Protein AF-A0A350INS8-F1 (afdb_monomer_lite)

Foldseek 3Di:
DVVVVVVVVVVVVVVVVVVVVCVVPVPCPPQFDQADAQKKFKWWDPPPLDVPDDPCRDIDIDIWHFHDWDADPQRKTKTDTPLLVVQVPPPCNVQCVVPDPDPQPDDDLPPDNFQIWMDDPQKTKGKDWDWDWDWDDDPNDIDTDTDTDIDIDIDRSPDDAADKDWDDDPPDPDPVCVLFAIKMKGFHDWDWDDALNHDTFTWTWIFIDGNNHGLFIWIGGRNNHTAKDFSPVLSPVPDDDRSTITGTQWMADPNDIGGDDDPLDAPCNWPPFDQQKKFKKWWDLPDLDFPTKIKIWGFHDWDDDPFKIKTKTWMFIAGPVDLLDTPDTDIDMAIGTNVVVCQQSVLAPCPDRDDDDDDDDDDDDDDDDPHWYWDWPCSPDDRDDLKPPAPTFTFTDDQDWDFDCPDPPHGDRDRDPVVPPPHTRDDPDKDWDDDVPRTIMIGQWMQGPNDIMGDRPVSVVVSPPPPVDPVPFPDAQDAFKTFDQVQQQWKKFKAAPVRDGPDIDGRPDRIDTPNPPDFHKIWMWTDDPPDIDIDIGGYD

Radius of gyration: 33.15 Å; chains: 1; bounding box: 90×85×90 Å

Sequence (540 aa):
MFYLNVGIAIMKKFIILIFGFAILYPSFAQNWNPFPFEQETFFKTKIPISDMFTHDAPDGIMSFKFDSVNYKPDGTAIYYDQRVRQLNNIECHDSLFKETKLMLLEKPIFALKNDSFALRNDTLIYDHYIRSIKSSKVGNVWISTEVYTPYWFYIPLNSKVGNSWDIINPKGVDTTLEKYQKISFKCTSLGVDTILSTIQDSVKIIEISINNQVKGRFVLSKNYGLITFPPFNNLFQTENNNLGELNITGLDNKGTKMGYVPKKYTFNDFFQLKVGDIKYWVNSTYSLTPGDYVRSDSIINVERTDEYIRYDYYCVKYDYDDVSYPIKRYYDSDTILYSDFEQIIENNFNTIFIVKSLFSPVDYVPFIFGGNILLPSTTIHLGKPLIEGIDYSYWIHNNGEQIYYSDDSICQIGMITDHNMWRSYYPIIGNDYISLELNSTLVVGFKMDGKIYGNIPKEFTSGVRDYESSAYIFPNPARDFINTAAYFGWQYQIYDLLGSCVQKGLIDSENINVASLPTGFYTIRFFKEGKQVIEKMMKE

pLDDT: mean 70.53, std 21.78, range [25.12, 98.5]

Structure (mmCIF, N/CA/C/O backbone):
data_AF-A0A350INS8-F1
#
_entry.id   AF-A0A350INS8-F1
#
loop_
_atom_site.group_PDB
_atom_site.id
_atom_site.type_symbol
_atom_site.label_atom_id
_atom_site.label_alt_id
_atom_site.label_comp_id
_atom_site.label_asym_id
_atom_site.label_entity_id
_atom_site.label_seq_id
_atom_site.pdbx_PDB_ins_code
_atom_site.Cartn_x
_atom_site.Cartn_y
_atom_site.Cartn_z
_atom_site.occupancy
_atom_site.B_iso_or_equiv
_atom_site.auth_seq_id
_atom_site.auth_comp_id
_atom_site.auth_asym_id
_atom_site.auth_atom_id
_atom_site.pdbx_PDB_model_num
ATOM 1 N N . MET A 1 1 ? -52.003 -47.617 39.630 1.00 58.28 1 MET A N 1
ATOM 2 C CA . MET A 1 1 ? -50.768 -47.955 38.881 1.00 58.28 1 MET A CA 1
ATOM 3 C C . MET A 1 1 ? -50.710 -47.271 37.506 1.00 58.28 1 MET A C 1
ATOM 5 O O . MET A 1 1 ? -49.686 -46.685 37.191 1.00 58.28 1 MET A O 1
ATOM 9 N N . PHE A 1 2 ? -51.804 -47.231 36.730 1.00 61.69 2 PHE A N 1
ATOM 10 C CA . PHE A 1 2 ? -51.844 -46.578 35.405 1.00 61.69 2 PHE A CA 1
ATOM 11 C C . PHE A 1 2 ? -51.553 -45.059 35.428 1.00 61.69 2 PHE A C 1
ATOM 13 O O . PHE A 1 2 ? -50.733 -44.574 34.655 1.00 61.69 2 PHE A O 1
ATOM 20 N N . TYR A 1 3 ? -52.128 -44.317 36.383 1.00 64.12 3 TYR A N 1
ATOM 21 C CA . TYR A 1 3 ? -51.892 -42.870 36.533 1.00 64.12 3 TYR A CA 1
ATOM 22 C C . TYR A 1 3 ? -50.447 -42.502 36.905 1.00 64.12 3 TYR A C 1
ATOM 24 O O . TYR A 1 3 ? -49.969 -41.433 36.533 1.00 64.12 3 TYR A O 1
ATOM 32 N N . LEU A 1 4 ? -49.724 -43.401 37.581 1.00 74.38 4 LEU A N 1
ATOM 33 C CA . LEU A 1 4 ? -48.330 -43.168 37.966 1.00 74.38 4 LEU A CA 1
ATOM 34 C C . LEU A 1 4 ? -47.402 -43.219 36.738 1.00 74.38 4 LEU A C 1
ATOM 36 O O . LEU A 1 4 ? -46.509 -42.390 36.595 1.00 74.38 4 LEU A O 1
ATOM 40 N N . ASN A 1 5 ? -47.666 -44.139 35.805 1.00 75.94 5 ASN A N 1
ATOM 41 C CA . ASN A 1 5 ? -46.868 -44.290 34.586 1.00 75.94 5 ASN A CA 1
ATOM 42 C C . ASN A 1 5 ? -47.067 -43.131 33.598 1.00 75.94 5 ASN A C 1
ATOM 44 O O . ASN A 1 5 ? -46.108 -42.708 32.952 1.00 75.94 5 ASN A O 1
ATOM 48 N N . VAL A 1 6 ? -48.278 -42.571 33.518 1.00 82.56 6 VAL A N 1
ATOM 49 C CA . VAL A 1 6 ? -48.550 -41.390 32.679 1.00 82.56 6 VAL A CA 1
ATOM 50 C C . VAL A 1 6 ? -47.825 -40.154 33.225 1.00 82.56 6 VAL A C 1
ATOM 52 O O . VAL A 1 6 ? -47.195 -39.427 32.456 1.00 82.56 6 VAL A O 1
ATOM 55 N N . GLY A 1 7 ? -47.821 -39.959 34.549 1.00 83.12 7 GLY A N 1
ATOM 56 C CA . GLY A 1 7 ? -47.095 -38.856 35.188 1.00 83.12 7 GLY A CA 1
ATOM 57 C C . GLY A 1 7 ? -45.583 -38.905 34.939 1.00 83.12 7 GLY A C 1
ATOM 58 O O . GLY A 1 7 ? -44.981 -37.892 34.585 1.00 83.12 7 GLY A O 1
ATOM 59 N N . ILE A 1 8 ? -44.972 -40.091 35.029 1.00 84.06 8 ILE A N 1
ATOM 60 C CA . ILE A 1 8 ? -43.529 -40.275 34.793 1.00 84.06 8 ILE A CA 1
ATOM 61 C C . ILE A 1 8 ? -43.159 -40.009 33.324 1.00 84.06 8 ILE A C 1
ATOM 63 O O . ILE A 1 8 ? -42.119 -39.407 33.048 1.00 84.06 8 ILE A O 1
ATOM 67 N N . ALA A 1 9 ? -44.003 -40.411 32.368 1.00 85.44 9 ALA A N 1
ATOM 68 C CA . ALA A 1 9 ? -43.754 -40.175 30.946 1.00 85.44 9 ALA A CA 1
ATOM 69 C C . ALA A 1 9 ? -43.827 -38.682 30.574 1.00 85.44 9 ALA A C 1
ATOM 71 O O . ALA A 1 9 ? -42.985 -38.195 29.815 1.00 85.44 9 ALA A O 1
ATOM 72 N N . ILE A 1 10 ? -44.792 -37.947 31.136 1.00 87.44 10 ILE A N 1
ATOM 73 C CA . ILE A 1 10 ? -44.918 -36.495 30.939 1.00 87.44 10 ILE A CA 1
ATOM 74 C C . ILE A 1 10 ? -43.724 -35.773 31.572 1.00 87.44 10 ILE A C 1
ATOM 76 O O . ILE A 1 10 ? -43.112 -34.925 30.927 1.00 87.44 10 ILE A O 1
ATOM 80 N N . MET A 1 11 ? -43.322 -36.169 32.782 1.00 88.94 11 MET A N 1
ATOM 81 C CA . MET A 1 11 ? -42.187 -35.566 33.483 1.00 88.94 11 MET A CA 1
ATOM 82 C C . MET A 1 11 ? -40.859 -35.806 32.749 1.00 88.94 11 MET A C 1
ATOM 84 O O . MET A 1 11 ? -40.068 -34.878 32.612 1.00 88.94 11 MET A O 1
ATOM 88 N N . LYS A 1 12 ? -40.633 -37.001 32.180 1.00 86.12 12 LYS A N 1
ATOM 89 C CA . LYS A 1 12 ? -39.449 -37.274 31.343 1.00 86.12 12 LYS A CA 1
ATOM 90 C C . LYS A 1 12 ? -39.412 -36.414 30.082 1.00 86.12 12 LYS A C 1
ATOM 92 O O . LYS A 1 12 ? -38.364 -35.860 29.768 1.00 86.12 12 LYS A O 1
ATOM 97 N N . LYS A 1 13 ? -40.539 -36.265 29.375 1.00 88.25 13 LYS A N 1
ATOM 98 C CA . LYS A 1 13 ? -40.611 -35.387 28.195 1.00 88.25 13 LYS A CA 1
ATOM 99 C C . LYS A 1 13 ? -40.381 -33.924 28.566 1.00 88.25 13 LYS A C 1
ATOM 101 O O . LYS A 1 13 ? -39.690 -33.228 27.835 1.00 88.25 13 LYS A O 1
ATOM 106 N N . PHE A 1 14 ? -40.895 -33.481 29.712 1.00 88.62 14 PHE A N 1
ATOM 107 C CA . PHE A 1 14 ? -40.696 -32.120 30.204 1.00 88.62 14 PHE A CA 1
ATOM 108 C C . PHE A 1 14 ? -39.240 -31.859 30.617 1.00 88.62 14 PHE A C 1
ATOM 110 O O . PHE A 1 14 ? -38.684 -30.830 30.257 1.00 88.62 14 PHE A O 1
ATOM 117 N N . ILE A 1 15 ? -38.580 -32.817 31.279 1.00 88.19 15 ILE A N 1
ATOM 118 C CA . ILE A 1 15 ? -37.152 -32.726 31.627 1.00 88.19 15 ILE A CA 1
ATOM 119 C C . ILE A 1 15 ? -36.281 -32.719 30.367 1.00 88.19 15 ILE A C 1
ATOM 121 O O . ILE A 1 15 ? -35.360 -31.916 30.290 1.00 88.19 15 ILE A O 1
ATOM 125 N N . ILE A 1 16 ? -36.582 -33.550 29.362 1.00 87.06 16 ILE A N 1
ATOM 126 C CA . ILE A 1 16 ? -35.859 -33.542 28.078 1.00 87.06 16 ILE A CA 1
ATOM 127 C C . ILE A 1 16 ? -36.094 -32.227 27.327 1.00 87.06 16 ILE A C 1
ATOM 129 O O . ILE A 1 16 ? -35.159 -31.709 26.731 1.00 87.06 16 ILE A O 1
ATOM 133 N N . LEU A 1 17 ? -37.300 -31.653 27.380 1.00 85.62 17 LEU A N 1
ATOM 134 C CA . LEU A 1 17 ? -37.586 -30.350 26.778 1.00 85.62 17 LEU A CA 1
ATOM 135 C C . LEU A 1 17 ? -36.843 -29.220 27.505 1.00 85.62 17 LEU A C 1
ATOM 137 O O . LEU A 1 17 ? -36.296 -28.349 26.843 1.00 85.62 17 LEU A O 1
ATOM 141 N N . ILE A 1 18 ? -36.773 -29.252 28.842 1.00 79.94 18 ILE A N 1
ATOM 142 C CA . ILE A 1 18 ? -36.022 -28.277 29.648 1.00 79.94 18 ILE A CA 1
ATOM 143 C C . ILE A 1 18 ? -34.518 -28.422 29.421 1.00 79.94 18 ILE A C 1
ATOM 145 O O . ILE A 1 18 ? -33.850 -27.413 29.244 1.00 79.94 18 ILE A O 1
ATOM 149 N N . PHE A 1 19 ? -33.976 -29.642 29.383 1.00 76.81 19 PHE A N 1
ATOM 150 C CA . PHE A 1 19 ? -32.567 -29.864 29.050 1.00 76.81 19 PHE A CA 1
ATOM 151 C C . PHE A 1 19 ? -32.274 -29.504 27.594 1.00 76.81 19 PHE A C 1
ATOM 153 O O . PHE A 1 19 ? -31.246 -28.904 27.321 1.00 76.81 19 PHE A O 1
ATOM 160 N N . GLY A 1 20 ? -33.194 -29.785 26.671 1.00 76.12 20 GLY A N 1
ATOM 161 C CA . GLY A 1 20 ? -33.123 -29.326 25.288 1.00 76.12 20 GLY A CA 1
ATOM 162 C C . GLY A 1 20 ? -33.088 -27.803 25.215 1.00 76.12 20 GLY A C 1
ATOM 163 O O . GLY A 1 20 ? -32.201 -27.257 24.577 1.00 76.12 20 GLY A O 1
ATOM 164 N N . PHE A 1 21 ? -33.964 -27.107 25.943 1.00 69.38 21 PHE A N 1
ATOM 165 C CA . PHE A 1 21 ? -33.944 -25.648 26.052 1.00 69.38 21 PHE A CA 1
ATOM 166 C C . PHE A 1 21 ? -32.689 -25.129 26.758 1.00 69.38 21 PHE A C 1
ATOM 168 O O . PHE A 1 21 ? -32.154 -24.127 26.323 1.00 69.38 21 PHE A O 1
ATOM 175 N N . ALA A 1 22 ? -32.169 -25.789 27.790 1.00 61.22 22 ALA A N 1
ATOM 176 C CA . ALA A 1 22 ? -30.969 -25.350 28.507 1.00 61.22 22 ALA A CA 1
ATOM 177 C C . ALA A 1 22 ? -29.660 -25.638 27.744 1.00 61.22 22 ALA A C 1
ATOM 179 O O . ALA A 1 22 ? -28.661 -24.968 27.975 1.00 61.22 22 ALA A O 1
ATOM 180 N N . ILE A 1 23 ? -29.657 -26.619 26.836 1.00 64.12 23 ILE A N 1
ATOM 181 C CA . ILE A 1 23 ? -28.530 -26.920 25.940 1.00 64.12 23 ILE A CA 1
ATOM 182 C C . ILE A 1 23 ? -28.615 -26.064 24.662 1.00 64.12 23 ILE A C 1
ATOM 184 O O . ILE A 1 23 ? -27.585 -25.648 24.138 1.00 64.12 23 ILE A O 1
ATOM 188 N N . LEU A 1 24 ? -29.827 -25.764 24.172 1.00 57.25 24 LEU A N 1
ATOM 189 C CA . LEU A 1 24 ? -30.061 -24.920 22.987 1.00 57.25 24 LEU A CA 1
ATOM 190 C C . LEU A 1 24 ? -30.108 -23.420 23.293 1.00 57.25 24 LEU A C 1
ATOM 192 O O . LEU A 1 24 ? -29.884 -22.618 22.392 1.00 57.25 24 LEU A O 1
ATOM 196 N N . TYR A 1 25 ? -30.370 -23.033 24.540 1.00 52.44 25 TYR A N 1
ATOM 197 C CA . TYR A 1 25 ? -30.018 -21.725 25.071 1.00 52.44 25 TYR A CA 1
ATOM 198 C C . TYR A 1 25 ? -28.697 -21.908 25.794 1.00 52.44 25 TYR A C 1
ATOM 200 O O . TYR A 1 25 ? -28.719 -22.105 27.011 1.00 52.44 25 TYR A O 1
ATOM 208 N N . PRO A 1 26 ? -27.542 -21.839 25.102 1.00 51.16 26 PRO A N 1
ATOM 209 C CA . PRO A 1 26 ? -26.320 -21.533 25.810 1.00 51.16 26 PRO A CA 1
ATOM 210 C C . PRO A 1 26 ? -26.647 -20.271 26.595 1.00 51.16 26 PRO A C 1
ATOM 212 O O . PRO A 1 26 ? -26.896 -19.211 26.015 1.00 51.16 26 PRO A O 1
ATOM 215 N N . SER A 1 27 ? -26.761 -20.418 27.916 1.00 46.44 27 SER A N 1
ATOM 216 C CA . SER A 1 27 ? -26.781 -19.309 28.850 1.00 46.44 27 SER A CA 1
ATOM 217 C C . SER A 1 27 ? -25.743 -18.345 28.314 1.00 46.44 27 SER A C 1
ATOM 219 O O . SER A 1 27 ? -24.593 -18.758 28.151 1.00 46.44 27 SER A O 1
ATOM 221 N N . PHE A 1 28 ? -26.191 -17.153 27.904 1.00 50.38 28 PHE A N 1
ATOM 222 C CA . PHE A 1 28 ? -25.385 -16.095 27.307 1.00 50.38 28 PHE A CA 1
ATOM 223 C C . PHE A 1 28 ? -24.350 -15.640 28.349 1.00 50.38 28 PHE A C 1
ATOM 225 O O . PHE A 1 28 ? -24.433 -14.546 28.895 1.00 50.38 28 PHE A O 1
ATOM 232 N N . ALA A 1 29 ? -23.412 -16.515 28.693 1.00 45.62 29 ALA A N 1
ATOM 233 C CA . ALA A 1 29 ? -22.188 -16.220 29.385 1.00 45.62 29 ALA A CA 1
ATOM 234 C C . ALA A 1 29 ? -21.339 -15.527 28.323 1.00 45.62 29 ALA A C 1
ATOM 236 O O . ALA A 1 29 ? -20.856 -16.110 27.350 1.00 45.62 29 ALA A O 1
ATOM 237 N N . GLN A 1 30 ? -21.397 -14.212 28.456 1.00 58.44 30 GLN A N 1
ATOM 238 C CA . GLN A 1 30 ? -21.020 -13.157 27.540 1.00 58.44 30 GLN A CA 1
ATOM 239 C C . GLN A 1 30 ? -19.496 -13.005 27.469 1.00 58.44 30 GLN A C 1
ATOM 241 O O . GLN A 1 30 ? -18.977 -11.946 27.802 1.00 58.44 30 GLN A O 1
ATOM 246 N N . ASN A 1 31 ? -18.773 -14.033 27.021 1.00 72.19 31 ASN A N 1
ATOM 247 C CA . ASN A 1 31 ? -17.365 -13.854 26.665 1.00 72.19 31 ASN A CA 1
ATOM 248 C C . ASN A 1 31 ? -17.301 -13.094 25.336 1.00 72.19 31 ASN A C 1
ATOM 250 O O . ASN A 1 31 ? -17.154 -13.685 24.268 1.00 72.19 31 ASN A O 1
ATOM 254 N N . TRP A 1 32 ? -17.514 -11.782 25.406 1.00 80.69 32 TRP A N 1
ATOM 255 C CA . TRP A 1 32 ? -17.274 -10.875 24.296 1.00 80.69 32 TRP A CA 1
ATOM 256 C C . TRP A 1 32 ? -15.771 -10.710 24.156 1.00 80.69 32 TRP A C 1
ATOM 258 O O . TRP A 1 32 ? -15.120 -10.227 25.082 1.00 80.69 32 TRP A O 1
ATOM 268 N N . ASN A 1 33 ? -15.226 -11.100 23.008 1.00 81.88 33 ASN A N 1
ATOM 269 C CA . ASN A 1 33 ? -13.834 -10.830 22.701 1.00 81.88 33 ASN A CA 1
ATOM 270 C C . ASN A 1 33 ? -13.742 -9.669 21.697 1.00 81.88 33 ASN A C 1
ATOM 272 O O . ASN A 1 33 ? -13.957 -9.897 20.508 1.00 81.88 33 ASN A O 1
ATOM 276 N N . PRO A 1 34 ? -13.422 -8.434 22.131 1.00 78.69 34 PRO A N 1
ATOM 277 C CA . PRO A 1 34 ? -13.235 -7.311 21.216 1.00 78.69 34 PRO A CA 1
ATOM 278 C C . PRO A 1 34 ? -12.053 -7.479 20.271 1.00 78.69 34 PRO A C 1
ATOM 280 O O . PRO A 1 34 ? -12.039 -6.817 19.235 1.00 78.69 34 PRO A O 1
ATOM 283 N N . PHE A 1 35 ? -11.120 -8.380 20.587 1.00 83.00 35 PHE A N 1
ATOM 284 C CA . PHE A 1 35 ? -9.893 -8.592 19.829 1.00 83.00 35 PHE A CA 1
ATOM 285 C C . PHE A 1 35 ? -9.697 -10.086 19.538 1.00 83.00 35 PHE A C 1
ATOM 287 O O . PHE A 1 35 ? -8.957 -10.778 20.248 1.00 83.00 35 PHE A O 1
ATOM 294 N N . PRO A 1 36 ? -10.385 -10.633 18.519 1.00 85.62 36 PRO A N 1
ATOM 295 C CA . PRO A 1 36 ? -10.146 -11.999 18.077 1.00 85.62 36 PRO A CA 1
ATOM 296 C C . PRO A 1 36 ? -8.672 -12.177 17.698 1.00 85.62 36 PRO A C 1
ATOM 298 O O . PRO A 1 36 ? -8.125 -11.434 16.887 1.00 85.62 36 PRO A O 1
ATOM 301 N N . PHE A 1 37 ? -8.021 -13.148 18.334 1.00 84.62 37 PHE A N 1
ATOM 302 C CA . PHE A 1 37 ? -6.594 -13.404 18.157 1.00 84.62 37 PHE A CA 1
ATOM 303 C C . PHE A 1 37 ? -6.306 -13.944 16.751 1.00 84.62 37 PHE A C 1
ATOM 305 O O . PHE A 1 37 ? -7.067 -14.779 16.257 1.00 84.62 37 PHE A O 1
ATOM 312 N N . GLU A 1 38 ? -5.215 -13.495 16.123 1.00 85.19 38 GLU A N 1
ATOM 313 C CA . GLU A 1 38 ? -4.847 -13.827 14.730 1.00 85.19 38 GLU A CA 1
ATOM 314 C C . GLU A 1 38 ? -5.885 -13.423 13.665 1.00 85.19 38 GLU A C 1
ATOM 316 O O . GLU A 1 38 ? -5.799 -13.864 12.518 1.00 85.19 38 GLU A O 1
ATOM 321 N N . GLN A 1 39 ? -6.854 -12.575 14.015 1.00 91.44 39 GLN A N 1
ATOM 322 C CA . GLN A 1 39 ? -7.764 -11.970 13.050 1.00 91.44 39 GLN A CA 1
ATOM 323 C C . GLN A 1 39 ? -7.227 -10.601 12.643 1.00 91.44 39 GLN A C 1
ATOM 325 O O . GLN A 1 39 ? -7.015 -9.734 13.493 1.00 91.44 39 GLN A O 1
ATOM 330 N N . GLU A 1 40 ? -7.053 -10.395 11.342 1.00 90.81 40 GLU A N 1
ATOM 331 C CA . GLU A 1 40 ? -6.816 -9.066 10.795 1.00 90.81 40 GLU A CA 1
ATOM 332 C C . GLU A 1 40 ? -8.160 -8.434 10.417 1.00 90.81 40 GLU A C 1
ATOM 334 O O . GLU A 1 40 ? -8.997 -9.054 9.764 1.00 90.81 40 GLU A O 1
ATOM 339 N N . THR A 1 41 ? -8.403 -7.209 10.866 1.00 90.12 41 THR A N 1
ATOM 340 C CA . THR A 1 41 ? -9.647 -6.468 10.619 1.00 90.12 41 THR A CA 1
ATOM 341 C C . THR A 1 41 ? -9.337 -5.170 9.904 1.00 90.12 41 THR A C 1
ATOM 343 O O . THR A 1 41 ? -8.368 -4.497 10.239 1.00 90.12 41 THR A O 1
ATOM 346 N N . PHE A 1 42 ? -10.157 -4.818 8.919 1.00 87.69 42 PHE A N 1
ATOM 347 C CA . PHE A 1 42 ? -9.970 -3.649 8.069 1.00 87.69 42 PHE A CA 1
ATOM 348 C C . PHE A 1 42 ? -11.124 -2.679 8.290 1.00 87.69 42 PHE A C 1
ATOM 350 O O . PHE A 1 42 ? -12.285 -3.079 8.233 1.00 87.69 42 PHE A O 1
ATOM 357 N N . PHE A 1 43 ? -10.817 -1.408 8.531 1.00 84.88 43 PHE A N 1
ATOM 358 C CA . PHE A 1 43 ? -11.798 -0.361 8.792 1.00 84.88 43 PHE A CA 1
ATOM 359 C C . PHE A 1 43 ? -11.678 0.757 7.772 1.00 84.88 43 PHE A C 1
ATOM 361 O O . PHE A 1 43 ? -10.582 1.250 7.498 1.00 84.88 43 PHE A O 1
ATOM 368 N N . LYS A 1 44 ? -12.825 1.209 7.264 1.00 82.25 44 LYS A N 1
ATOM 369 C CA . LYS A 1 44 ? -12.907 2.456 6.510 1.00 82.25 44 LYS A CA 1
ATOM 370 C C . LYS A 1 44 ? -12.642 3.613 7.444 1.00 82.25 44 LYS A C 1
ATOM 372 O O . LYS A 1 44 ? -13.302 3.735 8.477 1.00 82.25 44 LYS A O 1
ATOM 377 N N . THR A 1 45 ? -11.738 4.487 7.044 1.00 72.25 45 THR A N 1
ATOM 378 C CA . THR A 1 45 ? -11.459 5.701 7.780 1.00 72.25 45 THR A CA 1
ATOM 379 C C . THR A 1 45 ? -11.474 6.907 6.861 1.00 72.25 45 THR A C 1
ATOM 381 O O . THR A 1 45 ? -10.916 6.891 5.770 1.00 72.25 45 THR A O 1
ATOM 384 N N . LYS A 1 46 ? -12.118 7.974 7.322 1.00 65.88 46 LYS A N 1
ATOM 385 C CA . LYS A 1 46 ? -11.947 9.308 6.758 1.00 65.88 46 LYS A CA 1
ATOM 386 C C . LYS A 1 46 ? -10.890 9.993 7.604 1.00 65.88 46 LYS A C 1
ATOM 388 O O . LYS A 1 46 ? -11.229 10.833 8.430 1.00 65.88 46 LYS A O 1
ATOM 393 N N . ILE A 1 47 ? -9.638 9.545 7.512 1.00 53.09 47 ILE A N 1
ATOM 394 C CA . ILE A 1 47 ? -8.547 10.319 8.108 1.00 53.09 47 ILE A CA 1
ATOM 395 C C . ILE A 1 47 ? -8.345 11.494 7.161 1.00 53.09 47 ILE A C 1
ATOM 397 O O . ILE A 1 47 ? -7.923 11.253 6.030 1.00 53.09 47 ILE A O 1
ATOM 401 N N . PRO A 1 48 ? -8.644 12.740 7.566 1.00 47.03 48 PRO A N 1
ATOM 402 C CA . PRO A 1 48 ? -8.026 13.870 6.904 1.00 47.03 48 PRO A CA 1
ATOM 403 C C . PRO A 1 48 ? -6.519 13.668 7.038 1.00 47.03 48 PRO A C 1
ATOM 405 O O . PRO A 1 48 ? -5.969 13.697 8.140 1.00 47.03 48 PRO A O 1
ATOM 408 N N . ILE A 1 49 ? -5.875 13.329 5.925 1.00 38.56 49 ILE A N 1
ATOM 409 C CA . ILE A 1 49 ? -4.424 13.256 5.846 1.00 38.56 49 ILE A CA 1
ATOM 410 C C . ILE A 1 49 ? -3.966 14.709 5.980 1.00 38.56 49 ILE A C 1
ATOM 412 O O . ILE A 1 49 ? -3.965 15.450 5.003 1.00 38.56 49 ILE A O 1
ATOM 416 N N . SER A 1 50 ? -3.664 15.107 7.218 1.00 39.06 50 SER A N 1
ATOM 417 C CA . SER A 1 50 ? -3.297 16.454 7.677 1.00 39.06 50 SER A CA 1
ATOM 418 C C . SER A 1 50 ? -4.394 17.526 7.652 1.00 39.06 50 SER A C 1
ATOM 420 O O . SER A 1 50 ? -5.312 17.513 6.832 1.00 39.06 50 SER A O 1
ATOM 422 N N . ASP A 1 51 ? -4.223 18.541 8.505 1.00 38.03 51 ASP A N 1
ATOM 423 C CA . ASP A 1 51 ? -4.919 19.835 8.427 1.00 38.03 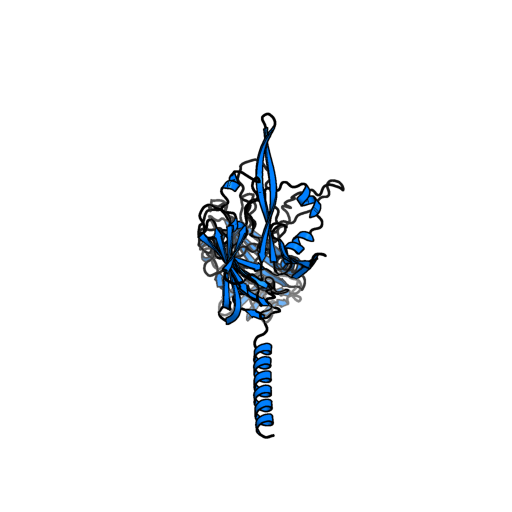51 ASP A CA 1
ATOM 424 C C . ASP A 1 51 ? -4.517 20.640 7.160 1.00 38.03 51 ASP A C 1
ATOM 426 O O . ASP A 1 51 ? -4.803 21.838 7.051 1.00 38.03 51 ASP A O 1
ATOM 430 N N . MET A 1 52 ? -3.842 20.035 6.168 1.00 34.66 52 MET A N 1
ATOM 431 C CA . MET A 1 52 ? -3.541 20.674 4.885 1.00 34.66 52 MET A CA 1
ATOM 432 C C . MET A 1 52 ? -4.755 20.611 3.940 1.00 34.66 52 MET A C 1
ATOM 434 O O . MET A 1 52 ? -4.825 19.876 2.964 1.00 34.66 52 MET A O 1
ATOM 438 N N . PHE A 1 53 ? -5.707 21.494 4.238 1.00 38.56 53 PHE A N 1
ATOM 439 C CA . PHE A 1 53 ? -6.486 22.283 3.275 1.00 38.56 53 PHE A CA 1
ATOM 440 C C . PHE A 1 53 ? -7.479 21.622 2.311 1.00 38.56 53 PHE A C 1
ATOM 442 O O . PHE A 1 53 ? -8.024 22.346 1.479 1.00 38.56 53 PHE A O 1
ATOM 449 N N . THR A 1 54 ? -7.843 20.344 2.431 1.00 43.78 54 THR A N 1
ATOM 450 C CA . THR A 1 54 ? -9.008 19.847 1.669 1.00 43.78 54 THR A CA 1
ATOM 451 C C . THR A 1 54 ? -9.970 19.037 2.533 1.00 43.78 54 THR A C 1
ATOM 453 O O . THR A 1 54 ? -9.598 18.088 3.212 1.00 43.78 54 THR A O 1
ATOM 456 N N . HIS A 1 55 ? -11.245 19.433 2.522 1.00 52.28 55 HIS A N 1
ATOM 457 C CA . HIS A 1 55 ? -12.347 18.729 3.190 1.00 52.28 55 HIS A CA 1
ATOM 458 C C . HIS A 1 55 ? -12.704 17.380 2.528 1.00 52.28 55 HIS A C 1
ATOM 460 O O . HIS A 1 55 ? -13.606 16.695 3.005 1.00 52.28 55 HIS A O 1
ATOM 466 N N . ASP A 1 56 ? -11.964 16.976 1.492 1.00 56.38 56 ASP A N 1
ATOM 467 C CA . ASP A 1 56 ? -12.228 15.805 0.653 1.00 56.38 56 ASP A CA 1
ATOM 468 C C . ASP A 1 56 ? -11.053 14.814 0.675 1.00 56.38 56 ASP A C 1
ATOM 470 O O . ASP A 1 56 ? -10.586 14.350 -0.365 1.00 56.38 56 ASP A O 1
ATOM 474 N N . ALA A 1 57 ? -10.544 14.480 1.865 1.00 53.41 57 ALA A N 1
ATOM 475 C CA . ALA A 1 57 ? -9.580 13.390 1.972 1.00 53.41 57 ALA A CA 1
ATOM 476 C C . ALA A 1 57 ? -10.233 12.080 1.482 1.00 53.41 57 ALA A C 1
ATOM 478 O O . ALA A 1 57 ? -11.342 11.752 1.925 1.00 53.41 57 ALA A O 1
ATOM 479 N N . PRO A 1 58 ? -9.585 11.332 0.569 1.00 56.19 58 PRO A N 1
ATOM 480 C CA . PRO A 1 58 ? -10.123 10.068 0.099 1.00 56.19 58 PRO A CA 1
ATOM 481 C C . PRO A 1 58 ? -10.254 9.087 1.262 1.00 56.19 58 PRO A C 1
ATOM 483 O O . PRO A 1 58 ? -9.499 9.127 2.236 1.00 56.19 58 PRO A O 1
ATOM 486 N N . ASP A 1 59 ? -11.231 8.193 1.150 1.00 61.84 59 ASP A N 1
ATOM 487 C CA . ASP A 1 59 ? -11.435 7.148 2.140 1.00 61.84 59 ASP A CA 1
ATOM 488 C C . ASP A 1 59 ? -10.181 6.254 2.229 1.00 61.84 59 ASP A C 1
ATOM 490 O O . ASP A 1 59 ? -9.778 5.626 1.250 1.00 61.84 59 ASP A O 1
ATOM 494 N N . GLY A 1 60 ? -9.578 6.180 3.414 1.00 66.81 60 GLY A N 1
ATOM 495 C CA . GLY A 1 60 ? -8.482 5.271 3.733 1.00 66.81 60 GLY A CA 1
ATOM 496 C C . GLY A 1 60 ? -8.985 3.947 4.308 1.00 66.81 60 GLY A C 1
ATOM 497 O O . GLY A 1 60 ? -10.116 3.842 4.795 1.00 66.81 60 GLY A O 1
ATOM 498 N N . ILE A 1 61 ? -8.125 2.928 4.293 1.00 72.19 61 ILE A N 1
ATOM 499 C CA . ILE A 1 61 ? -8.377 1.637 4.939 1.00 72.19 61 ILE A CA 1
ATOM 500 C C . ILE A 1 61 ? -7.293 1.407 5.985 1.00 72.19 61 ILE A C 1
ATOM 502 O O . ILE A 1 61 ? -6.108 1.435 5.677 1.00 72.19 61 ILE A O 1
ATOM 506 N N . MET A 1 62 ? -7.709 1.187 7.227 1.00 75.75 62 MET A N 1
ATOM 507 C CA . MET A 1 62 ? -6.825 0.877 8.347 1.00 75.75 62 MET A CA 1
ATOM 508 C C . MET A 1 62 ? -6.946 -0.600 8.698 1.00 75.75 62 MET A C 1
ATOM 510 O O . MET A 1 62 ? -8.068 -1.079 8.843 1.00 75.75 62 MET A O 1
ATOM 514 N N . SER A 1 63 ? -5.828 -1.304 8.880 1.00 80.44 63 SER A N 1
ATOM 515 C CA . SER A 1 63 ? -5.828 -2.673 9.403 1.00 80.44 63 SER A CA 1
ATOM 516 C C . SER A 1 63 ? -5.461 -2.735 10.890 1.00 80.44 63 SER A C 1
ATOM 518 O O . SER A 1 63 ? -4.708 -1.897 11.395 1.00 80.44 63 SER A O 1
ATOM 520 N N . PHE A 1 64 ? -6.007 -3.731 11.589 1.00 79.38 64 PHE A N 1
ATOM 521 C CA . PHE A 1 64 ? -5.629 -4.119 12.948 1.00 79.38 64 PHE A CA 1
ATOM 522 C C . PHE A 1 64 ? -5.438 -5.623 13.008 1.00 79.38 64 PHE A C 1
ATOM 524 O O . PHE A 1 64 ? -6.334 -6.367 12.605 1.00 79.38 64 PHE A O 1
ATOM 531 N N . LYS A 1 65 ? -4.320 -6.058 13.586 1.00 84.06 65 LYS A N 1
ATOM 532 C CA . LYS A 1 65 ? -4.069 -7.463 13.896 1.00 84.06 65 LYS A CA 1
ATOM 533 C C . LYS A 1 65 ? -3.474 -7.571 15.293 1.00 84.06 65 LYS A C 1
ATOM 535 O O . LYS A 1 65 ? -2.363 -7.105 15.543 1.00 84.06 65 LYS A O 1
ATOM 540 N N . PHE A 1 66 ? -4.218 -8.207 16.191 1.00 82.19 66 PHE A N 1
ATOM 541 C CA . PHE A 1 66 ? -3.728 -8.556 17.520 1.00 82.19 66 PHE A CA 1
ATOM 542 C C . PHE A 1 66 ? -3.127 -9.957 17.469 1.00 82.19 66 PHE A C 1
ATOM 544 O O . PHE A 1 66 ? -3.829 -10.946 17.242 1.00 82.19 66 PHE A O 1
ATOM 551 N N . ASP A 1 67 ? -1.816 -10.022 17.657 1.00 80.31 67 ASP A N 1
ATOM 552 C CA . ASP A 1 67 ? -1.000 -11.225 17.460 1.00 80.31 67 ASP A CA 1
ATOM 553 C C . ASP A 1 67 ? -0.249 -11.652 18.730 1.00 80.31 67 ASP A C 1
ATOM 555 O O . ASP A 1 67 ? 0.479 -12.643 18.752 1.00 80.31 67 ASP A O 1
ATOM 559 N N . SER A 1 68 ? -0.414 -10.901 19.820 1.00 80.00 68 SER A N 1
ATOM 560 C CA . SER A 1 68 ? 0.127 -11.264 21.124 1.00 80.00 68 SER A CA 1
ATOM 561 C C . SER A 1 68 ? -0.729 -10.721 22.264 1.00 80.00 68 SER A C 1
ATOM 563 O O . SER A 1 68 ? -1.351 -9.659 22.171 1.00 80.00 68 SER A O 1
ATOM 565 N N . VAL A 1 69 ? -0.763 -11.486 23.357 1.00 80.94 69 VAL A N 1
ATOM 566 C CA . VAL A 1 69 ? -1.470 -11.140 24.592 1.00 80.94 69 VAL A CA 1
ATOM 567 C C . VAL A 1 69 ? -0.532 -11.344 25.776 1.00 80.94 69 VAL A C 1
ATOM 569 O O . VAL A 1 69 ? 0.018 -12.430 25.950 1.00 80.94 69 VAL A O 1
ATOM 572 N N . ASN A 1 70 ? -0.359 -10.314 26.603 1.00 79.94 70 ASN A N 1
ATOM 573 C CA . ASN A 1 70 ? 0.370 -10.407 27.867 1.00 79.94 70 ASN A CA 1
ATOM 574 C C . ASN A 1 70 ? -0.613 -10.466 29.036 1.00 79.94 70 ASN A C 1
ATOM 576 O O . ASN A 1 70 ? -1.390 -9.534 29.244 1.00 79.94 70 ASN A O 1
ATOM 580 N N . TYR A 1 71 ? -0.561 -11.542 29.814 1.00 80.81 71 TYR A N 1
ATOM 581 C CA . TYR A 1 71 ? -1.393 -11.713 30.998 1.00 80.81 71 TYR A CA 1
ATOM 582 C C . TYR A 1 71 ? -0.663 -11.198 32.240 1.00 80.81 71 TYR A C 1
ATOM 584 O O . TYR A 1 71 ? 0.354 -11.747 32.662 1.00 80.81 71 TYR A O 1
ATOM 592 N N . LYS A 1 72 ? -1.201 -10.146 32.858 1.00 78.00 72 LYS A N 1
ATOM 593 C CA . LYS A 1 72 ? -0.734 -9.630 34.146 1.00 78.00 72 LYS A CA 1
ATOM 594 C C . LYS A 1 72 ? -1.176 -10.544 35.302 1.00 78.00 72 LYS A C 1
ATOM 596 O O . LYS A 1 72 ? -2.211 -11.206 35.196 1.00 78.00 72 LYS A O 1
ATOM 601 N N . PRO A 1 73 ? -0.469 -10.513 36.453 1.00 79.88 73 PRO A N 1
ATOM 602 C CA . PRO A 1 73 ? -0.833 -11.296 37.641 1.00 79.88 73 PRO A CA 1
ATOM 603 C C . PRO A 1 73 ? -2.249 -11.036 38.174 1.00 79.88 73 PRO A C 1
ATOM 605 O O . PRO A 1 73 ? -2.814 -11.879 38.861 1.00 79.88 73 PRO A O 1
ATOM 608 N N . ASP A 1 74 ? -2.831 -9.874 37.864 1.00 76.31 74 ASP A N 1
ATOM 609 C CA . ASP A 1 74 ? -4.182 -9.487 38.277 1.00 76.31 74 ASP A CA 1
ATOM 610 C C . ASP A 1 74 ? -5.293 -9.962 37.318 1.00 76.31 74 ASP A C 1
ATOM 612 O O . ASP A 1 74 ? -6.443 -9.537 37.461 1.00 76.31 74 ASP A O 1
ATOM 616 N N . GLY A 1 75 ? -4.947 -10.810 36.341 1.00 74.44 75 GLY A N 1
ATOM 617 C CA . GLY A 1 75 ? -5.857 -11.347 35.328 1.00 74.44 75 GLY A CA 1
ATOM 618 C C . GLY A 1 75 ? -6.076 -10.434 34.120 1.00 74.44 75 GLY A C 1
ATOM 619 O O . GLY A 1 75 ? -6.853 -10.784 33.234 1.00 74.44 75 GLY A O 1
ATOM 620 N N . THR A 1 76 ? -5.414 -9.273 34.052 1.00 72.88 76 THR A N 1
ATOM 621 C CA . THR A 1 76 ? -5.506 -8.378 32.890 1.00 72.88 76 THR A CA 1
ATOM 622 C C . THR A 1 76 ? -4.774 -8.972 31.689 1.00 72.88 76 THR A C 1
ATOM 624 O O . THR A 1 76 ? -3.570 -9.194 31.752 1.00 72.88 76 THR A O 1
ATOM 627 N N . ALA A 1 77 ? -5.472 -9.163 30.576 1.00 73.12 77 ALA A N 1
ATOM 628 C CA . ALA A 1 77 ? -4.912 -9.499 29.275 1.00 73.12 77 ALA A CA 1
ATOM 629 C C . ALA A 1 77 ? -4.647 -8.212 28.477 1.00 73.12 77 ALA A C 1
ATOM 631 O O . ALA A 1 77 ? -5.581 -7.495 28.131 1.00 73.12 77 ALA A O 1
ATOM 632 N N . ILE A 1 78 ? -3.390 -7.894 28.185 1.00 74.44 78 ILE A N 1
ATOM 633 C CA . ILE A 1 78 ? -3.007 -6.752 27.345 1.00 74.44 78 ILE A CA 1
ATOM 634 C C . ILE A 1 78 ? -2.795 -7.254 25.929 1.00 74.44 78 ILE A C 1
ATOM 636 O O . ILE A 1 78 ? -1.933 -8.103 25.715 1.00 74.44 78 ILE A O 1
ATOM 640 N N . TYR A 1 79 ? -3.570 -6.732 24.985 1.00 76.31 79 TYR A N 1
ATOM 641 C CA . TYR A 1 79 ? -3.477 -7.097 23.579 1.00 76.31 79 TYR A CA 1
ATOM 642 C C . TYR A 1 79 ? -2.531 -6.122 22.898 1.00 76.31 79 TYR A C 1
ATOM 644 O O . TYR A 1 79 ? -2.712 -4.907 22.997 1.00 76.31 79 TYR A O 1
ATOM 652 N N . TYR A 1 80 ? -1.530 -6.652 22.205 1.00 70.88 80 TYR A N 1
ATOM 653 C CA . TYR A 1 80 ? -0.635 -5.833 21.404 1.00 70.88 80 TYR A CA 1
ATOM 654 C C . TYR A 1 80 ? -0.990 -6.006 19.941 1.00 70.88 80 TYR A C 1
ATOM 656 O O . TYR A 1 80 ? -1.125 -7.123 19.436 1.00 70.88 80 TYR A O 1
ATOM 664 N N . ASP A 1 81 ? -1.157 -4.871 19.280 1.00 71.06 81 ASP A N 1
ATOM 665 C CA . ASP A 1 81 ? -1.191 -4.817 17.833 1.00 71.06 81 ASP A CA 1
ATOM 666 C C . ASP A 1 81 ? 0.223 -5.089 17.296 1.00 71.06 81 ASP A C 1
ATOM 668 O O . ASP A 1 81 ? 1.215 -4.610 17.865 1.00 71.0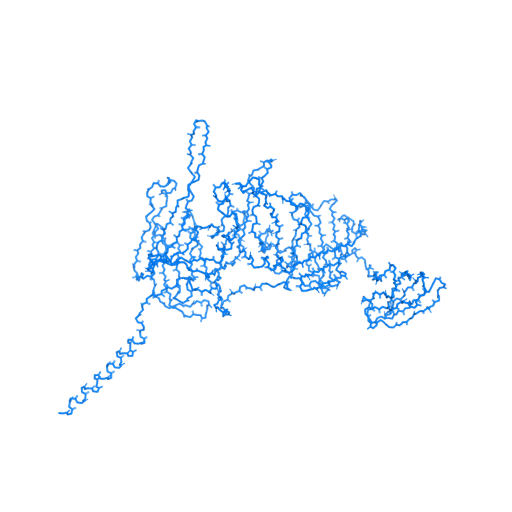6 81 ASP A O 1
ATOM 672 N N . GLN A 1 82 ? 0.312 -5.849 16.204 1.00 67.69 82 GLN A N 1
ATOM 673 C CA . GLN A 1 82 ? 1.571 -6.209 15.549 1.00 67.69 82 GLN A CA 1
ATOM 674 C C . GLN A 1 82 ? 2.498 -4.997 15.330 1.00 67.69 82 GLN A C 1
ATOM 676 O O . GLN A 1 82 ? 3.710 -5.097 15.544 1.00 67.69 82 GLN A O 1
ATOM 681 N N . ARG A 1 83 ? 1.932 -3.829 14.987 1.00 63.41 83 ARG A N 1
ATOM 682 C CA . ARG A 1 83 ? 2.676 -2.585 14.719 1.00 63.41 83 ARG A CA 1
ATOM 683 C C . ARG A 1 83 ? 3.436 -2.082 15.945 1.00 63.41 83 ARG A C 1
ATOM 685 O O . ARG A 1 83 ? 4.559 -1.602 15.827 1.00 63.41 83 ARG A O 1
ATOM 692 N N . VAL A 1 84 ? 2.858 -2.219 17.141 1.00 59.94 84 VAL A N 1
ATOM 693 C CA . VAL A 1 84 ? 3.489 -1.762 18.393 1.00 59.94 84 VAL A CA 1
ATOM 694 C C . VAL A 1 84 ? 4.725 -2.605 18.717 1.00 59.94 84 VAL A C 1
ATOM 696 O O . VAL A 1 84 ? 5.713 -2.088 19.236 1.00 59.94 84 VAL A O 1
ATOM 699 N N . ARG A 1 85 ? 4.710 -3.905 18.396 1.00 61.97 85 ARG A N 1
ATOM 700 C CA . ARG A 1 85 ? 5.868 -4.786 18.616 1.00 61.97 85 ARG A CA 1
ATOM 701 C C . ARG A 1 85 ? 7.015 -4.484 17.662 1.00 61.97 85 ARG A C 1
ATOM 703 O O . ARG A 1 85 ? 8.159 -4.459 18.103 1.00 61.97 85 ARG A O 1
ATOM 710 N N . GLN A 1 86 ? 6.705 -4.218 16.394 1.00 58.31 86 GLN A N 1
ATOM 711 C CA . GLN A 1 86 ? 7.709 -3.833 15.399 1.00 58.31 86 GLN A CA 1
ATOM 712 C C . GLN A 1 86 ? 8.472 -2.570 15.831 1.00 58.31 86 GLN A C 1
ATOM 714 O O . GLN A 1 86 ? 9.690 -2.532 15.702 1.00 58.31 86 GLN A O 1
ATOM 719 N N . LEU A 1 87 ? 7.790 -1.598 16.450 1.00 54.50 87 LEU A N 1
ATOM 720 C CA . LEU A 1 87 ? 8.427 -0.396 17.008 1.00 54.50 87 LEU A CA 1
ATOM 721 C C . LEU A 1 87 ? 9.306 -0.680 18.239 1.00 54.50 87 LEU A C 1
ATOM 723 O O . LEU A 1 87 ? 10.371 -0.087 18.382 1.00 54.50 87 LEU A O 1
ATOM 727 N N . ASN A 1 88 ? 8.888 -1.594 19.123 1.00 51.16 88 ASN A N 1
ATOM 728 C CA . ASN A 1 88 ? 9.658 -1.940 20.328 1.00 51.16 88 ASN A CA 1
ATOM 729 C C . ASN A 1 88 ? 10.937 -2.749 20.030 1.00 51.16 88 ASN A C 1
ATOM 731 O O . ASN A 1 88 ? 11.825 -2.788 20.876 1.00 51.16 88 ASN A O 1
ATOM 735 N N . ASN A 1 89 ? 11.033 -3.401 18.866 1.00 51.81 89 ASN A N 1
ATOM 736 C CA . ASN A 1 89 ? 12.212 -4.178 18.460 1.00 51.81 89 ASN A CA 1
ATOM 737 C C . ASN A 1 89 ? 13.351 -3.317 17.884 1.00 51.81 89 ASN A C 1
ATOM 739 O O . ASN A 1 89 ? 14.399 -3.852 17.534 1.00 51.81 89 ASN A O 1
ATOM 743 N N . ILE A 1 90 ? 13.168 -1.999 17.779 1.00 52.66 90 ILE A N 1
ATOM 744 C CA . ILE A 1 90 ? 14.235 -1.078 17.387 1.00 52.66 90 ILE A CA 1
ATOM 745 C C . ILE A 1 90 ? 15.151 -0.898 18.611 1.00 52.66 90 ILE A C 1
ATOM 747 O O . ILE A 1 90 ? 14.730 -0.324 19.613 1.00 52.66 90 ILE A O 1
ATOM 751 N N . GLU A 1 91 ? 16.393 -1.399 18.554 1.00 44.19 91 GLU A N 1
ATOM 752 C CA . GLU A 1 91 ? 17.340 -1.498 19.693 1.00 44.19 91 GLU A CA 1
ATOM 753 C C . GLU A 1 91 ? 17.623 -0.168 20.435 1.00 44.19 91 GLU A C 1
ATOM 755 O O . GLU A 1 91 ? 18.123 -0.173 21.559 1.00 44.19 91 GLU A O 1
ATOM 760 N N . CYS A 1 92 ? 17.239 0.978 19.867 1.00 45.38 92 CYS A N 1
ATOM 761 C CA . CYS A 1 92 ? 17.423 2.320 20.434 1.00 45.38 92 CYS A CA 1
ATOM 762 C C . CYS A 1 92 ? 16.177 2.895 21.144 1.00 45.38 92 CYS A C 1
ATOM 764 O O . CYS A 1 92 ? 16.158 4.062 21.542 1.00 45.38 92 CYS A O 1
ATOM 766 N N . HIS A 1 93 ? 15.110 2.111 21.300 1.00 44.06 93 HIS A N 1
ATOM 767 C CA . HIS A 1 93 ? 13.790 2.609 21.696 1.00 44.06 93 HIS A CA 1
ATOM 768 C C . HIS A 1 93 ? 13.738 3.297 23.081 1.00 44.06 93 HIS A C 1
ATOM 770 O O . HIS A 1 93 ? 13.028 4.290 23.253 1.00 44.06 93 HIS A O 1
ATOM 776 N N . ASP A 1 94 ? 14.502 2.830 24.073 1.00 44.69 94 ASP A N 1
ATOM 777 C CA . ASP A 1 94 ? 14.445 3.386 25.437 1.00 44.69 94 ASP A CA 1
ATOM 778 C C . ASP A 1 94 ? 15.249 4.689 25.627 1.00 44.69 94 ASP A C 1
ATOM 780 O O . ASP A 1 94 ? 14.953 5.456 26.549 1.00 44.69 94 ASP A O 1
ATOM 784 N N . SER A 1 95 ? 16.238 4.967 24.769 1.00 43.03 95 SER A N 1
ATOM 785 C CA . SER A 1 95 ? 17.050 6.196 24.803 1.00 43.03 95 SER A CA 1
ATOM 786 C C . SER A 1 95 ? 16.425 7.321 23.974 1.00 43.03 95 SER A C 1
ATOM 788 O O . SER A 1 95 ? 16.351 8.455 24.449 1.00 43.03 95 SER A O 1
ATOM 790 N N . LEU A 1 96 ? 15.863 6.998 22.803 1.00 40.03 96 LEU A N 1
ATOM 791 C CA . LEU A 1 96 ? 15.136 7.944 21.949 1.00 40.03 96 LEU A CA 1
ATOM 792 C C . LEU A 1 96 ? 14.012 8.655 22.706 1.00 40.03 96 LEU A C 1
ATOM 794 O O . LEU A 1 96 ? 13.985 9.882 22.772 1.00 40.03 96 LEU A O 1
ATOM 798 N N . PHE A 1 97 ? 13.137 7.907 23.375 1.00 43.03 97 PHE A N 1
ATOM 799 C CA . PHE A 1 97 ? 11.982 8.485 24.070 1.00 43.03 97 PHE A CA 1
ATOM 800 C C . PHE A 1 97 ? 12.313 9.225 25.375 1.00 43.03 97 PHE A C 1
ATOM 802 O O . PHE A 1 97 ? 11.472 9.980 25.865 1.00 43.03 97 PHE A O 1
ATOM 809 N N . LYS A 1 98 ? 13.502 9.023 25.961 1.00 41.47 98 LYS A N 1
ATOM 810 C CA . LYS A 1 98 ? 13.900 9.709 27.202 1.00 41.47 98 LYS A CA 1
ATOM 811 C C . LYS A 1 98 ? 14.466 11.107 26.967 1.00 41.47 98 LYS A C 1
ATOM 813 O O . LYS A 1 98 ? 14.294 11.951 27.844 1.00 41.47 98 LYS A O 1
ATOM 818 N N . GLU A 1 99 ? 15.098 11.365 25.822 1.00 36.03 99 GLU A N 1
ATOM 819 C CA . GLU A 1 99 ? 15.802 12.637 25.588 1.00 36.03 99 GLU A CA 1
ATOM 820 C C . GLU A 1 99 ? 15.300 13.448 24.390 1.00 36.03 99 GLU A C 1
ATOM 822 O O . GLU A 1 99 ? 15.440 14.675 24.391 1.00 36.03 99 GLU A O 1
ATOM 827 N N . THR A 1 100 ? 14.639 12.840 23.399 1.00 34.06 100 THR A N 1
ATOM 828 C CA . THR A 1 100 ? 14.119 13.629 22.274 1.00 34.06 100 THR A CA 1
ATOM 829 C C . THR A 1 100 ? 12.762 14.258 22.596 1.00 34.06 100 THR A C 1
ATOM 831 O O . THR A 1 100 ? 11.709 13.623 22.576 1.00 34.06 100 THR A O 1
ATOM 834 N N . LYS A 1 101 ? 12.780 15.578 22.831 1.00 37.03 101 LYS A N 1
ATOM 835 C CA . LYS A 1 101 ? 11.631 16.488 22.664 1.00 37.03 101 LYS A CA 1
ATOM 836 C C . LYS A 1 101 ? 11.228 16.570 21.181 1.00 37.03 101 LYS A C 1
ATOM 838 O O . LYS A 1 101 ? 11.286 17.636 20.571 1.00 37.03 101 LYS A O 1
ATOM 843 N N . LEU A 1 102 ? 10.855 15.451 20.572 1.00 33.78 102 LEU A N 1
ATOM 844 C CA . LEU A 1 102 ? 10.296 15.459 19.228 1.00 33.78 102 LEU A CA 1
ATOM 845 C C . LEU A 1 102 ? 8.900 16.074 19.285 1.00 33.78 102 LEU A C 1
ATOM 847 O O . LEU A 1 102 ? 7.965 15.495 19.837 1.00 33.78 102 LEU A O 1
ATOM 851 N N . MET A 1 103 ? 8.769 17.269 18.708 1.00 31.22 103 MET A N 1
ATOM 852 C CA . MET A 1 103 ? 7.481 17.840 18.328 1.00 31.22 103 MET A CA 1
ATOM 853 C C . MET A 1 103 ? 6.852 16.945 17.254 1.00 31.22 103 MET A C 1
ATOM 855 O O . MET A 1 103 ? 6.977 17.196 16.060 1.00 31.22 103 MET A O 1
ATOM 859 N N . LEU A 1 104 ? 6.181 15.881 17.690 1.00 34.09 104 LEU A N 1
ATOM 860 C CA . LEU A 1 104 ? 5.333 15.044 16.850 1.00 34.09 104 LEU A CA 1
ATOM 861 C C . LEU A 1 104 ? 4.059 15.835 16.530 1.00 34.09 104 LEU A C 1
ATOM 863 O O . LEU A 1 104 ? 3.093 15.844 17.299 1.00 34.09 104 LEU A O 1
ATOM 867 N N . LEU A 1 105 ? 4.092 16.565 15.417 1.00 34.06 105 LEU A N 1
ATOM 868 C CA . LEU A 1 105 ? 2.915 17.175 14.815 1.00 34.06 105 LEU A CA 1
ATOM 869 C C . LEU A 1 105 ? 2.297 16.186 13.822 1.00 34.06 105 LEU A C 1
ATOM 871 O O . LEU A 1 105 ? 2.975 15.671 12.944 1.00 34.06 105 LEU A O 1
ATOM 875 N N . GLU A 1 106 ? 0.994 15.987 14.023 1.00 35.00 106 GLU A N 1
ATOM 876 C CA . GLU A 1 106 ? 0.042 15.157 13.277 1.00 35.00 106 GLU A CA 1
ATOM 877 C C . GLU A 1 106 ? 0.093 13.646 13.553 1.00 35.00 106 GLU A C 1
ATOM 879 O O . GLU A 1 106 ? 1.047 12.924 13.281 1.00 35.00 106 GLU A O 1
ATOM 884 N N . LYS A 1 107 ? -0.986 13.193 14.204 1.00 43.19 107 LYS A N 1
ATOM 885 C CA . LYS A 1 107 ? -1.105 11.899 14.870 1.00 43.19 107 LYS A CA 1
ATOM 886 C C . LYS A 1 107 ? -1.828 10.910 13.954 1.00 43.19 107 LYS A C 1
ATOM 888 O O . LYS A 1 107 ? -3.017 11.101 13.692 1.00 43.19 107 LYS A O 1
ATOM 893 N N . PRO A 1 108 ? -1.204 9.794 13.569 1.00 41.06 108 PRO A N 1
ATOM 894 C CA . PRO A 1 108 ? -1.959 8.597 13.236 1.00 41.06 108 PRO A CA 1
ATOM 895 C C . PRO A 1 108 ? -2.817 8.222 14.448 1.00 41.06 108 PRO A C 1
ATOM 897 O O . PRO A 1 108 ? -2.373 8.376 15.587 1.00 41.06 108 PRO A O 1
ATOM 900 N N . ILE A 1 109 ? -4.031 7.717 14.219 1.00 41.47 109 ILE A N 1
ATOM 901 C CA . ILE A 1 109 ? -5.000 7.405 15.289 1.00 41.47 109 ILE A CA 1
ATOM 902 C C . ILE A 1 109 ? -4.401 6.464 16.367 1.00 41.47 109 ILE A C 1
ATOM 904 O O . ILE A 1 109 ? -4.904 6.480 17.482 1.00 41.47 109 ILE A O 1
ATOM 908 N N . PHE A 1 110 ? -3.319 5.723 16.057 1.00 43.00 110 PHE A N 1
ATOM 909 C CA . PHE A 1 110 ? -2.697 4.705 16.923 1.00 43.00 110 PHE A CA 1
ATOM 910 C C . PHE A 1 110 ? -1.151 4.729 17.034 1.00 43.00 110 PHE A C 1
ATOM 912 O O . PHE A 1 110 ? -0.564 3.734 17.447 1.00 43.00 110 PHE A O 1
ATOM 919 N N . ALA A 1 111 ? -0.441 5.792 16.627 1.00 40.84 111 ALA A N 1
ATOM 920 C CA . ALA A 1 111 ? 1.035 5.729 16.507 1.00 40.84 111 ALA A CA 1
ATOM 921 C C . ALA A 1 111 ? 1.844 6.060 17.768 1.00 40.84 111 ALA A C 1
ATOM 923 O O . ALA A 1 111 ? 3.073 6.046 17.728 1.00 40.84 111 ALA A O 1
ATOM 924 N N . LEU A 1 112 ? 1.201 6.354 18.893 1.00 43.97 112 LEU A N 1
ATOM 925 C CA . LEU A 1 112 ? 1.937 6.422 20.149 1.00 43.97 112 LEU A CA 1
ATOM 926 C C . LEU A 1 112 ? 1.978 5.017 20.759 1.00 43.97 112 LEU A C 1
ATOM 928 O O . LEU A 1 112 ? 0.992 4.288 20.690 1.00 43.97 112 LEU A O 1
ATOM 932 N N . LYS A 1 113 ? 3.057 4.697 21.491 1.00 40.19 113 LYS A N 1
ATOM 933 C CA . LYS A 1 113 ? 3.186 3.577 22.463 1.00 40.19 113 LYS A CA 1
ATOM 934 C C . LYS A 1 113 ? 2.006 3.469 23.462 1.00 40.19 113 LYS A C 1
ATOM 936 O O . LYS A 1 113 ? 1.960 2.582 24.308 1.00 40.19 113 LYS A O 1
ATOM 941 N N . ASN A 1 114 ? 1.068 4.398 23.370 1.00 48.12 114 ASN A N 1
ATOM 942 C CA . ASN A 1 114 ? 0.123 4.814 24.370 1.00 48.12 114 ASN A CA 1
ATOM 943 C C . ASN A 1 114 ? -1.303 4.359 24.066 1.00 48.12 114 ASN A C 1
ATOM 945 O O . ASN A 1 114 ? -2.066 4.269 25.014 1.00 48.12 114 ASN A O 1
ATOM 949 N N . ASP A 1 115 ? -1.651 4.013 22.820 1.00 50.66 115 ASP A N 1
ATOM 950 C CA . ASP A 1 115 ? -2.974 3.464 22.496 1.00 50.66 115 ASP A CA 1
ATOM 951 C C . ASP A 1 115 ? -2.976 1.949 22.728 1.00 50.66 115 ASP A C 1
ATOM 953 O O . ASP A 1 115 ? -3.014 1.131 21.808 1.00 50.66 115 ASP A O 1
ATOM 957 N N . SER A 1 116 ? -2.852 1.573 23.999 1.00 56.75 116 SER A N 1
ATOM 958 C CA . SER A 1 116 ? -2.899 0.176 24.417 1.00 56.75 116 SER A CA 1
ATOM 959 C C . SER A 1 116 ? -4.327 -0.221 24.774 1.00 56.75 116 SER A C 1
ATOM 961 O O . SER A 1 116 ? -5.026 0.467 25.523 1.00 56.75 116 SER A O 1
ATOM 963 N N . PHE A 1 117 ? -4.756 -1.361 24.236 1.00 66.44 117 PHE A N 1
ATOM 964 C CA . PHE A 1 117 ? -6.011 -1.989 24.608 1.00 66.44 117 PHE A CA 1
ATOM 965 C C . PHE A 1 117 ? -5.736 -3.105 25.611 1.00 66.44 117 PHE A C 1
ATOM 967 O O . PHE A 1 117 ? -4.992 -4.050 25.339 1.00 66.44 117 PHE A O 1
ATOM 974 N N . ALA A 1 118 ? -6.357 -3.023 26.780 1.00 68.75 118 ALA A N 1
ATOM 975 C CA . ALA A 1 118 ? -6.286 -4.072 27.785 1.00 68.75 118 ALA A CA 1
ATOM 976 C C . ALA A 1 118 ? -7.685 -4.589 28.119 1.00 68.75 118 ALA A C 1
ATOM 978 O O . ALA A 1 118 ? -8.643 -3.831 28.194 1.00 68.75 118 ALA A O 1
ATOM 979 N N . LEU A 1 119 ? -7.815 -5.893 28.336 1.00 69.94 119 LEU A N 1
ATOM 980 C CA . LEU A 1 119 ? -9.018 -6.519 28.865 1.00 69.94 119 LEU A CA 1
ATOM 981 C C . LEU A 1 119 ? -8.756 -7.005 30.280 1.00 69.94 119 LEU A C 1
ATOM 983 O O . LEU A 1 119 ? -7.887 -7.841 30.503 1.00 69.94 119 LEU A O 1
ATOM 987 N N . ARG A 1 120 ? -9.540 -6.526 31.242 1.00 72.00 120 ARG A N 1
ATOM 988 C CA . ARG A 1 120 ? -9.509 -7.010 32.627 1.00 72.00 120 ARG A CA 1
ATOM 989 C C . ARG A 1 120 ? -10.917 -7.357 33.076 1.00 72.00 120 ARG A C 1
ATOM 991 O O . ARG A 1 120 ? -11.751 -6.462 33.134 1.00 72.00 120 ARG A O 1
ATOM 998 N N . ASN A 1 121 ? -11.180 -8.616 33.429 1.00 66.44 121 ASN A N 1
ATOM 999 C CA . ASN A 1 121 ? -12.472 -9.058 33.980 1.00 66.44 121 ASN A CA 1
ATOM 1000 C C . ASN A 1 121 ? -13.681 -8.534 33.172 1.00 66.44 121 ASN A C 1
ATOM 1002 O O . ASN A 1 121 ? -14.519 -7.809 33.705 1.00 66.44 121 ASN A O 1
ATOM 1006 N N . ASP A 1 122 ? -13.721 -8.826 31.868 1.00 72.31 122 ASP A N 1
ATOM 1007 C CA . ASP A 1 122 ? -14.746 -8.334 30.931 1.00 72.31 122 ASP A CA 1
ATOM 1008 C C . ASP A 1 122 ? -14.822 -6.808 30.820 1.00 72.31 122 ASP A C 1
ATOM 1010 O O . ASP A 1 122 ? -15.878 -6.257 30.537 1.00 72.31 122 ASP A O 1
ATOM 1014 N N . THR A 1 123 ? -13.729 -6.093 31.057 1.00 76.31 123 THR A N 1
ATOM 1015 C CA . THR A 1 123 ? -13.677 -4.638 30.903 1.00 76.31 123 THR A CA 1
ATOM 1016 C C . THR A 1 123 ? -12.614 -4.280 29.889 1.00 76.31 123 THR A C 1
ATOM 1018 O O . THR A 1 123 ? -11.440 -4.578 30.105 1.00 76.31 123 THR A O 1
ATOM 1021 N N . LEU A 1 124 ? -13.025 -3.636 28.799 1.00 79.19 124 LEU A N 1
ATOM 1022 C CA . LEU A 1 124 ? -12.108 -3.030 27.845 1.00 79.19 124 LEU A CA 1
ATOM 1023 C C . LEU A 1 124 ? -11.568 -1.730 28.437 1.00 79.19 124 LEU A C 1
ATOM 1025 O O . LEU A 1 124 ? -12.327 -0.818 28.750 1.00 79.19 124 LEU A O 1
ATOM 1029 N N . ILE A 1 125 ? -10.258 -1.687 28.603 1.00 75.81 125 ILE A N 1
ATOM 1030 C CA . ILE A 1 125 ? -9.472 -0.561 29.073 1.00 75.81 125 ILE A CA 1
ATOM 1031 C C . ILE A 1 125 ? -8.759 0.003 27.856 1.00 75.81 125 ILE A C 1
ATOM 1033 O O . ILE A 1 125 ? -8.045 -0.723 27.162 1.00 75.81 125 ILE A O 1
ATOM 1037 N N . TYR A 1 126 ? -8.948 1.288 27.618 1.00 74.06 126 TYR A N 1
ATOM 1038 C CA . TYR A 1 126 ? -8.139 2.035 26.670 1.00 74.06 126 TYR A CA 1
ATOM 1039 C C . TYR A 1 126 ? -7.303 3.033 27.451 1.00 74.06 126 TYR A C 1
ATOM 1041 O O . TYR A 1 126 ? -7.852 3.807 28.240 1.00 74.06 126 TYR A O 1
ATOM 1049 N N . ASP A 1 127 ? -5.991 2.963 27.260 1.00 67.56 127 ASP A N 1
ATOM 1050 C CA . ASP A 1 127 ? -5.062 3.966 27.760 1.00 67.56 127 ASP A CA 1
ATOM 1051 C C . ASP A 1 127 ? -4.915 5.068 26.711 1.00 67.56 127 ASP A C 1
ATOM 1053 O O . ASP A 1 127 ? -4.719 4.786 25.533 1.00 67.56 127 ASP A O 1
ATOM 1057 N N . HIS A 1 128 ? -5.074 6.321 27.123 1.00 69.38 128 HIS A N 1
ATOM 1058 C CA . HIS A 1 128 ? -4.905 7.486 26.269 1.00 69.38 128 HIS A CA 1
ATOM 1059 C C . HIS A 1 128 ? -4.122 8.554 27.004 1.00 69.38 128 HIS A C 1
ATOM 1061 O O . HIS A 1 128 ? -4.475 8.916 28.117 1.00 69.38 128 HIS A O 1
ATOM 1067 N N . TYR A 1 129 ? -3.120 9.157 26.380 1.00 66.62 129 TYR A N 1
ATOM 1068 C CA . TYR A 1 129 ? -2.374 10.229 27.028 1.00 66.62 129 TYR A CA 1
ATOM 1069 C C . TYR A 1 129 ? -2.816 11.579 26.482 1.00 66.62 129 TYR A C 1
ATOM 1071 O O . TY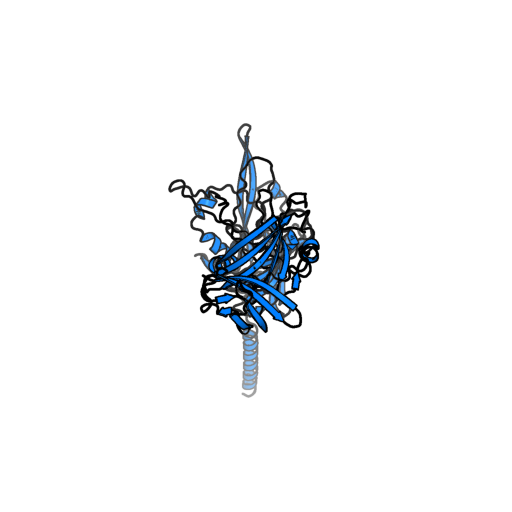R A 1 129 ? -2.542 11.922 25.330 1.00 66.62 129 TYR A O 1
ATOM 1079 N N . ILE A 1 130 ? -3.447 12.381 27.338 1.00 67.25 130 ILE A N 1
ATOM 1080 C CA . ILE A 1 130 ? -3.753 13.767 26.999 1.00 67.25 130 ILE A CA 1
ATOM 1081 C C . ILE A 1 130 ? -2.486 14.593 27.183 1.00 67.25 130 ILE A C 1
ATOM 1083 O O . ILE A 1 130 ? -1.895 14.640 28.265 1.00 67.25 130 ILE A O 1
ATOM 1087 N N . ARG A 1 131 ? -2.088 15.263 26.102 1.00 66.44 131 ARG A N 1
ATOM 1088 C CA . ARG A 1 131 ? -1.025 16.265 26.106 1.00 66.44 131 ARG A CA 1
ATOM 1089 C C . ARG A 1 131 ? -1.595 17.568 26.652 1.00 66.44 131 ARG A C 1
ATOM 1091 O O . ARG A 1 131 ? -2.486 18.153 26.046 1.00 66.44 131 ARG A O 1
ATOM 1098 N N . SER A 1 132 ? -1.051 18.025 27.770 1.00 65.62 132 SER A N 1
ATOM 1099 C CA . SER A 1 132 ? -1.268 19.376 28.291 1.00 65.62 132 SER A CA 1
ATOM 1100 C C . SER A 1 132 ? 0.021 20.173 28.126 1.00 65.62 132 SER A C 1
ATOM 1102 O O . SER A 1 132 ? 1.108 19.665 28.409 1.00 65.62 132 SER A O 1
ATOM 1104 N N . ILE A 1 133 ? -0.082 21.408 27.637 1.00 69.62 133 ILE A N 1
ATOM 1105 C CA . ILE A 1 133 ? 1.061 22.320 27.558 1.00 69.62 133 ILE A CA 1
ATOM 1106 C C . ILE A 1 133 ? 0.952 23.269 28.745 1.00 69.62 133 ILE A C 1
ATOM 1108 O O . ILE A 1 133 ? 0.161 24.209 28.741 1.00 69.62 133 ILE A O 1
ATOM 1112 N N . LYS A 1 134 ? 1.760 23.026 29.776 1.00 74.06 134 LYS A N 1
ATOM 1113 C CA . LYS A 1 134 ? 1.880 23.931 30.917 1.00 74.06 134 LYS A CA 1
ATOM 1114 C C . LYS A 1 134 ? 2.967 24.948 30.625 1.00 74.06 134 LYS A C 1
ATOM 1116 O O . LYS A 1 134 ? 4.155 24.628 30.671 1.00 74.06 134 LYS A O 1
ATOM 1121 N N . SER A 1 135 ? 2.552 26.175 30.341 1.00 75.94 135 SER A N 1
ATOM 1122 C CA . SER A 1 135 ? 3.465 27.306 30.201 1.00 75.94 135 SER A CA 1
ATOM 1123 C C . SER A 1 135 ? 3.665 27.966 31.559 1.00 75.94 135 SER A C 1
ATOM 1125 O O . SER A 1 135 ? 2.713 28.448 32.170 1.00 75.94 135 SER A O 1
ATOM 1127 N N . SER A 1 136 ? 4.904 27.993 32.040 1.00 81.19 136 SER A N 1
ATOM 1128 C CA . SER A 1 136 ? 5.299 28.741 33.231 1.00 81.19 136 SER A CA 1
ATOM 1129 C C . SER A 1 136 ? 6.274 29.851 32.849 1.00 81.19 136 SER A C 1
ATOM 1131 O O . SER A 1 136 ? 7.008 29.750 31.867 1.00 81.19 136 SER A O 1
ATOM 1133 N N . LYS A 1 137 ? 6.260 30.951 33.602 1.00 81.81 137 LYS A N 1
ATOM 1134 C CA . LYS A 1 137 ? 7.202 32.053 33.413 1.00 81.81 137 LYS A CA 1
ATOM 1135 C C . LYS A 1 137 ? 8.271 31.967 34.498 1.00 81.81 137 LYS A C 1
ATOM 1137 O O . LYS A 1 137 ? 7.947 32.076 35.679 1.00 81.81 137 LYS A O 1
ATOM 1142 N N . VAL A 1 138 ? 9.530 31.782 34.107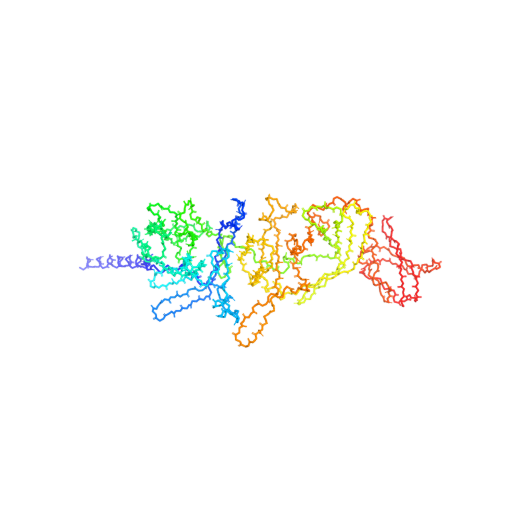 1.00 83.56 138 VAL A N 1
ATOM 1143 C CA . VAL A 1 138 ? 10.684 31.784 35.019 1.00 83.56 138 VAL A CA 1
ATOM 1144 C C . VAL A 1 138 ? 11.534 33.005 34.679 1.00 83.56 138 VAL A C 1
ATOM 1146 O O . VAL A 1 138 ? 12.200 33.061 33.645 1.00 83.56 138 VAL A O 1
ATOM 1149 N N . GLY A 1 139 ? 11.441 34.045 35.511 1.00 91.25 139 GLY A N 1
ATOM 1150 C CA . GLY A 1 139 ? 11.993 35.364 35.191 1.00 91.25 139 GLY A CA 1
ATOM 1151 C C . GLY A 1 139 ? 11.270 36.005 33.999 1.00 91.25 139 GLY A C 1
ATOM 1152 O O . GLY A 1 139 ? 10.057 36.200 34.041 1.00 91.25 139 GLY A O 1
ATOM 1153 N N . ASN A 1 140 ? 12.011 36.323 32.932 1.00 85.06 140 ASN A N 1
ATOM 1154 C CA . ASN A 1 140 ? 11.468 36.871 31.679 1.00 85.06 140 ASN A CA 1
ATOM 1155 C C . ASN A 1 140 ? 11.287 35.820 30.570 1.00 85.06 140 ASN A C 1
ATOM 1157 O O . ASN A 1 140 ? 10.869 36.173 29.470 1.00 85.06 140 ASN A O 1
ATOM 1161 N N . VAL A 1 141 ? 11.573 34.547 30.852 1.00 66.56 141 VAL A N 1
ATOM 1162 C CA . VAL A 1 141 ? 11.490 33.457 29.875 1.00 66.56 141 VAL A CA 1
ATOM 1163 C C . VAL A 1 141 ? 10.210 32.657 30.101 1.00 66.56 141 VAL A C 1
ATOM 1165 O O . VAL A 1 141 ? 9.882 32.295 31.233 1.00 66.56 141 VAL A O 1
ATOM 1168 N N . TRP A 1 142 ? 9.485 32.378 29.018 1.00 78.38 142 TRP A N 1
ATOM 1169 C CA . TRP A 1 142 ? 8.387 31.415 29.016 1.00 78.38 142 TRP A CA 1
ATOM 1170 C C . TRP A 1 142 ? 8.945 30.015 28.779 1.00 78.38 142 TRP A C 1
ATOM 1172 O O . TRP A 1 142 ? 9.622 29.774 27.784 1.00 78.38 142 TRP A O 1
ATOM 1182 N N . ILE A 1 143 ? 8.651 29.099 29.693 1.00 65.62 143 ILE A N 1
ATOM 1183 C CA . ILE A 1 143 ? 8.990 27.686 29.583 1.00 65.62 143 ILE A CA 1
ATOM 1184 C C . ILE A 1 143 ? 7.686 26.925 29.378 1.00 65.62 143 ILE A C 1
ATOM 1186 O O . ILE A 1 143 ? 6.835 26.889 30.267 1.00 65.62 143 ILE A O 1
ATOM 1190 N N . SER A 1 144 ? 7.524 26.308 28.212 1.00 68.00 144 SER A N 1
ATOM 1191 C CA . SER A 1 144 ? 6.470 25.329 27.969 1.00 68.00 144 SER A CA 1
ATOM 1192 C C . SER A 1 144 ? 6.963 23.943 28.385 1.00 68.00 144 SER A C 1
ATOM 1194 O O . SER A 1 144 ? 7.998 23.451 27.934 1.00 68.00 144 SER A O 1
ATOM 1196 N N . THR A 1 145 ? 6.222 23.312 29.288 1.00 68.69 145 THR A N 1
ATOM 1197 C CA . THR A 1 145 ? 6.403 21.907 29.659 1.00 68.69 145 THR A CA 1
ATOM 1198 C C . THR A 1 145 ? 5.222 21.111 29.144 1.00 68.69 145 THR A C 1
ATOM 1200 O O . THR A 1 145 ? 4.069 21.457 29.394 1.00 68.69 145 THR A O 1
ATOM 1203 N N . GLU A 1 146 ? 5.512 20.048 28.406 1.00 65.69 146 GLU A N 1
ATOM 1204 C CA . GLU A 1 146 ? 4.495 19.099 27.979 1.00 65.69 146 GLU A CA 1
ATOM 1205 C C . GLU A 1 146 ? 4.301 18.062 29.073 1.00 65.69 146 GLU A C 1
ATOM 1207 O O . GLU A 1 146 ? 5.241 17.375 29.469 1.00 65.69 146 GLU A O 1
ATOM 1212 N N . VAL A 1 147 ? 3.076 17.961 29.577 1.00 66.38 147 VAL A N 1
ATOM 1213 C CA . VAL A 1 147 ? 2.695 16.941 30.547 1.00 66.38 147 VAL A CA 1
ATOM 1214 C C . VAL A 1 147 ? 1.702 16.010 29.872 1.00 66.38 147 VAL A C 1
ATOM 1216 O O . VAL A 1 147 ? 0.603 16.423 29.494 1.00 66.38 147 VAL A O 1
ATOM 1219 N N . TYR A 1 148 ? 2.104 14.750 29.736 1.00 65.19 148 TYR A N 1
ATOM 1220 C CA . TYR A 1 148 ? 1.271 13.659 29.249 1.00 65.19 148 TYR A CA 1
ATOM 1221 C C . TYR A 1 148 ? 0.588 13.004 30.446 1.00 65.19 148 TYR A C 1
ATOM 1223 O O . TYR A 1 148 ? 1.245 12.377 31.274 1.00 65.19 148 TYR A O 1
ATOM 1231 N N . THR A 1 149 ? -0.725 13.179 30.561 1.00 65.44 149 THR A N 1
ATOM 1232 C CA . THR A 1 149 ? -1.509 12.554 31.634 1.00 65.44 149 THR A CA 1
ATOM 1233 C C . THR A 1 149 ? -2.239 11.344 31.058 1.00 65.44 149 THR A C 1
ATOM 1235 O O . THR A 1 149 ? -2.981 11.540 30.094 1.00 65.44 149 THR A O 1
ATOM 1238 N N . PRO A 1 150 ? -2.046 10.124 31.592 1.00 65.00 150 PRO A N 1
ATOM 1239 C CA . PRO A 1 150 ? -2.803 8.958 31.155 1.00 65.00 150 PRO A CA 1
ATOM 1240 C C . PRO A 1 150 ? -4.271 9.090 31.571 1.00 65.00 150 PRO A C 1
ATOM 1242 O O . PRO A 1 150 ? -4.594 9.518 32.680 1.00 65.00 150 PRO A O 1
ATOM 1245 N N . TYR A 1 151 ? -5.153 8.701 30.667 1.00 66.19 151 TYR A N 1
ATOM 1246 C CA . TYR A 1 151 ? -6.591 8.606 30.817 1.00 66.19 151 TYR A CA 1
ATOM 1247 C C . TYR A 1 151 ? -6.969 7.176 30.495 1.00 66.19 151 TYR A C 1
ATOM 1249 O O . TYR A 1 151 ? -6.846 6.723 29.360 1.00 66.19 151 TYR A O 1
ATOM 1257 N N . TRP A 1 152 ? -7.472 6.488 31.509 1.00 69.19 152 TRP A N 1
ATOM 1258 C CA . TRP A 1 152 ? -8.065 5.177 31.335 1.00 69.19 152 TRP A CA 1
ATOM 1259 C C . TRP A 1 152 ? -9.567 5.335 31.290 1.00 69.19 152 TRP A C 1
ATOM 1261 O O . TRP A 1 152 ? -10.162 5.937 32.189 1.00 69.19 152 TRP A O 1
ATOM 1271 N N . PHE A 1 153 ? -10.196 4.753 30.279 1.00 72.44 153 PHE A N 1
ATOM 1272 C CA . PHE A 1 153 ? -11.620 4.489 30.370 1.00 72.44 153 PHE A CA 1
ATOM 1273 C C . PHE A 1 153 ? -11.924 3.014 30.230 1.00 72.44 153 PHE A C 1
ATOM 1275 O O . PHE A 1 153 ? -11.188 2.245 29.619 1.00 72.44 153 PHE A O 1
ATOM 1282 N N . TYR A 1 154 ? -13.043 2.656 30.845 1.00 79.56 154 TYR A N 1
ATOM 1283 C CA . TYR A 1 154 ? -13.461 1.294 31.089 1.00 79.56 154 TYR A CA 1
ATOM 1284 C C . TYR A 1 154 ? -14.793 1.073 30.382 1.00 79.56 154 TYR A C 1
ATOM 1286 O O . TYR A 1 154 ? -15.763 1.786 30.644 1.00 79.56 154 TYR A O 1
ATOM 1294 N N . ILE A 1 155 ? -14.852 0.088 29.494 1.00 81.75 155 ILE A N 1
ATOM 1295 C CA . ILE A 1 155 ? -16.083 -0.366 28.854 1.00 81.75 155 ILE A CA 1
ATOM 1296 C C . ILE A 1 155 ? -16.391 -1.769 29.394 1.00 81.75 155 ILE A C 1
ATOM 1298 O O . ILE A 1 155 ? -15.788 -2.742 28.934 1.00 81.75 155 ILE A O 1
ATOM 1302 N N . PRO A 1 156 ? -17.304 -1.906 30.376 1.00 84.12 156 PRO A N 1
ATOM 1303 C CA . PRO A 1 156 ? -17.753 -3.204 30.860 1.00 84.12 156 PRO A CA 1
ATOM 1304 C C . PRO A 1 156 ? -18.485 -3.965 29.748 1.00 84.12 156 PRO A C 1
ATOM 1306 O O . PRO A 1 156 ? -19.624 -3.667 29.375 1.00 84.12 156 PRO A O 1
ATOM 1309 N N . LEU A 1 157 ? -17.833 -5.000 29.235 1.00 82.75 157 LEU A N 1
ATOM 1310 C CA . LEU A 1 157 ? -18.337 -5.941 28.244 1.00 82.75 157 LEU A CA 1
ATOM 1311 C C . LEU A 1 157 ? -19.410 -6.870 28.808 1.00 82.75 157 LEU A C 1
ATOM 1313 O O . LEU A 1 157 ? -20.129 -7.486 28.034 1.00 82.75 157 LEU A O 1
ATOM 1317 N N . ASN A 1 158 ? -19.597 -6.930 30.124 1.00 84.69 158 ASN A N 1
ATOM 1318 C CA . ASN A 1 158 ? -20.722 -7.613 30.773 1.00 84.69 158 ASN A CA 1
ATOM 1319 C C . ASN A 1 158 ? -21.935 -6.686 31.024 1.00 84.69 158 ASN A C 1
ATOM 1321 O O . ASN A 1 158 ? -22.905 -7.081 31.677 1.00 84.69 158 ASN A O 1
ATOM 1325 N N . SER A 1 159 ? -21.909 -5.452 30.503 1.00 86.56 159 SER A N 1
ATOM 1326 C C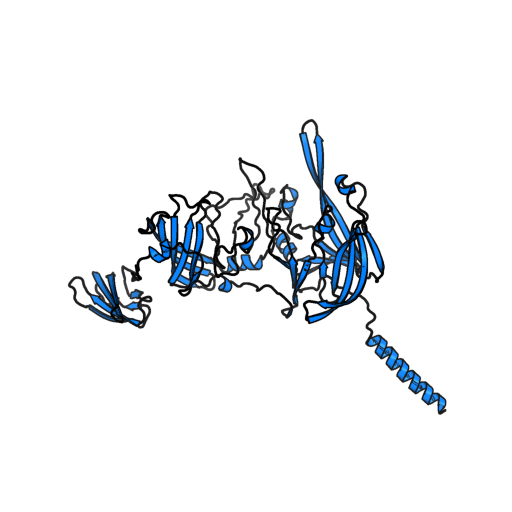A . SER A 1 159 ? -23.019 -4.500 30.630 1.00 86.56 159 SER A CA 1
ATOM 1327 C C . SER A 1 159 ? -24.319 -5.040 30.021 1.00 86.56 159 SER A C 1
ATOM 1329 O O . SER A 1 159 ? -24.332 -5.593 28.916 1.00 86.56 159 SER A O 1
ATOM 1331 N N . LYS A 1 160 ? -25.427 -4.861 30.748 1.00 91.06 160 LYS A N 1
ATOM 1332 C CA . LYS A 1 160 ? -26.788 -5.166 30.287 1.00 91.06 160 LYS A CA 1
ATOM 1333 C C . LYS A 1 160 ? -27.384 -3.950 29.581 1.00 91.06 160 LYS A C 1
ATOM 1335 O O . LYS A 1 160 ? -26.984 -2.822 29.866 1.00 91.06 160 LYS A O 1
ATOM 1340 N N . VAL A 1 161 ? -28.360 -4.177 28.702 1.00 92.81 161 VAL A N 1
ATOM 1341 C CA . VAL A 1 161 ? -29.127 -3.087 28.078 1.00 92.81 161 VAL A CA 1
ATOM 1342 C C . VAL A 1 161 ? -29.716 -2.189 29.167 1.00 92.81 161 VAL A C 1
ATOM 1344 O O . VAL A 1 161 ? -30.309 -2.677 30.127 1.00 92.81 161 VAL A O 1
ATOM 1347 N N . GLY A 1 162 ? -29.523 -0.881 29.021 1.00 94.00 162 GLY A N 1
ATOM 1348 C CA . GLY A 1 162 ? -29.922 0.139 29.986 1.00 94.00 162 GLY A CA 1
ATOM 1349 C C . GLY A 1 162 ? -28.822 0.551 30.965 1.00 94.00 162 GLY A C 1
ATOM 1350 O O . GLY A 1 162 ? -28.914 1.645 31.516 1.00 94.00 162 GLY A O 1
ATOM 1351 N N . ASN A 1 163 ? -27.765 -0.252 31.147 1.00 94.81 163 ASN A N 1
ATOM 1352 C CA . ASN A 1 163 ? -26.631 0.144 31.981 1.00 94.81 163 ASN A CA 1
ATOM 1353 C C . ASN A 1 163 ? -25.927 1.360 31.369 1.00 94.81 163 ASN A C 1
ATOM 1355 O O . ASN A 1 163 ? -25.642 1.377 30.168 1.00 94.81 163 ASN A O 1
ATOM 1359 N N . SER A 1 164 ? -25.594 2.336 32.213 1.00 94.12 164 SER A N 1
ATOM 1360 C CA . SER A 1 164 ? -24.815 3.512 31.836 1.00 94.12 164 SER A CA 1
ATOM 1361 C C . SER A 1 164 ? -23.728 3.819 32.854 1.00 94.12 164 SER A C 1
ATOM 1363 O O . SER A 1 164 ? -23.901 3.555 34.044 1.00 94.12 164 SER A O 1
ATOM 1365 N N . TRP A 1 165 ? -22.633 4.407 32.393 1.00 92.62 165 TRP A N 1
ATOM 1366 C CA . TRP A 1 165 ? -21.549 4.890 33.240 1.00 92.62 165 TRP A CA 1
ATOM 1367 C C . TRP A 1 165 ? -20.956 6.159 32.645 1.00 92.62 165 TRP A C 1
ATOM 1369 O O . TRP A 1 165 ? -21.001 6.381 31.436 1.00 92.62 165 TRP A O 1
ATOM 1379 N N . ASP A 1 166 ? -20.410 6.993 33.518 1.00 88.81 166 ASP A N 1
ATOM 1380 C CA . ASP A 1 166 ? -19.883 8.298 33.156 1.00 88.81 166 ASP A CA 1
ATOM 1381 C C . ASP A 1 166 ? -18.380 8.324 33.414 1.00 88.81 166 ASP A C 1
ATOM 1383 O O . ASP A 1 166 ? -17.921 7.907 34.479 1.00 88.81 166 ASP A O 1
ATOM 1387 N N . ILE A 1 167 ? -17.617 8.856 32.462 1.00 81.25 167 ILE A N 1
ATOM 1388 C CA . ILE A 1 167 ? -16.248 9.286 32.727 1.00 81.25 167 ILE A CA 1
ATOM 1389 C C . ILE A 1 167 ? -16.342 10.715 33.241 1.00 81.25 167 ILE A C 1
ATOM 1391 O O . ILE A 1 167 ? -16.722 11.641 32.519 1.00 81.25 167 ILE A O 1
ATOM 1395 N N . ILE A 1 168 ? -16.002 10.889 34.513 1.00 69.19 168 ILE A N 1
ATOM 1396 C CA . ILE A 1 168 ? -15.837 12.212 35.100 1.00 69.19 168 ILE A CA 1
ATOM 1397 C C . ILE A 1 168 ? -14.383 12.602 34.868 1.00 69.19 168 ILE A C 1
ATOM 1399 O O . ILE A 1 168 ? -13.482 11.950 35.393 1.00 69.19 168 ILE A O 1
ATOM 1403 N N . ASN A 1 169 ? -14.163 13.652 34.076 1.00 66.69 169 ASN A N 1
ATOM 1404 C CA . ASN A 1 169 ? -12.835 14.219 33.879 1.00 66.69 169 ASN A CA 1
ATOM 1405 C C . ASN A 1 169 ? -12.212 14.530 35.261 1.00 66.69 169 ASN A C 1
ATOM 1407 O O . ASN A 1 169 ? -12.848 15.250 36.045 1.00 66.69 169 ASN A O 1
ATOM 1411 N N . PRO A 1 170 ? -11.036 13.972 35.616 1.00 60.06 170 PRO A N 1
ATOM 1412 C CA . PRO A 1 170 ? -10.383 14.277 36.880 1.00 60.06 170 PRO A CA 1
ATOM 1413 C C . PRO A 1 170 ? -10.182 15.790 37.004 1.00 60.06 170 PRO A C 1
ATOM 1415 O O . PRO A 1 170 ? -9.462 16.419 36.230 1.00 60.06 170 PRO A O 1
ATOM 1418 N N . LYS A 1 171 ? -10.856 16.393 37.990 1.00 56.09 171 LYS A N 1
ATOM 1419 C CA . LYS A 1 171 ? -10.749 17.827 38.277 1.00 56.09 171 LYS A CA 1
ATOM 1420 C C . LYS A 1 171 ? -9.275 18.206 38.477 1.00 56.09 171 LYS A C 1
ATOM 1422 O O . LYS A 1 171 ? -8.629 17.658 39.366 1.00 56.09 171 LYS A O 1
ATOM 1427 N N . GLY A 1 172 ? -8.779 19.175 37.702 1.00 56.91 172 GLY A N 1
ATOM 1428 C CA . GLY A 1 172 ? -7.509 19.866 37.974 1.00 56.91 172 GLY A CA 1
ATOM 1429 C C . GLY A 1 172 ? -6.354 19.659 36.986 1.00 56.91 172 GLY A C 1
ATOM 1430 O O . GLY A 1 172 ? -5.250 20.112 37.286 1.00 56.91 172 GLY A O 1
ATOM 1431 N N . VAL A 1 173 ? -6.554 19.007 35.833 1.00 55.28 173 VAL A N 1
ATOM 1432 C CA . VAL A 1 173 ? -5.437 18.737 34.899 1.00 55.28 173 VAL A CA 1
ATOM 1433 C C . VAL A 1 173 ? -5.167 19.878 33.905 1.00 55.28 173 VAL A C 1
ATOM 1435 O O . VAL A 1 173 ? -4.004 20.126 33.599 1.00 55.28 173 VAL A O 1
ATOM 1438 N N . ASP A 1 174 ? -6.165 20.652 33.480 1.00 57.31 174 ASP A N 1
ATOM 1439 C CA . ASP A 1 174 ? -5.974 21.862 32.663 1.00 57.31 174 ASP A CA 1
ATOM 1440 C C . ASP A 1 174 ? -7.270 22.696 32.682 1.00 57.31 174 ASP A C 1
ATOM 1442 O O . ASP A 1 174 ? -8.360 22.128 32.663 1.00 57.31 174 ASP A O 1
ATOM 1446 N N . THR A 1 175 ? -7.193 24.027 32.711 1.00 57.44 175 THR A N 1
ATOM 1447 C CA . THR A 1 175 ? -8.398 24.889 32.650 1.00 57.44 175 THR A CA 1
ATOM 1448 C C . THR A 1 175 ? -9.007 24.914 31.250 1.00 57.44 175 THR A C 1
ATOM 1450 O O . THR A 1 175 ? -10.213 25.086 31.095 1.00 57.44 175 THR A O 1
ATOM 1453 N N . THR A 1 176 ? -8.210 24.625 30.218 1.00 57.38 176 THR A N 1
ATOM 1454 C CA . THR A 1 176 ? -8.741 24.337 28.878 1.00 57.38 176 THR A CA 1
ATOM 1455 C C . THR A 1 176 ? -9.534 23.027 28.858 1.00 57.38 176 THR A C 1
ATOM 1457 O O . THR A 1 176 ? -10.455 22.884 28.051 1.00 57.38 176 THR A O 1
ATOM 1460 N N . LEU A 1 177 ? -9.251 22.112 29.802 1.00 53.59 177 LEU A N 1
ATOM 1461 C CA . LEU A 1 177 ? -9.981 20.861 29.976 1.00 53.59 177 LEU A CA 1
ATOM 1462 C C . LEU A 1 177 ? -11.288 21.000 30.795 1.00 53.59 177 LEU A C 1
ATOM 1464 O O . LEU A 1 177 ? -12.093 20.067 30.829 1.00 53.59 177 LEU A O 1
ATOM 1468 N N . GLU A 1 178 ? -11.571 22.153 31.412 1.00 56.88 178 GLU A N 1
ATOM 1469 C CA . GLU A 1 178 ? -12.858 22.388 32.098 1.00 56.88 178 GLU A CA 1
ATOM 1470 C C . GLU A 1 178 ? -14.045 22.406 31.121 1.00 56.88 178 GLU A C 1
ATOM 1472 O O . GLU A 1 178 ? -15.188 22.175 31.517 1.00 56.88 178 GLU A O 1
ATOM 1477 N N . LYS A 1 179 ? -13.773 22.589 29.821 1.00 55.78 179 LYS A N 1
ATOM 1478 C CA . LYS A 1 179 ? -14.755 22.418 28.745 1.00 55.78 179 LYS A CA 1
ATOM 1479 C C . LYS A 1 179 ? -15.139 20.963 28.480 1.00 55.78 179 LYS A C 1
ATOM 1481 O O . LYS A 1 179 ? -16.140 20.758 27.797 1.00 55.78 179 LYS A O 1
ATOM 1486 N N . TYR A 1 180 ? -14.405 19.964 28.978 1.00 58.22 180 TYR A N 1
ATOM 1487 C CA . TYR A 1 180 ? -14.667 18.552 28.672 1.00 58.22 180 TYR A CA 1
ATOM 1488 C C . TYR A 1 180 ? -15.778 18.024 29.572 1.00 58.22 180 TYR A C 1
ATOM 1490 O O . TYR A 1 180 ? -15.583 17.428 30.628 1.00 58.22 180 TYR A O 1
ATOM 1498 N N . GLN A 1 181 ? -16.964 18.393 29.107 1.00 66.69 181 GLN A N 1
ATOM 1499 C CA . GLN A 1 181 ? -18.222 17.673 29.031 1.00 66.69 181 GLN A CA 1
ATOM 1500 C C . GLN A 1 181 ? -18.201 16.262 29.628 1.00 66.69 181 GLN A C 1
ATOM 1502 O O . GLN A 1 181 ? -17.351 15.433 29.315 1.00 66.69 181 GLN A O 1
ATOM 1507 N N . LYS A 1 182 ? -19.221 15.973 30.436 1.00 82.81 182 LYS A N 1
ATOM 1508 C CA . LYS A 1 182 ? -19.547 14.625 30.900 1.00 82.81 182 LYS A CA 1
ATOM 1509 C C . LYS A 1 182 ? -19.651 13.686 29.688 1.00 82.81 182 LYS A C 1
ATOM 1511 O O . LYS A 1 182 ? -20.566 13.851 28.877 1.00 82.81 182 LYS A O 1
ATOM 1516 N N . ILE A 1 183 ? -18.730 12.726 29.582 1.00 85.50 183 ILE A N 1
ATOM 1517 C CA . ILE A 1 183 ? -18.790 11.646 28.591 1.00 85.50 183 ILE A CA 1
ATOM 1518 C C . ILE A 1 183 ? -19.525 10.483 29.248 1.00 85.50 183 ILE A C 1
ATOM 1520 O O . ILE A 1 183 ? -19.050 9.929 30.240 1.00 85.50 183 ILE A O 1
ATOM 1524 N N . SER A 1 184 ? -20.687 10.130 28.716 1.00 90.38 184 SER A N 1
ATOM 1525 C CA . SER A 1 184 ? -21.490 9.013 29.193 1.00 90.38 184 SER A CA 1
ATOM 1526 C C . SER A 1 184 ? -21.532 7.897 28.165 1.00 90.38 184 SER A C 1
ATOM 1528 O O . SER A 1 184 ? -21.595 8.122 26.959 1.00 90.38 184 SER A O 1
ATOM 1530 N N . PHE A 1 185 ? -21.505 6.670 28.658 1.00 92.31 185 PHE A N 1
ATOM 1531 C CA . PHE A 1 185 ? -21.613 5.459 27.866 1.00 92.31 185 PHE A CA 1
ATOM 1532 C C . PHE A 1 185 ? -22.887 4.755 28.285 1.00 92.31 185 PHE A C 1
ATOM 1534 O O . PHE A 1 185 ? -23.191 4.678 29.478 1.00 92.31 185 PHE A O 1
ATOM 1541 N N . LYS A 1 186 ? -23.638 4.232 27.321 1.00 95.19 186 LYS A N 1
ATOM 1542 C CA . LYS A 1 186 ? -24.880 3.513 27.587 1.00 95.19 186 LYS A CA 1
ATOM 1543 C C . LYS A 1 186 ? -24.983 2.294 26.689 1.00 95.19 186 LYS A C 1
ATOM 1545 O O . LYS A 1 186 ? -24.976 2.417 25.471 1.00 95.19 186 LYS A O 1
ATOM 1550 N N . CYS A 1 187 ? -25.136 1.119 27.290 1.00 95.50 187 CYS A N 1
ATOM 1551 C CA . CYS A 1 187 ? -25.469 -0.091 26.545 1.00 95.50 187 CYS A CA 1
ATOM 1552 C C . CYS A 1 187 ? -26.932 0.011 26.094 1.00 95.50 187 CYS A C 1
ATOM 1554 O O . CYS A 1 187 ? -27.843 -0.082 26.921 1.00 95.50 187 CYS A O 1
ATOM 1556 N N . THR A 1 188 ? -27.173 0.265 24.809 1.00 94.94 188 THR A N 1
ATOM 1557 C CA . THR A 1 188 ? -28.527 0.498 24.279 1.00 94.94 188 THR A CA 1
ATOM 1558 C C . THR A 1 188 ? -29.127 -0.723 23.614 1.00 94.94 188 THR A C 1
ATOM 1560 O O . THR A 1 188 ? -30.350 -0.851 23.598 1.00 94.94 188 THR A O 1
ATOM 1563 N N . SER A 1 189 ? -28.299 -1.650 23.130 1.00 91.50 189 SER A N 1
ATOM 1564 C CA . SER A 1 189 ? -28.787 -2.848 22.455 1.00 91.50 189 SER A CA 1
ATOM 1565 C C . SER A 1 189 ? -27.904 -4.073 22.683 1.00 91.50 189 SER A C 1
ATOM 1567 O O . SER A 1 189 ? -26.677 -3.987 22.782 1.00 91.50 189 SER A O 1
ATOM 1569 N N . LEU A 1 190 ? -28.575 -5.221 22.739 1.00 89.69 190 LEU A N 1
ATOM 1570 C CA . LEU A 1 190 ? -28.037 -6.573 22.667 1.00 89.69 190 LEU A CA 1
ATOM 1571 C C . LEU A 1 190 ? -28.914 -7.321 21.662 1.00 89.69 190 LEU A C 1
ATOM 1573 O O . LEU A 1 190 ? -30.108 -7.489 21.911 1.00 89.69 190 LEU A O 1
ATOM 1577 N N . GLY A 1 191 ? -28.353 -7.744 20.535 1.00 89.12 191 GLY A N 1
ATOM 1578 C CA . GLY A 1 191 ? -29.141 -8.338 19.457 1.00 89.12 191 GLY A CA 1
ATOM 1579 C C . GLY A 1 191 ? -28.305 -9.161 18.495 1.00 89.12 191 GLY A C 1
ATOM 1580 O O . GLY A 1 191 ? -27.144 -9.443 18.767 1.00 89.12 191 GLY A O 1
ATOM 1581 N N . VAL A 1 192 ? -28.915 -9.550 17.380 1.00 89.19 192 VAL A N 1
ATOM 1582 C CA . VAL A 1 192 ? -28.221 -10.142 16.233 1.00 89.19 192 VAL A CA 1
ATOM 1583 C C . VAL A 1 192 ? -28.208 -9.099 15.125 1.00 89.19 192 VAL A C 1
ATOM 1585 O O . VAL A 1 192 ? -29.252 -8.514 14.843 1.00 89.19 192 VAL A O 1
ATOM 1588 N N . ASP A 1 193 ? -27.047 -8.864 14.522 1.00 92.88 193 ASP A N 1
ATOM 1589 C CA . ASP A 1 193 ? -26.888 -7.925 13.409 1.00 92.88 193 ASP A CA 1
ATOM 1590 C C . ASP A 1 193 ? -26.081 -8.564 12.274 1.00 92.88 193 ASP A C 1
ATOM 1592 O O . ASP A 1 193 ? -25.390 -9.568 12.469 1.00 92.88 193 ASP A O 1
ATOM 1596 N N . THR A 1 194 ? -26.217 -8.001 11.076 1.00 91.69 194 THR A N 1
ATOM 1597 C CA . THR A 1 194 ? -25.514 -8.451 9.876 1.00 91.69 194 THR A CA 1
ATOM 1598 C C . THR A 1 194 ? -24.246 -7.626 9.669 1.00 91.69 194 THR A C 1
ATOM 1600 O O . THR A 1 194 ? -24.290 -6.448 9.326 1.00 91.69 194 THR A O 1
ATOM 1603 N N . ILE A 1 195 ? -23.100 -8.272 9.832 1.00 92.19 195 ILE A N 1
ATOM 1604 C CA . ILE A 1 195 ? -21.753 -7.740 9.634 1.00 92.19 195 ILE A CA 1
ATOM 1605 C C . ILE A 1 195 ? -21.301 -8.071 8.204 1.00 92.19 195 ILE A C 1
ATOM 1607 O O . ILE A 1 195 ? -21.528 -9.177 7.708 1.00 92.19 195 ILE A O 1
ATOM 1611 N N . LEU A 1 196 ? -20.663 -7.114 7.517 1.00 91.38 196 LEU A N 1
ATOM 1612 C CA . LEU A 1 196 ? -20.096 -7.302 6.168 1.00 91.38 196 LEU A CA 1
ATOM 1613 C C . LEU A 1 196 ? -21.078 -7.940 5.161 1.00 91.38 196 LEU A C 1
ATOM 1615 O O . LEU A 1 196 ? -20.693 -8.767 4.333 1.00 91.38 196 LEU A O 1
ATOM 1619 N N . SER A 1 197 ? -22.364 -7.580 5.246 1.00 88.75 197 SER A N 1
ATOM 1620 C CA . SER A 1 197 ? -23.494 -8.058 4.420 1.00 88.75 197 SER A CA 1
ATOM 1621 C C . SER A 1 197 ? -23.848 -9.553 4.482 1.00 88.75 197 SER A C 1
ATOM 1623 O O . SER A 1 197 ? -24.911 -9.933 4.001 1.00 88.75 197 SER A O 1
ATOM 1625 N N . THR A 1 198 ? -23.010 -10.401 5.080 1.00 89.75 198 THR A N 1
ATOM 1626 C CA . THR A 1 198 ? -23.144 -11.869 4.988 1.00 89.75 198 THR A CA 1
ATOM 1627 C C . THR A 1 198 ? -23.066 -12.589 6.331 1.00 89.75 198 THR A C 1
ATOM 1629 O O . THR A 1 198 ? -23.510 -13.730 6.435 1.00 89.75 198 THR A O 1
ATOM 1632 N N . ILE A 1 199 ? -22.540 -11.943 7.371 1.00 91.69 199 ILE A N 1
ATOM 1633 C CA . ILE A 1 199 ? -22.258 -12.580 8.655 1.00 91.69 199 ILE A CA 1
ATOM 1634 C C . ILE A 1 199 ? -23.318 -12.147 9.661 1.00 91.69 199 ILE A C 1
ATOM 1636 O O . ILE A 1 199 ? -23.361 -10.982 10.035 1.00 91.69 199 ILE A O 1
ATOM 1640 N N . GLN A 1 200 ? -24.146 -13.067 10.147 1.00 94.31 200 GLN A N 1
ATOM 1641 C CA . GLN A 1 200 ? -24.999 -12.784 11.301 1.00 94.31 200 GLN A CA 1
ATOM 1642 C C . GLN A 1 200 ? -24.261 -13.132 12.587 1.00 94.31 200 GLN A C 1
ATOM 1644 O O . GLN A 1 200 ? -23.809 -14.264 12.755 1.00 94.31 200 GLN A O 1
ATOM 1649 N N . ASP A 1 201 ? -24.159 -12.177 13.506 1.00 93.31 201 ASP A N 1
ATOM 1650 C CA . ASP A 1 201 ? -23.580 -12.429 14.821 1.00 93.31 201 ASP A CA 1
ATOM 1651 C C . ASP A 1 201 ? -24.315 -11.675 15.926 1.00 93.31 201 ASP A C 1
ATOM 1653 O O . ASP A 1 201 ? -25.019 -10.695 15.685 1.00 93.31 201 ASP A O 1
ATOM 1657 N N . SER A 1 202 ? -24.138 -12.137 17.163 1.00 92.25 202 SER A N 1
ATOM 1658 C CA . SER A 1 202 ? -24.569 -11.382 18.332 1.00 92.25 202 SER A CA 1
ATOM 1659 C C . SER A 1 202 ? -23.741 -10.107 18.451 1.00 92.25 202 SER A C 1
ATOM 1661 O O . SER A 1 202 ? -22.513 -10.177 18.511 1.00 92.25 202 SER A O 1
ATOM 1663 N N . VAL A 1 203 ? -24.410 -8.959 18.534 1.00 94.06 203 VAL A N 1
ATOM 1664 C CA . VAL A 1 203 ? -23.781 -7.650 18.702 1.00 94.06 203 VAL A CA 1
ATOM 1665 C C . VAL A 1 203 ? -24.230 -6.948 19.978 1.00 94.06 203 VAL A C 1
ATOM 1667 O O . VAL A 1 203 ? -25.364 -7.097 20.447 1.00 94.06 203 VAL A O 1
ATOM 1670 N N . LYS A 1 204 ? -23.318 -6.153 20.530 1.00 93.50 204 LYS A N 1
ATOM 1671 C CA . LYS A 1 204 ? -23.544 -5.228 21.636 1.00 93.50 204 LYS A CA 1
ATOM 1672 C C . LYS A 1 204 ? -23.307 -3.805 21.151 1.00 93.50 204 LYS A C 1
ATOM 1674 O O . LYS A 1 204 ? -22.247 -3.525 20.596 1.00 93.50 204 LYS A O 1
ATOM 1679 N N . ILE A 1 205 ? -24.277 -2.922 21.388 1.00 94.62 205 ILE A N 1
ATOM 1680 C CA . ILE A 1 205 ? -24.189 -1.506 21.017 1.00 94.62 205 ILE A CA 1
ATOM 1681 C C . ILE A 1 205 ? -24.069 -0.660 22.279 1.00 94.62 205 ILE A C 1
ATOM 1683 O O . ILE A 1 205 ? -24.929 -0.711 23.163 1.00 94.62 205 ILE A O 1
ATOM 1687 N N . ILE A 1 206 ? -22.993 0.118 22.350 1.00 94.06 206 ILE A N 1
ATOM 1688 C CA . ILE A 1 206 ? -22.703 1.044 23.441 1.00 94.06 206 ILE A CA 1
ATOM 1689 C C . ILE A 1 206 ? -22.637 2.444 22.846 1.00 94.06 206 ILE A C 1
ATOM 1691 O O . ILE A 1 206 ? -21.679 2.792 22.162 1.00 94.06 206 ILE A O 1
ATOM 1695 N N . GLU A 1 207 ? -23.668 3.243 23.087 1.00 94.56 207 GLU A N 1
ATOM 1696 C CA . GLU A 1 207 ? -23.703 4.642 22.673 1.00 94.56 207 GLU A CA 1
ATOM 1697 C C . GLU A 1 207 ? -22.809 5.483 23.569 1.00 94.56 207 GLU A C 1
ATOM 1699 O O . GLU A 1 207 ? -22.775 5.299 24.788 1.00 94.56 207 GLU A O 1
ATOM 1704 N N . ILE A 1 208 ? -22.126 6.439 22.952 1.00 91.00 208 ILE A N 1
ATOM 1705 C CA . ILE A 1 208 ? -21.320 7.440 23.629 1.00 91.00 208 ILE A CA 1
ATOM 1706 C C . ILE A 1 208 ? -22.034 8.767 23.477 1.00 91.00 208 ILE A C 1
ATOM 1708 O O . ILE A 1 208 ? -22.280 9.229 22.359 1.00 91.00 208 ILE A O 1
ATOM 1712 N N . SER A 1 209 ? -22.351 9.392 24.599 1.00 90.06 209 SER A N 1
ATOM 1713 C CA . SER A 1 209 ? -22.893 10.737 24.623 1.00 90.06 209 SER A CA 1
ATOM 1714 C C . SER A 1 209 ? -21.915 11.701 25.265 1.00 90.06 209 SER A C 1
ATOM 1716 O O . SER A 1 209 ? -21.316 11.411 26.294 1.00 90.06 209 SER A O 1
ATOM 1718 N N . ILE A 1 210 ? -21.784 12.878 24.670 1.00 85.06 210 ILE A N 1
ATOM 1719 C CA . ILE A 1 210 ? -21.020 13.989 25.227 1.00 85.06 210 ILE A CA 1
ATOM 1720 C C . ILE A 1 210 ? -22.034 15.101 25.490 1.00 85.06 210 ILE A C 1
ATOM 1722 O O . ILE A 1 210 ? -22.797 15.464 24.591 1.00 85.06 210 ILE A O 1
ATOM 1726 N N . ASN A 1 211 ? -22.128 15.574 26.738 1.00 84.88 211 ASN A N 1
ATOM 1727 C CA . ASN A 1 211 ? -23.173 16.519 27.162 1.00 84.88 211 ASN A CA 1
ATOM 1728 C C . ASN A 1 211 ? -24.599 16.057 26.808 1.00 84.88 211 ASN A C 1
ATOM 1730 O O . ASN A 1 211 ? -25.428 16.829 26.325 1.00 84.88 211 ASN A O 1
ATOM 1734 N N . ASN A 1 212 ? -24.893 14.778 27.056 1.00 88.56 212 ASN A N 1
ATOM 1735 C CA . ASN A 1 212 ? -26.190 14.146 26.775 1.00 88.56 212 ASN A CA 1
ATOM 1736 C C . ASN A 1 212 ? -26.588 14.096 25.285 1.00 88.56 212 ASN A C 1
ATOM 1738 O O . ASN A 1 212 ? -27.724 13.740 24.980 1.00 88.56 212 ASN A O 1
ATOM 1742 N N . GLN A 1 213 ? -25.688 14.425 24.356 1.00 87.88 213 GLN A N 1
ATOM 1743 C CA . GLN A 1 213 ? -25.895 14.203 22.927 1.00 87.88 213 GLN A CA 1
ATOM 1744 C C . GLN A 1 213 ? -25.103 12.982 22.482 1.00 87.88 213 GLN A C 1
ATOM 1746 O O . GLN A 1 213 ? -23.892 12.954 22.688 1.00 87.88 213 GLN A O 1
ATOM 1751 N N . VAL A 1 214 ? -25.756 12.011 21.841 1.00 90.38 214 VAL A N 1
ATOM 1752 C CA . VAL A 1 214 ? -25.072 10.855 21.244 1.00 90.38 214 VAL A CA 1
ATOM 1753 C C . VAL A 1 214 ? -24.136 11.354 20.143 1.00 90.38 214 VAL A C 1
ATOM 1755 O O . VAL A 1 214 ? -24.578 12.008 19.200 1.00 90.38 214 VAL A O 1
ATOM 1758 N N . LYS A 1 215 ? -22.838 11.078 20.284 1.00 88.25 215 LYS A N 1
ATOM 1759 C CA . LYS A 1 215 ? -21.794 11.501 19.336 1.00 88.25 215 LYS A CA 1
ATOM 1760 C C . LYS A 1 215 ? -21.197 10.343 18.535 1.00 88.25 215 LYS A C 1
ATOM 1762 O O . LYS A 1 215 ? -20.532 10.590 17.532 1.00 88.25 215 LYS A O 1
ATOM 1767 N N . GLY A 1 216 ? -21.421 9.106 18.972 1.00 89.00 216 GLY A N 1
ATOM 1768 C CA . GLY A 1 216 ? -20.963 7.892 18.302 1.00 89.00 216 GLY A CA 1
ATOM 1769 C C . GLY A 1 216 ? -21.360 6.643 19.081 1.00 89.00 216 GLY A C 1
ATOM 1770 O O . GLY A 1 216 ? -22.028 6.727 20.117 1.00 89.00 216 GLY A O 1
ATOM 1771 N N . ARG A 1 217 ? -20.939 5.476 18.597 1.00 92.44 217 ARG A N 1
ATOM 1772 C CA . ARG A 1 217 ? -21.222 4.185 19.237 1.00 92.44 217 ARG A CA 1
ATOM 1773 C C . ARG A 1 217 ? -20.081 3.189 19.059 1.00 92.44 217 ARG A C 1
ATOM 1775 O O . ARG A 1 217 ? -19.410 3.187 18.033 1.00 92.44 217 ARG A O 1
ATOM 1782 N N . PHE A 1 218 ? -19.930 2.293 20.027 1.00 91.94 218 PHE A N 1
ATOM 1783 C CA . PHE A 1 218 ? -19.231 1.028 19.838 1.00 91.94 218 PHE A CA 1
ATOM 1784 C C . PHE A 1 218 ? -20.237 -0.038 19.431 1.00 91.94 218 PHE A C 1
ATOM 1786 O O . PHE A 1 218 ? -21.224 -0.252 20.134 1.00 91.94 218 PHE A O 1
ATOM 1793 N N . VAL A 1 219 ? -19.966 -0.729 18.331 1.00 93.62 219 VAL A N 1
ATOM 1794 C CA . VAL A 1 219 ? -20.639 -1.973 17.962 1.00 93.62 219 VAL A CA 1
ATOM 1795 C C . VAL A 1 219 ? -19.616 -3.085 18.100 1.00 93.62 219 VAL A C 1
ATOM 1797 O O . VAL A 1 219 ? -18.592 -3.085 17.420 1.00 93.62 219 VAL A O 1
ATOM 1800 N N . LEU A 1 220 ? -19.885 -4.009 19.012 1.00 93.31 220 LEU A N 1
ATOM 1801 C CA . LEU A 1 220 ? -19.021 -5.134 19.328 1.00 93.31 220 LEU A CA 1
ATOM 1802 C C . LEU A 1 220 ? -19.715 -6.428 18.923 1.00 93.31 220 LEU A C 1
ATOM 1804 O O . LEU A 1 220 ? -20.795 -6.726 19.423 1.00 93.31 220 LEU A O 1
ATOM 1808 N N . SER A 1 221 ? -19.084 -7.195 18.051 1.00 93.50 221 SER A N 1
ATOM 1809 C CA . SER A 1 221 ? -19.460 -8.554 17.690 1.00 93.50 221 SER A CA 1
ATOM 1810 C C . SER A 1 221 ? -18.873 -9.550 18.684 1.00 93.50 221 SER A C 1
ATOM 1812 O O . SER A 1 221 ? -17.750 -9.391 19.166 1.00 93.50 221 SER A O 1
ATOM 1814 N N . LYS A 1 222 ? -19.636 -10.601 18.990 1.00 89.75 222 LYS A N 1
ATOM 1815 C CA . LYS A 1 222 ? -19.206 -11.664 19.899 1.00 89.75 222 LYS A CA 1
ATOM 1816 C C . LYS A 1 222 ? -18.002 -12.428 19.348 1.00 89.75 222 LYS A C 1
ATOM 1818 O O . LYS A 1 222 ? -17.094 -12.742 20.114 1.00 89.75 222 LYS A O 1
ATOM 1823 N N . ASN A 1 223 ? -18.020 -12.733 18.052 1.00 90.19 223 ASN A N 1
ATOM 1824 C CA . ASN A 1 223 ? -17.030 -13.588 17.400 1.00 90.19 223 ASN A CA 1
ATOM 1825 C C . ASN A 1 223 ? -15.986 -12.808 16.587 1.00 90.19 223 ASN A C 1
ATOM 1827 O O . ASN A 1 223 ? -14.887 -13.317 16.387 1.00 90.19 223 ASN A O 1
ATOM 1831 N N . TYR A 1 224 ? -16.307 -11.590 16.146 1.00 91.62 224 TYR A N 1
ATOM 1832 C CA . TYR A 1 224 ? -15.474 -10.802 15.232 1.00 91.62 224 TYR A CA 1
ATOM 1833 C C . TYR A 1 224 ? -14.935 -9.506 15.844 1.00 91.62 224 TYR A C 1
ATOM 1835 O O . TYR A 1 224 ? -14.192 -8.794 15.174 1.00 91.62 224 TYR A O 1
ATOM 1843 N N . GLY A 1 225 ? -15.236 -9.220 17.113 1.00 91.81 225 GLY A N 1
ATOM 1844 C CA . GLY A 1 225 ? -14.671 -8.077 17.823 1.00 91.81 225 GLY A CA 1
ATOM 1845 C C . GLY A 1 225 ? -15.297 -6.741 17.428 1.00 91.81 225 GLY A C 1
ATOM 1846 O O . GLY A 1 225 ? -16.505 -6.654 17.211 1.00 91.81 225 GLY A O 1
ATOM 1847 N N . LEU A 1 226 ? -14.511 -5.665 17.415 1.00 91.19 226 LEU A N 1
ATOM 1848 C CA . LEU A 1 226 ? -15.012 -4.327 17.078 1.00 91.19 226 LEU A CA 1
ATOM 1849 C C . LEU A 1 226 ? -15.503 -4.260 15.621 1.00 91.19 226 LEU A C 1
ATOM 1851 O O . LEU A 1 226 ? -14.771 -4.567 14.689 1.00 91.19 226 LEU A O 1
ATOM 1855 N N . ILE A 1 227 ? -16.746 -3.818 15.434 1.00 94.00 227 ILE A N 1
ATOM 1856 C CA . ILE A 1 227 ? -17.401 -3.641 14.126 1.00 94.00 227 ILE A CA 1
ATOM 1857 C C . ILE A 1 227 ? -17.453 -2.165 13.757 1.00 94.00 227 ILE A C 1
ATOM 1859 O O . ILE A 1 227 ? -17.098 -1.775 12.646 1.00 94.00 227 ILE A O 1
ATOM 1863 N N . THR A 1 228 ? -17.869 -1.345 14.718 1.00 91.31 228 THR A N 1
ATOM 1864 C CA . THR A 1 228 ? -17.928 0.105 14.574 1.00 91.31 228 THR A CA 1
ATOM 1865 C C . THR A 1 228 ? -17.409 0.745 15.843 1.00 91.31 228 THR A C 1
ATOM 1867 O O . THR A 1 228 ? -17.775 0.315 16.937 1.00 91.31 228 THR A O 1
ATOM 1870 N N . PHE A 1 229 ? -16.574 1.769 15.719 1.00 88.19 229 PHE A N 1
ATOM 1871 C CA . PHE A 1 229 ? -16.167 2.574 16.863 1.00 88.19 229 PHE A CA 1
ATOM 1872 C C . PHE A 1 229 ? -15.709 3.969 16.432 1.00 88.19 229 PHE A C 1
ATOM 1874 O O . PHE A 1 229 ? -15.170 4.128 15.334 1.00 88.19 229 PHE A O 1
ATOM 1881 N N . PRO A 1 230 ? -15.907 5.003 17.264 1.00 83.81 230 PRO A N 1
ATOM 1882 C CA . PRO A 1 230 ? -15.286 6.289 17.012 1.00 83.81 230 PRO A CA 1
ATOM 1883 C C . PRO A 1 230 ? -13.780 6.215 17.285 1.00 83.81 230 PRO A C 1
ATOM 1885 O O . PRO A 1 230 ? -13.376 5.544 18.240 1.00 83.81 230 PRO A O 1
ATOM 1888 N N . PRO A 1 231 ? -12.937 6.929 16.516 1.00 75.50 231 PRO A N 1
ATOM 1889 C CA . PRO A 1 231 ? -11.548 7.149 16.882 1.00 75.50 231 PRO A CA 1
ATOM 1890 C C . PRO A 1 231 ? -11.476 7.679 18.311 1.00 75.50 231 PRO A C 1
ATOM 1892 O O . PRO A 1 231 ? -12.051 8.719 18.633 1.00 75.50 231 PRO A O 1
ATOM 1895 N N . PHE A 1 232 ? -10.775 6.962 19.180 1.00 72.25 232 PHE A N 1
ATOM 1896 C CA . PHE A 1 232 ? -10.755 7.282 20.602 1.00 72.25 232 PHE A CA 1
ATOM 1897 C C . PHE A 1 232 ? -10.170 8.673 20.886 1.00 72.25 232 PHE A C 1
ATOM 1899 O O . PHE A 1 232 ? -10.674 9.380 21.753 1.00 72.25 232 PHE A O 1
ATOM 1906 N N . ASN A 1 233 ? -9.200 9.120 20.082 1.00 67.75 233 ASN A N 1
ATOM 1907 C CA . ASN A 1 233 ? -8.658 10.482 20.141 1.00 67.75 233 ASN A CA 1
ATOM 1908 C C . ASN A 1 233 ? -9.717 11.564 19.872 1.00 67.75 233 ASN A C 1
ATOM 1910 O O . ASN A 1 233 ? -9.631 12.656 20.433 1.00 67.75 233 ASN A O 1
ATOM 1914 N N . ASN A 1 234 ? -10.729 11.270 19.050 1.00 74.06 234 ASN A N 1
ATOM 1915 C CA . ASN A 1 234 ? -11.786 12.227 18.723 1.00 74.06 234 ASN A CA 1
ATOM 1916 C C . ASN A 1 234 ? -12.779 12.397 19.877 1.00 74.06 234 ASN A C 1
ATOM 1918 O O . ASN A 1 234 ? -13.426 13.438 19.957 1.00 74.06 234 ASN A O 1
ATOM 1922 N N . LEU A 1 235 ? -12.868 11.432 20.807 1.00 73.12 235 LEU A N 1
ATOM 1923 C CA . LEU A 1 235 ? -13.714 11.546 22.008 1.00 73.12 235 LEU A CA 1
ATOM 1924 C C . LEU A 1 235 ? -13.375 12.788 22.839 1.00 73.12 235 LEU A C 1
ATOM 1926 O O . LEU A 1 235 ? -14.233 13.313 23.547 1.00 73.12 235 LEU A O 1
ATOM 1930 N N . PHE A 1 236 ? -12.135 13.263 22.716 1.00 71.50 236 PHE A N 1
ATOM 1931 C CA . PHE A 1 236 ? -11.586 14.403 23.434 1.00 71.50 236 PHE A CA 1
ATOM 1932 C C . PHE A 1 236 ? -11.273 15.587 22.506 1.00 71.50 236 PHE A C 1
ATOM 1934 O O . PHE A 1 236 ? -10.403 16.390 22.819 1.00 71.50 236 PHE A O 1
ATOM 1941 N N . GLN A 1 237 ? -11.945 15.728 21.361 1.00 68.81 237 GLN A N 1
ATOM 1942 C CA . GLN A 1 237 ? -11.853 16.937 20.531 1.00 68.81 237 GLN A CA 1
ATOM 1943 C C . GLN A 1 237 ? -13.230 17.606 20.488 1.00 68.81 237 GLN A C 1
ATOM 1945 O O . GLN A 1 237 ? -14.157 17.143 19.832 1.00 68.81 237 GLN A O 1
ATOM 1950 N N . THR A 1 238 ? -13.403 18.660 21.289 1.00 56.81 238 THR A N 1
ATOM 1951 C CA . THR A 1 238 ? -14.721 19.063 21.810 1.00 56.81 238 THR A CA 1
ATOM 1952 C C . THR A 1 238 ? -15.566 19.993 20.956 1.00 56.81 238 THR A C 1
ATOM 1954 O O . THR A 1 238 ? -16.697 20.255 21.358 1.00 56.81 238 THR A O 1
ATOM 1957 N N . GLU A 1 239 ? -15.086 20.546 19.841 1.00 58.84 239 GLU A N 1
ATOM 1958 C CA . GLU A 1 239 ? -15.725 21.790 19.394 1.00 58.84 239 GLU A CA 1
ATOM 1959 C C . GLU A 1 239 ? -16.815 21.682 18.324 1.00 58.84 239 GLU A C 1
ATOM 1961 O O . GLU A 1 239 ? -17.729 22.482 18.456 1.00 58.84 239 GLU A O 1
ATOM 1966 N N . ASN A 1 240 ? -16.859 20.735 17.364 1.00 54.06 240 ASN A N 1
ATOM 1967 C CA . ASN A 1 240 ? -18.003 20.716 16.413 1.00 54.06 240 ASN A CA 1
ATOM 1968 C C . ASN A 1 240 ? -18.272 19.469 15.545 1.00 54.06 240 ASN A C 1
ATOM 1970 O O . ASN A 1 240 ? -19.255 19.475 14.804 1.00 54.06 240 ASN A O 1
ATOM 1974 N N . ASN A 1 241 ? -17.491 18.389 15.607 1.00 56.09 241 ASN A N 1
ATOM 1975 C CA . ASN A 1 241 ? -17.612 17.329 14.598 1.00 56.09 241 ASN A CA 1
ATOM 1976 C C . ASN A 1 241 ? -18.244 16.045 15.156 1.00 56.09 241 ASN A C 1
ATOM 1978 O O . ASN A 1 241 ? -17.975 15.639 16.287 1.00 56.09 241 ASN A O 1
ATOM 1982 N N . ASN A 1 242 ? -19.091 15.389 14.348 1.00 61.78 242 ASN A N 1
ATOM 1983 C CA . ASN A 1 242 ? -19.392 13.965 14.524 1.00 61.78 242 ASN A CA 1
ATOM 1984 C C . ASN A 1 242 ? -18.057 13.233 14.688 1.00 61.78 242 ASN A C 1
ATOM 1986 O O . ASN A 1 242 ? -17.131 13.515 13.928 1.00 61.78 242 ASN A O 1
ATOM 1990 N N . LEU A 1 243 ? -17.953 12.299 15.640 1.00 60.41 243 LEU A N 1
ATOM 1991 C CA . LEU A 1 243 ? -16.674 11.661 15.985 1.00 60.41 243 LEU A CA 1
ATOM 1992 C C . LEU A 1 243 ? -15.994 10.962 14.795 1.00 60.41 243 LEU A C 1
ATOM 1994 O O . LEU A 1 243 ? -14.810 10.643 14.875 1.00 60.41 243 LEU A O 1
ATOM 1998 N N . GLY A 1 244 ? -16.727 10.750 13.696 1.00 71.88 244 GLY A N 1
ATOM 1999 C CA . GLY A 1 244 ? -16.365 9.828 12.635 1.00 71.88 244 GLY A CA 1
ATOM 2000 C C . GLY A 1 244 ? -16.498 8.415 13.183 1.00 71.88 244 GLY A C 1
ATOM 2001 O O . GLY A 1 244 ? -16.023 8.119 14.271 1.00 71.88 244 GLY A O 1
ATOM 2002 N N . GLU A 1 245 ? -17.188 7.531 12.476 1.00 81.94 245 GLU A N 1
ATOM 2003 C CA . GLU A 1 245 ? -17.232 6.122 12.862 1.00 81.94 245 GLU A CA 1
ATOM 2004 C C . GLU A 1 245 ? -16.297 5.350 11.937 1.00 81.94 245 GLU A C 1
ATOM 2006 O O . GLU A 1 245 ? -16.447 5.397 10.712 1.00 81.94 245 GLU A O 1
ATOM 2011 N N . LEU A 1 246 ? -15.336 4.641 12.527 1.00 83.25 246 LEU A N 1
ATOM 2012 C CA . LEU A 1 246 ? -14.599 3.601 11.830 1.00 83.25 246 LEU A CA 1
ATOM 2013 C C . LEU A 1 246 ? -15.541 2.421 11.678 1.00 83.25 246 LEU A C 1
ATOM 2015 O O . LEU A 1 246 ? -16.039 1.902 12.673 1.00 83.25 246 LEU A O 1
ATOM 2019 N N . ASN A 1 247 ? -15.810 2.030 10.438 1.00 89.69 247 ASN A N 1
ATOM 2020 C CA . ASN A 1 247 ? -16.685 0.907 10.125 1.00 89.69 247 ASN A CA 1
ATOM 2021 C C . ASN A 1 247 ? -15.857 -0.206 9.511 1.00 89.69 247 ASN A C 1
ATOM 2023 O O . ASN A 1 247 ? -15.079 0.053 8.589 1.00 89.69 247 ASN A O 1
ATOM 2027 N N . ILE A 1 248 ? -16.039 -1.429 10.004 1.00 92.75 248 ILE A N 1
ATOM 2028 C CA . ILE A 1 248 ? -15.392 -2.598 9.425 1.00 92.75 248 ILE A CA 1
ATOM 2029 C C . ILE A 1 248 ? -15.795 -2.722 7.952 1.00 92.75 248 ILE A C 1
ATOM 2031 O O . ILE A 1 248 ? -16.974 -2.674 7.594 1.00 92.75 248 ILE A O 1
ATOM 2035 N N . THR A 1 249 ? -14.802 -2.841 7.084 1.00 92.25 249 THR A N 1
ATOM 2036 C CA . THR A 1 249 ? -14.976 -3.052 5.646 1.00 92.25 249 THR A CA 1
ATOM 2037 C C . THR A 1 249 ? -14.606 -4.453 5.234 1.00 92.25 249 THR A C 1
ATOM 2039 O O . THR A 1 249 ? -15.189 -4.943 4.273 1.00 92.25 249 THR A O 1
ATOM 2042 N N . GLY A 1 250 ? -13.725 -5.119 5.976 1.00 93.38 250 GLY A N 1
ATOM 2043 C CA . GLY A 1 250 ? -13.429 -6.529 5.795 1.00 93.38 250 GLY A CA 1
ATOM 2044 C C . GLY A 1 250 ? -12.634 -7.112 6.950 1.00 93.38 250 GLY A C 1
ATOM 2045 O O . GLY A 1 250 ? -12.252 -6.408 7.884 1.00 93.38 250 GLY A O 1
ATOM 2046 N N . LEU A 1 251 ? -12.393 -8.415 6.886 1.00 94.56 251 LEU A N 1
ATOM 2047 C CA . LEU A 1 251 ? -11.542 -9.133 7.826 1.00 94.56 251 LEU A CA 1
ATOM 2048 C C . LEU A 1 251 ? -10.918 -10.367 7.168 1.00 94.56 251 LEU A C 1
ATOM 2050 O O . LEU A 1 251 ? -11.508 -10.960 6.262 1.00 94.56 251 LEU A O 1
ATOM 2054 N N . ASP A 1 252 ? -9.739 -10.750 7.643 1.00 93.19 252 ASP A N 1
ATOM 2055 C CA . ASP A 1 252 ? -9.061 -12.004 7.330 1.00 93.19 252 ASP A CA 1
ATOM 2056 C C . ASP A 1 252 ? -8.901 -12.797 8.631 1.00 93.19 252 ASP A C 1
ATOM 2058 O O . ASP A 1 252 ? -8.173 -12.404 9.546 1.00 93.19 252 ASP A O 1
ATOM 2062 N N . ASN A 1 253 ? -9.633 -13.904 8.737 1.00 91.44 253 ASN A N 1
ATOM 2063 C CA . ASN A 1 253 ? -9.536 -14.815 9.868 1.00 91.44 253 ASN A CA 1
ATOM 2064 C C . ASN A 1 253 ? -8.934 -16.135 9.389 1.00 91.44 253 ASN A C 1
ATOM 2066 O O . ASN A 1 253 ? -9.624 -16.963 8.785 1.00 91.44 253 ASN A O 1
ATOM 2070 N N . LYS A 1 254 ? -7.635 -16.323 9.654 1.00 89.88 254 LYS A N 1
ATOM 2071 C CA . LYS A 1 254 ? -6.882 -17.538 9.296 1.00 89.88 254 LYS A CA 1
ATOM 2072 C C . LYS A 1 254 ? -7.014 -17.905 7.808 1.00 89.88 254 LYS A C 1
ATOM 2074 O O . LYS A 1 254 ? -7.204 -19.071 7.467 1.00 89.88 254 LYS A O 1
ATOM 2079 N N . GLY A 1 255 ? -6.952 -16.907 6.924 1.00 89.88 255 GLY A N 1
ATOM 2080 C CA . GLY A 1 255 ? -7.057 -17.058 5.471 1.00 89.88 255 GLY A CA 1
ATOM 2081 C C . GLY A 1 255 ? -8.487 -16.985 4.927 1.00 89.88 255 GLY A C 1
ATOM 2082 O O . GLY A 1 255 ? -8.672 -16.899 3.712 1.00 89.88 255 GLY A O 1
ATOM 2083 N N . THR A 1 256 ? -9.509 -16.996 5.791 1.00 92.56 256 THR A N 1
ATOM 2084 C CA . THR A 1 256 ? -10.898 -16.776 5.370 1.00 92.56 256 THR A CA 1
ATOM 2085 C C . THR A 1 256 ? -11.165 -15.278 5.288 1.00 92.56 256 THR A C 1
ATOM 2087 O O . THR A 1 256 ? -11.332 -14.609 6.309 1.00 92.56 256 THR A O 1
ATOM 2090 N N . LYS A 1 257 ? -11.208 -14.760 4.058 1.00 93.38 257 LYS A N 1
ATOM 2091 C CA . LYS A 1 257 ? -11.431 -13.341 3.761 1.00 93.38 257 LYS A CA 1
ATOM 2092 C C . LYS A 1 257 ? -12.917 -13.037 3.614 1.00 93.38 257 LYS A C 1
ATOM 2094 O O . LYS A 1 257 ? -13.615 -13.711 2.858 1.00 93.38 257 LYS A O 1
ATOM 2099 N N . MET A 1 258 ? -13.392 -12.008 4.307 1.00 94.12 258 MET A N 1
ATOM 2100 C CA . MET A 1 258 ? -14.778 -11.537 4.242 1.00 94.12 258 MET A CA 1
ATOM 2101 C C . MET A 1 258 ? -14.806 -10.017 4.086 1.00 94.12 258 MET A C 1
ATOM 2103 O O . MET A 1 258 ? -14.005 -9.314 4.698 1.00 94.12 258 MET A O 1
ATOM 2107 N N . GLY A 1 259 ? -15.732 -9.500 3.276 1.00 93.31 259 GLY A N 1
ATOM 2108 C CA . GLY A 1 259 ? -15.772 -8.078 2.924 1.00 93.31 259 GLY A CA 1
ATOM 2109 C C . GLY A 1 259 ? -14.580 -7.633 2.064 1.00 93.31 259 GLY A C 1
ATOM 2110 O O . GLY A 1 259 ? -14.003 -8.415 1.311 1.00 93.31 259 GLY A O 1
ATOM 2111 N N . TYR A 1 260 ? -14.226 -6.355 2.165 1.00 89.06 260 TYR A N 1
ATOM 2112 C CA . TYR A 1 260 ? -13.062 -5.749 1.535 1.00 89.06 260 TYR A CA 1
ATOM 2113 C C . TYR A 1 260 ? -11.797 -6.025 2.354 1.00 89.06 260 TYR A C 1
ATOM 2115 O O . TYR A 1 260 ? -11.531 -5.376 3.365 1.00 89.06 260 TYR A O 1
ATOM 2123 N N . VAL A 1 261 ? -11.005 -6.985 1.889 1.00 86.44 261 VAL A N 1
ATOM 2124 C CA . VAL A 1 261 ? -9.641 -7.226 2.363 1.00 86.44 261 VAL A CA 1
ATOM 2125 C C . VAL A 1 261 ? -8.689 -6.633 1.323 1.00 86.44 261 VAL A C 1
ATOM 2127 O O . VAL A 1 261 ? -8.733 -7.084 0.173 1.00 86.44 261 VAL A O 1
ATOM 2130 N N . PRO A 1 262 ? -7.854 -5.636 1.674 1.00 78.38 262 PRO A N 1
ATOM 2131 C CA . PRO A 1 262 ? -6.858 -5.085 0.766 1.00 78.38 262 PRO A CA 1
ATOM 2132 C C . PRO A 1 262 ? -6.030 -6.190 0.107 1.00 78.38 262 PRO A C 1
ATOM 2134 O O . PRO A 1 262 ? -5.629 -7.166 0.751 1.00 78.38 262 PRO A O 1
ATOM 2137 N N . LYS A 1 263 ? -5.761 -6.044 -1.193 1.00 77.25 263 LYS A N 1
ATOM 2138 C CA . LYS A 1 263 ? -4.814 -6.921 -1.879 1.00 77.25 263 LYS A CA 1
ATOM 2139 C C . LYS A 1 263 ? -3.450 -6.740 -1.210 1.00 77.25 263 LYS A C 1
ATOM 2141 O O . LYS A 1 263 ? -2.921 -5.633 -1.188 1.00 77.25 263 LYS A O 1
ATOM 2146 N N . LYS A 1 264 ? -2.874 -7.824 -0.683 1.00 77.06 264 LYS A N 1
ATOM 2147 C CA . LYS A 1 264 ? -1.460 -7.829 -0.301 1.00 77.06 264 LYS A CA 1
ATOM 2148 C C . LYS A 1 264 ? -0.661 -7.789 -1.596 1.00 77.06 264 LYS A C 1
ATOM 2150 O O . LYS A 1 264 ? -0.677 -8.764 -2.347 1.00 77.06 264 LYS A O 1
ATOM 2155 N N . TYR A 1 265 ? -0.059 -6.644 -1.886 1.00 72.88 265 TYR A N 1
ATOM 2156 C CA . TYR A 1 265 ? 0.761 -6.505 -3.074 1.00 72.88 265 TYR A CA 1
ATOM 2157 C C . TYR A 1 265 ? 2.028 -7.350 -2.947 1.00 72.88 265 TYR A C 1
ATOM 2159 O O . TYR A 1 265 ? 2.600 -7.496 -1.867 1.00 72.88 265 TYR A O 1
ATOM 2167 N N . THR A 1 266 ? 2.438 -7.925 -4.066 1.00 78.38 266 THR A N 1
ATOM 2168 C CA . THR A 1 266 ? 3.658 -8.714 -4.218 1.00 78.38 266 THR A CA 1
ATOM 2169 C C . THR A 1 266 ? 4.671 -7.929 -5.030 1.00 78.38 266 THR A C 1
ATOM 2171 O O . THR A 1 266 ? 4.298 -7.026 -5.774 1.00 78.38 266 THR A O 1
ATOM 2174 N N . PHE A 1 267 ? 5.943 -8.313 -4.966 1.00 77.38 267 PHE A N 1
ATOM 2175 C CA . PHE A 1 267 ? 6.982 -7.720 -5.805 1.00 77.38 267 PHE A CA 1
ATOM 2176 C C . PHE A 1 267 ? 6.581 -7.655 -7.288 1.00 77.38 267 PHE A C 1
ATOM 2178 O O . PHE A 1 267 ? 6.696 -6.619 -7.932 1.00 77.38 267 PHE A O 1
ATOM 2185 N N . ASN A 1 268 ? 6.016 -8.737 -7.823 1.00 80.94 268 ASN A N 1
ATOM 2186 C CA . ASN A 1 268 ? 5.601 -8.809 -9.225 1.00 80.94 268 ASN A CA 1
ATOM 2187 C C . ASN A 1 268 ? 4.386 -7.931 -9.560 1.00 80.94 268 ASN A C 1
ATOM 2189 O O . ASN A 1 268 ? 4.159 -7.638 -10.730 1.00 80.94 268 ASN A O 1
ATOM 2193 N N . ASP A 1 269 ? 3.599 -7.498 -8.570 1.00 74.56 269 ASP A N 1
ATOM 2194 C CA . ASP A 1 269 ? 2.551 -6.498 -8.805 1.00 74.56 269 ASP A CA 1
ATOM 2195 C C . ASP A 1 269 ? 3.142 -5.127 -9.106 1.00 74.56 269 ASP A C 1
ATOM 2197 O O . ASP A 1 269 ? 2.524 -4.343 -9.820 1.00 74.56 269 ASP A O 1
ATOM 2201 N N . PHE A 1 270 ? 4.338 -4.878 -8.581 1.00 71.62 270 PHE A N 1
ATOM 2202 C CA . PHE A 1 270 ? 5.088 -3.685 -8.870 1.00 71.62 270 PHE A CA 1
ATOM 2203 C C . PHE A 1 270 ? 5.923 -3.928 -10.130 1.00 71.62 270 PHE A C 1
ATOM 2205 O O . PHE A 1 270 ? 5.630 -3.386 -11.187 1.00 71.62 270 PHE A O 1
ATOM 2212 N N . PHE A 1 271 ? 6.979 -4.726 -10.072 1.00 80.31 271 PHE A N 1
ATOM 2213 C CA . PHE A 1 271 ? 8.031 -4.709 -11.089 1.00 80.31 271 PHE A CA 1
ATOM 2214 C C . PHE A 1 271 ? 7.651 -5.517 -12.339 1.00 80.31 271 PHE A C 1
ATOM 2216 O O . PHE A 1 271 ? 8.071 -6.663 -12.493 1.00 80.31 271 PHE A O 1
ATOM 2223 N N . GLN A 1 272 ? 6.848 -4.923 -13.228 1.00 83.81 272 GLN A N 1
ATOM 2224 C CA . GLN A 1 272 ? 6.276 -5.573 -14.423 1.00 83.81 272 GLN A CA 1
ATOM 2225 C C . GLN A 1 272 ? 6.921 -5.167 -15.750 1.00 83.81 272 GLN A C 1
ATOM 2227 O O . GLN A 1 272 ? 6.583 -5.748 -16.782 1.00 83.81 272 GLN A O 1
ATOM 2232 N N . LEU A 1 273 ? 7.826 -4.186 -15.735 1.00 85.19 273 LEU A N 1
ATOM 2233 C CA . LEU A 1 273 ? 8.388 -3.635 -16.962 1.00 85.19 273 LEU A CA 1
ATOM 2234 C C . LEU A 1 273 ? 9.227 -4.678 -17.716 1.00 85.19 273 LEU A C 1
ATOM 2236 O O . LEU A 1 273 ? 9.886 -5.534 -17.113 1.00 85.19 273 LEU A O 1
ATOM 2240 N N . LYS A 1 274 ? 9.196 -4.597 -19.045 1.00 89.50 274 LYS A N 1
ATOM 2241 C CA . LYS A 1 274 ? 9.887 -5.501 -19.970 1.00 89.50 274 LYS A CA 1
ATOM 2242 C C . LYS A 1 274 ? 10.772 -4.718 -20.934 1.00 89.50 274 LYS A C 1
ATOM 2244 O O . LYS A 1 274 ? 10.664 -3.501 -21.072 1.00 89.50 274 LYS A O 1
ATOM 2249 N N . VAL A 1 275 ? 11.644 -5.441 -21.634 1.00 89.44 275 VAL A N 1
ATOM 2250 C CA . VAL A 1 275 ? 12.433 -4.876 -22.735 1.00 89.44 275 VAL A CA 1
ATOM 2251 C C . VAL A 1 275 ? 11.496 -4.256 -23.776 1.00 89.44 275 VAL A C 1
ATOM 2253 O O . VAL A 1 275 ? 10.547 -4.895 -24.225 1.00 89.44 275 VAL A O 1
ATOM 2256 N N . GLY A 1 276 ? 11.774 -3.007 -24.150 1.00 85.00 276 GLY A N 1
ATOM 2257 C CA . GLY A 1 276 ? 10.960 -2.208 -25.067 1.00 85.00 276 GLY A CA 1
ATOM 2258 C C . GLY A 1 276 ? 9.960 -1.262 -24.393 1.00 85.00 276 GLY A C 1
ATOM 2259 O O . GLY A 1 276 ? 9.440 -0.373 -25.073 1.00 85.00 276 GLY A O 1
ATOM 2260 N N . ASP A 1 277 ? 9.722 -1.396 -23.085 1.00 88.62 277 ASP A N 1
ATOM 2261 C CA . ASP A 1 277 ? 8.934 -0.421 -22.328 1.00 88.62 277 ASP A CA 1
ATOM 2262 C C . ASP A 1 277 ? 9.719 0.887 -22.134 1.00 88.62 277 ASP A C 1
ATOM 2264 O O . ASP A 1 277 ? 10.953 0.897 -22.108 1.00 88.62 277 ASP A O 1
ATOM 2268 N N . ILE A 1 278 ? 9.010 2.013 -22.011 1.00 88.69 278 ILE A N 1
ATOM 2269 C CA . ILE A 1 278 ? 9.619 3.351 -21.935 1.00 88.69 278 ILE A CA 1
ATOM 2270 C C . ILE A 1 278 ? 9.001 4.149 -20.792 1.00 88.69 278 ILE A C 1
ATOM 2272 O O . ILE A 1 278 ? 7.780 4.269 -20.721 1.00 88.69 278 ILE A O 1
ATOM 2276 N N . LYS A 1 279 ? 9.833 4.755 -19.940 1.00 88.25 279 LYS A N 1
ATOM 2277 C CA . LYS A 1 279 ? 9.412 5.750 -18.937 1.00 88.25 279 LYS A CA 1
ATOM 2278 C C . LYS A 1 279 ? 9.667 7.159 -19.468 1.00 88.25 279 LYS A C 1
ATOM 2280 O O . LYS A 1 279 ? 10.745 7.412 -19.996 1.00 88.25 279 LYS A O 1
ATOM 2285 N N . TYR A 1 280 ? 8.717 8.075 -19.300 1.00 86.12 280 TYR A N 1
ATOM 2286 C CA . TYR A 1 280 ? 8.861 9.482 -19.678 1.00 86.12 280 TYR A CA 1
ATOM 2287 C C . TYR A 1 280 ? 8.872 10.356 -18.437 1.00 86.12 280 TYR A C 1
ATOM 2289 O O . TYR A 1 280 ? 7.964 10.293 -17.609 1.00 86.12 280 TYR A O 1
ATOM 2297 N N . TRP A 1 281 ? 9.889 11.196 -18.348 1.00 87.25 281 TRP A N 1
ATOM 2298 C CA . TRP A 1 281 ? 10.163 12.058 -17.221 1.00 87.25 281 TRP A CA 1
ATOM 2299 C C . TRP A 1 281 ? 10.204 13.517 -17.644 1.00 87.25 281 TRP A C 1
ATOM 2301 O O . TRP A 1 281 ? 10.623 13.846 -18.755 1.00 87.25 281 TRP A O 1
ATOM 2311 N N . VAL A 1 282 ? 9.849 14.386 -16.713 1.00 82.56 282 VAL A N 1
ATOM 2312 C CA . VAL A 1 282 ? 9.978 15.834 -16.810 1.00 82.56 282 VAL A CA 1
ATOM 2313 C C . VAL A 1 282 ? 10.686 16.302 -15.552 1.00 82.56 282 VAL A C 1
ATOM 2315 O O . VAL A 1 282 ? 10.193 16.076 -14.454 1.00 82.56 282 VAL A O 1
ATOM 2318 N N . ASN A 1 283 ? 11.841 16.936 -15.697 1.00 80.88 283 ASN A N 1
ATOM 2319 C CA . ASN A 1 283 ? 12.431 17.699 -14.610 1.00 80.88 283 ASN A CA 1
ATOM 2320 C C . ASN A 1 283 ? 11.696 19.035 -14.543 1.00 80.88 283 ASN A C 1
ATOM 2322 O O . ASN A 1 283 ? 11.773 19.790 -15.504 1.00 80.88 283 ASN A O 1
ATOM 2326 N N . SER A 1 284 ? 10.944 19.286 -13.476 1.00 63.81 284 SER A N 1
ATOM 2327 C CA . SER A 1 284 ? 10.130 20.492 -13.337 1.00 63.81 284 SER A CA 1
ATOM 2328 C C . SER A 1 284 ? 10.405 21.154 -12.000 1.00 63.81 284 SER A C 1
ATOM 2330 O O . SER A 1 284 ? 10.073 20.625 -10.942 1.00 63.81 284 SER A O 1
ATOM 2332 N N . THR A 1 285 ? 10.886 22.388 -12.054 1.00 60.03 285 THR A N 1
ATOM 2333 C CA . THR A 1 285 ? 10.916 23.309 -10.915 1.00 60.03 285 THR A CA 1
ATOM 2334 C C . THR A 1 285 ? 9.526 23.940 -10.708 1.00 60.03 285 THR A C 1
ATOM 2336 O O . THR A 1 285 ? 9.358 25.136 -10.873 1.00 60.03 285 THR A O 1
ATOM 2339 N N . TYR A 1 286 ? 8.481 23.158 -10.384 1.00 57.19 286 TYR A N 1
ATOM 2340 C CA . TYR A 1 286 ? 7.068 23.595 -10.184 1.00 57.19 286 TYR A CA 1
ATOM 2341 C C . TYR A 1 286 ? 6.366 24.364 -11.335 1.00 57.19 286 TYR A C 1
ATOM 2343 O O . TYR A 1 286 ? 5.137 24.443 -11.367 1.00 57.19 286 TYR A O 1
ATOM 2351 N N . SER A 1 287 ? 7.108 24.901 -12.295 1.00 62.69 287 SER A N 1
ATOM 2352 C CA . SER A 1 287 ? 6.660 25.590 -13.494 1.00 62.69 287 SER A CA 1
ATOM 2353 C C . SER A 1 287 ? 7.648 25.252 -14.594 1.00 62.69 287 SER A C 1
ATOM 2355 O O . SER A 1 287 ? 8.832 25.522 -14.428 1.00 62.69 287 SER A O 1
ATOM 2357 N N . LEU A 1 288 ? 7.150 24.687 -15.693 1.00 61.62 288 LEU A N 1
ATOM 2358 C CA . LEU A 1 288 ? 7.940 24.380 -16.882 1.00 61.62 288 LEU A CA 1
ATOM 2359 C C . LEU A 1 288 ? 8.544 25.679 -17.412 1.00 61.62 288 LEU A C 1
ATOM 2361 O O . LEU A 1 288 ? 7.843 26.495 -18.015 1.00 61.62 288 LEU A O 1
ATOM 2365 N N . THR A 1 289 ? 9.812 25.906 -17.094 1.00 71.50 289 THR A N 1
ATOM 2366 C CA . THR A 1 289 ? 10.556 27.107 -17.470 1.00 71.50 289 THR A CA 1
ATOM 2367 C C . THR A 1 289 ? 11.679 26.743 -18.434 1.00 71.50 289 THR A C 1
ATOM 2369 O O . THR A 1 289 ? 12.176 25.616 -18.403 1.00 71.50 289 THR A O 1
ATOM 2372 N N . PRO A 1 290 ? 12.104 27.686 -19.293 1.00 70.94 290 PRO A N 1
ATOM 2373 C CA . PRO A 1 290 ? 13.269 27.487 -20.144 1.00 70.94 290 PRO A CA 1
ATOM 2374 C C . PRO A 1 290 ? 14.480 27.009 -19.335 1.00 70.94 290 PRO A C 1
ATOM 2376 O O . PRO A 1 290 ? 14.915 27.692 -18.405 1.00 70.94 290 PRO A O 1
ATOM 2379 N N . GLY A 1 291 ? 15.013 25.833 -19.680 1.00 73.50 291 GLY A N 1
ATOM 2380 C CA . GLY A 1 291 ? 16.080 25.145 -18.939 1.00 73.50 291 GLY A CA 1
ATOM 2381 C C . GLY A 1 291 ? 15.645 23.859 -18.226 1.00 73.50 291 GLY A C 1
ATOM 2382 O O . GLY A 1 291 ? 16.502 23.064 -17.824 1.00 73.50 291 GLY A O 1
ATOM 2383 N N . ASP A 1 292 ? 14.339 23.613 -18.120 1.00 82.44 292 ASP A N 1
ATOM 2384 C CA . ASP A 1 292 ? 13.820 22.298 -17.767 1.00 82.44 292 ASP A CA 1
ATOM 2385 C C . ASP A 1 292 ? 14.132 21.286 -18.875 1.00 82.44 292 ASP A C 1
ATOM 2387 O O . ASP A 1 292 ? 14.415 21.618 -20.028 1.00 82.44 292 ASP A O 1
ATOM 2391 N N . TYR A 1 293 ? 14.123 20.007 -18.517 1.00 84.38 293 TYR A N 1
ATOM 2392 C CA . TYR A 1 293 ? 14.409 18.950 -19.471 1.00 84.38 293 TYR A CA 1
ATOM 2393 C C . TYR A 1 293 ? 13.404 17.836 -19.349 1.00 84.38 293 TYR A C 1
ATOM 2395 O O . TYR A 1 293 ? 12.910 17.517 -18.266 1.00 84.38 293 TYR A O 1
ATOM 2403 N N . VAL A 1 294 ? 13.177 17.179 -20.472 1.00 87.38 294 VAL A N 1
ATOM 2404 C CA . VAL A 1 294 ? 12.401 15.953 -20.502 1.00 87.38 294 VAL A CA 1
ATOM 2405 C C . VAL A 1 294 ? 13.329 14.784 -20.798 1.00 87.38 294 VAL A C 1
ATOM 2407 O O . VAL A 1 294 ? 14.351 14.931 -21.471 1.00 87.38 294 VAL A O 1
ATOM 2410 N N . ARG A 1 295 ? 13.040 13.615 -20.237 1.00 88.50 295 ARG A N 1
ATOM 2411 C CA . ARG A 1 295 ? 13.874 12.419 -20.392 1.00 88.50 295 ARG A CA 1
ATOM 2412 C C . ARG A 1 295 ? 13.006 11.218 -20.725 1.00 88.50 295 ARG A C 1
ATOM 2414 O O . ARG A 1 295 ? 11.957 11.043 -20.124 1.00 88.50 295 ARG A O 1
ATOM 2421 N N . SER A 1 296 ? 13.443 10.372 -21.647 1.00 90.00 296 SER A N 1
ATOM 2422 C CA . SER A 1 296 ? 12.853 9.052 -21.866 1.00 90.00 296 SER A CA 1
ATOM 2423 C C . SER A 1 296 ? 13.854 7.960 -21.510 1.00 90.00 296 SER A C 1
ATOM 2425 O O . SER A 1 296 ? 14.974 7.985 -22.024 1.00 90.00 296 SER A O 1
ATOM 2427 N N . ASP A 1 297 ? 13.435 6.983 -20.713 1.00 90.44 297 ASP A N 1
ATOM 2428 C CA . ASP A 1 297 ? 14.242 5.823 -20.337 1.00 90.44 297 ASP A CA 1
ATOM 2429 C C . ASP A 1 297 ? 13.635 4.578 -20.987 1.00 90.44 297 ASP A C 1
ATOM 2431 O O . ASP A 1 297 ? 12.600 4.083 -20.537 1.00 90.44 297 ASP A O 1
ATOM 2435 N N . SER A 1 298 ? 14.253 4.099 -22.067 1.00 91.06 298 SER A N 1
ATOM 2436 C CA . SER A 1 298 ? 13.834 2.871 -22.755 1.00 91.06 298 SER A CA 1
ATOM 2437 C C . SER A 1 298 ? 14.509 1.670 -22.113 1.00 91.06 298 SER A C 1
ATOM 2439 O O . SER A 1 298 ? 15.733 1.649 -22.008 1.00 91.06 298 SER A O 1
ATOM 2441 N N . ILE A 1 299 ? 13.744 0.666 -21.701 1.00 88.06 299 ILE A N 1
ATOM 2442 C CA . ILE A 1 299 ? 14.286 -0.543 -21.080 1.00 88.06 299 ILE A CA 1
ATOM 2443 C C . ILE A 1 299 ? 14.877 -1.428 -22.168 1.00 88.06 299 ILE A C 1
ATOM 2445 O O . ILE A 1 299 ? 14.172 -1.883 -23.069 1.00 88.06 299 ILE A O 1
ATOM 2449 N N . ILE A 1 300 ? 16.181 -1.667 -22.077 1.00 89.19 300 ILE A N 1
ATOM 2450 C CA . ILE A 1 300 ? 16.940 -2.447 -23.060 1.00 89.19 300 ILE A CA 1
ATOM 2451 C C . ILE A 1 300 ? 17.301 -3.841 -22.549 1.00 89.19 300 ILE A C 1
ATOM 2453 O O . ILE A 1 300 ? 17.531 -4.736 -23.355 1.00 89.19 300 ILE A O 1
ATOM 2457 N N . ASN A 1 301 ? 17.314 -4.040 -21.231 1.00 89.56 301 ASN A N 1
ATOM 2458 C CA . ASN A 1 301 ? 17.532 -5.338 -20.609 1.00 89.56 301 ASN A CA 1
ATOM 2459 C C . ASN A 1 301 ? 16.797 -5.417 -19.264 1.00 89.56 301 ASN A C 1
ATOM 2461 O O . ASN A 1 301 ? 16.653 -4.410 -18.565 1.00 89.56 301 ASN A O 1
ATOM 2465 N N . VAL A 1 302 ? 16.338 -6.620 -18.918 1.00 90.31 302 VAL A N 1
ATOM 2466 C CA . VAL A 1 302 ? 15.753 -6.937 -17.612 1.00 90.31 302 VAL A CA 1
ATOM 2467 C C . VAL A 1 302 ? 16.374 -8.235 -17.120 1.00 90.31 302 VAL A C 1
ATOM 2469 O O . VAL A 1 302 ? 16.084 -9.306 -17.648 1.00 90.31 302 VAL A O 1
ATOM 2472 N N . GLU A 1 303 ? 17.206 -8.144 -16.093 1.00 93.19 303 GLU A N 1
ATOM 2473 C CA . GLU A 1 303 ? 17.790 -9.302 -15.424 1.00 93.19 303 GLU A CA 1
ATOM 2474 C C . GLU A 1 303 ? 16.988 -9.606 -14.158 1.00 93.19 303 GLU A C 1
ATOM 2476 O O . GLU A 1 303 ? 16.754 -8.725 -13.332 1.00 93.19 303 GLU A O 1
ATOM 2481 N N . ARG A 1 304 ? 16.542 -10.854 -14.006 1.00 93.94 304 ARG A N 1
ATOM 2482 C CA . ARG A 1 304 ? 15.849 -11.335 -12.806 1.00 93.94 304 ARG A CA 1
ATOM 2483 C C . ARG A 1 304 ? 16.618 -12.504 -12.225 1.00 93.94 304 ARG A C 1
ATOM 2485 O O . ARG A 1 304 ? 16.860 -13.487 -12.922 1.00 93.94 304 ARG A O 1
ATOM 2492 N N . THR A 1 305 ? 16.950 -12.399 -10.949 1.00 94.81 305 THR A N 1
ATOM 2493 C CA . THR A 1 305 ? 17.505 -13.493 -10.147 1.00 94.81 305 THR A CA 1
ATOM 2494 C C . THR A 1 305 ? 16.526 -13.839 -9.024 1.00 94.81 305 THR A C 1
ATOM 2496 O O . THR A 1 305 ? 15.388 -13.362 -9.043 1.00 94.81 305 THR A O 1
ATOM 2499 N N . ASP A 1 306 ? 16.957 -14.657 -8.061 1.00 92.12 306 ASP A N 1
ATOM 2500 C CA . ASP A 1 306 ? 16.235 -14.901 -6.804 1.00 92.12 306 ASP A CA 1
ATOM 2501 C C . ASP A 1 306 ? 16.514 -13.813 -5.745 1.00 92.12 306 ASP A C 1
ATOM 2503 O O . ASP A 1 306 ? 15.844 -13.769 -4.719 1.00 92.12 306 ASP A O 1
ATOM 2507 N N . GLU A 1 307 ? 17.484 -12.919 -5.984 1.00 91.31 307 GLU A N 1
ATOM 2508 C CA . GLU A 1 307 ? 17.907 -11.870 -5.038 1.00 91.31 307 GLU A CA 1
ATOM 2509 C C . GLU A 1 307 ? 17.489 -10.463 -5.481 1.00 91.31 307 GLU A C 1
ATOM 2511 O O . GLU A 1 307 ? 17.217 -9.598 -4.645 1.00 91.31 307 GLU A O 1
ATOM 2516 N N . TYR A 1 308 ? 17.410 -10.224 -6.793 1.00 87.69 308 TYR A N 1
ATOM 2517 C CA . TYR A 1 308 ? 17.102 -8.909 -7.337 1.00 87.69 308 TYR A CA 1
ATOM 2518 C C . TYR A 1 308 ? 16.433 -8.944 -8.715 1.00 87.69 308 TYR A C 1
ATOM 2520 O O . TYR A 1 308 ? 16.466 -9.938 -9.445 1.00 87.69 308 TYR A O 1
ATOM 2528 N N . ILE A 1 309 ? 15.892 -7.788 -9.097 1.00 86.56 309 ILE A N 1
ATOM 2529 C CA . ILE A 1 309 ? 15.631 -7.414 -10.487 1.00 86.56 309 ILE A CA 1
ATOM 2530 C C . ILE A 1 309 ? 16.500 -6.221 -10.869 1.00 86.56 309 ILE A C 1
ATOM 2532 O O . ILE A 1 309 ? 16.648 -5.276 -10.096 1.00 86.56 309 ILE A O 1
ATOM 2536 N N . ARG A 1 310 ? 17.077 -6.251 -12.063 1.00 89.31 310 ARG A N 1
ATOM 2537 C CA . ARG A 1 310 ? 17.847 -5.147 -12.618 1.00 89.31 310 ARG A CA 1
ATOM 2538 C C . ARG A 1 310 ? 17.269 -4.733 -13.959 1.00 89.31 310 ARG A C 1
ATOM 2540 O O . ARG A 1 310 ? 17.024 -5.570 -14.822 1.00 89.31 310 ARG A O 1
ATOM 2547 N N . TYR A 1 311 ? 17.081 -3.433 -14.123 1.00 87.12 311 TYR A N 1
ATOM 2548 C CA . TYR A 1 311 ? 16.691 -2.810 -15.377 1.00 87.12 311 TYR A CA 1
ATOM 2549 C C . TYR A 1 311 ? 17.882 -2.046 -15.925 1.00 87.12 311 TYR A C 1
ATOM 2551 O O . TYR A 1 311 ? 18.408 -1.178 -15.233 1.00 87.12 311 TYR A O 1
ATOM 2559 N N . ASP A 1 312 ? 18.275 -2.330 -17.161 1.00 85.25 312 ASP A N 1
ATOM 2560 C CA . ASP A 1 312 ? 19.195 -1.461 -17.888 1.00 85.25 312 ASP A CA 1
ATOM 2561 C C . ASP A 1 312 ? 18.395 -0.589 -18.855 1.00 85.25 312 ASP A C 1
ATOM 2563 O O . ASP A 1 312 ? 17.482 -1.058 -19.550 1.00 85.25 312 ASP A O 1
ATOM 2567 N N . TYR A 1 313 ? 18.754 0.688 -18.906 1.00 88.00 313 TYR A N 1
ATOM 2568 C CA . TYR A 1 313 ? 18.060 1.708 -19.671 1.00 88.00 313 TYR A CA 1
ATOM 2569 C C . TYR A 1 313 ? 18.965 2.326 -20.725 1.00 88.00 313 TYR A C 1
ATOM 2571 O O . TYR A 1 313 ? 20.154 2.567 -20.513 1.00 88.00 313 TYR A O 1
ATOM 2579 N N . TYR A 1 314 ? 18.346 2.679 -21.842 1.00 87.00 314 TYR A N 1
ATOM 2580 C CA . TYR A 1 314 ? 18.847 3.689 -22.750 1.00 87.00 314 TYR A CA 1
ATOM 2581 C C . TYR A 1 314 ? 18.099 4.999 -22.498 1.00 87.00 314 TYR A C 1
ATOM 2583 O O . TYR A 1 314 ? 16.900 5.117 -22.775 1.00 87.00 314 TYR A O 1
ATOM 2591 N N . CYS A 1 315 ? 18.814 5.976 -21.950 1.00 88.31 315 CYS A N 1
ATOM 2592 C CA . CYS A 1 315 ? 18.276 7.267 -21.556 1.00 88.31 315 CYS A CA 1
ATOM 2593 C C . CYS A 1 315 ? 18.519 8.309 -22.647 1.00 88.31 315 CYS A C 1
ATOM 2595 O O . CYS A 1 315 ? 19.646 8.501 -23.118 1.00 88.31 315 CYS A O 1
ATOM 2597 N N . VAL A 1 316 ? 17.466 9.048 -22.991 1.00 88.19 316 VAL A N 1
ATOM 2598 C CA . VAL A 1 316 ? 17.535 10.184 -23.911 1.00 88.19 316 VAL A CA 1
ATOM 2599 C C . VAL A 1 316 ? 16.962 11.414 -23.229 1.00 88.19 316 VAL A C 1
ATOM 2601 O O . VAL A 1 316 ? 15.809 11.419 -22.813 1.00 88.19 316 VAL A O 1
ATOM 2604 N N . LYS A 1 317 ? 17.784 12.453 -23.099 1.00 89.50 317 LYS A N 1
ATOM 2605 C CA . LYS A 1 317 ? 17.427 13.732 -22.485 1.00 89.50 317 LYS A CA 1
ATOM 2606 C C . LYS A 1 317 ? 17.261 14.791 -23.567 1.00 89.50 317 LYS A C 1
ATOM 2608 O O . LYS A 1 317 ? 18.137 14.919 -24.420 1.00 89.50 317 LYS A O 1
ATOM 2613 N N . TYR A 1 318 ? 16.194 15.567 -23.481 1.00 87.06 318 TYR A N 1
ATOM 2614 C CA . TYR A 1 318 ? 15.825 16.629 -24.409 1.00 87.06 318 TYR A CA 1
ATOM 2615 C C . TYR A 1 318 ? 15.673 17.950 -23.668 1.00 87.06 318 TYR A C 1
ATOM 2617 O O . TYR A 1 318 ? 15.362 17.955 -22.475 1.00 87.06 318 TYR A O 1
ATOM 2625 N N . ASP A 1 319 ? 15.877 19.051 -24.383 1.00 86.25 319 ASP A N 1
ATOM 2626 C CA . ASP A 1 319 ? 15.474 20.363 -23.890 1.00 86.25 319 ASP A CA 1
ATOM 2627 C C . ASP A 1 319 ? 13.945 20.407 -23.858 1.00 86.25 319 ASP A C 1
ATOM 2629 O O . ASP A 1 319 ? 13.304 19.901 -24.784 1.00 86.25 319 ASP A O 1
ATOM 2633 N N . TYR A 1 320 ? 13.356 20.947 -22.791 1.00 82.50 320 TYR A N 1
ATOM 2634 C CA . TYR A 1 320 ? 11.906 21.095 -22.728 1.00 82.50 320 TYR A CA 1
ATOM 2635 C C . TYR A 1 320 ? 11.393 22.011 -23.854 1.00 82.50 320 TYR A C 1
ATOM 2637 O O . TYR A 1 320 ? 10.343 21.731 -24.433 1.00 82.50 320 TYR A O 1
ATOM 2645 N N . ASP A 1 321 ? 12.158 23.048 -24.215 1.00 83.31 321 ASP A N 1
ATOM 2646 C CA . ASP A 1 321 ? 11.780 24.003 -25.263 1.00 83.31 321 ASP A CA 1
ATOM 2647 C C . ASP A 1 321 ? 12.050 23.474 -26.684 1.00 83.31 321 ASP A C 1
ATOM 2649 O O . ASP A 1 321 ? 11.405 23.904 -27.644 1.00 83.31 321 ASP A O 1
ATOM 2653 N N . ASP A 1 322 ? 12.987 22.531 -26.836 1.00 82.56 322 ASP A N 1
ATOM 2654 C CA . ASP A 1 322 ? 13.343 21.921 -28.119 1.00 82.56 322 ASP A CA 1
ATOM 2655 C C . ASP A 1 322 ? 13.595 20.411 -27.996 1.00 82.56 322 ASP A C 1
ATOM 2657 O O . ASP A 1 322 ? 14.719 19.920 -27.856 1.00 82.56 322 ASP A O 1
ATOM 2661 N N . VAL A 1 323 ? 12.517 19.645 -28.143 1.00 77.62 323 VAL A N 1
ATOM 2662 C CA . VAL A 1 323 ? 12.576 18.178 -28.177 1.00 77.62 323 VAL A CA 1
ATOM 2663 C C . VAL A 1 323 ? 13.088 17.601 -29.499 1.00 77.62 323 VAL A C 1
ATOM 2665 O O . VAL A 1 323 ? 13.173 16.380 -29.642 1.00 77.62 323 VAL A O 1
ATOM 2668 N N . SER A 1 324 ? 13.398 18.432 -30.502 1.00 76.31 324 SER A N 1
ATOM 2669 C CA . SER A 1 324 ? 13.805 17.928 -31.818 1.00 76.31 324 SER A CA 1
ATOM 2670 C C . SER A 1 324 ? 15.224 17.355 -31.820 1.00 76.31 324 SER A C 1
ATOM 2672 O O . SER A 1 324 ? 15.538 16.495 -32.650 1.00 76.31 324 SER A O 1
ATOM 2674 N N . TYR A 1 325 ? 16.055 17.750 -30.848 1.00 78.62 325 TYR A N 1
ATOM 2675 C CA . TYR A 1 325 ? 17.407 17.235 -30.673 1.00 78.62 325 TYR A CA 1
ATOM 2676 C C . TYR A 1 325 ? 17.662 16.813 -29.224 1.00 78.62 325 TYR A C 1
ATOM 2678 O O . TYR A 1 325 ? 17.465 17.595 -28.297 1.00 78.62 325 TYR A O 1
ATOM 2686 N N . PRO A 1 326 ? 18.154 15.585 -28.992 1.00 83.75 326 PRO A N 1
ATOM 2687 C CA . PRO A 1 326 ? 18.508 15.179 -27.647 1.00 83.75 326 PRO A CA 1
ATOM 2688 C C . PRO A 1 326 ? 19.801 15.861 -27.206 1.00 83.75 326 PRO A C 1
ATOM 2690 O O . PRO A 1 326 ? 20.834 15.753 -27.870 1.00 83.75 326 PRO A O 1
ATOM 2693 N N . ILE A 1 327 ? 19.747 16.493 -26.035 1.00 86.94 327 ILE A N 1
ATOM 2694 C CA . ILE A 1 327 ? 20.891 17.084 -25.337 1.00 86.94 327 ILE A CA 1
ATOM 2695 C C . ILE A 1 327 ? 21.906 15.995 -24.977 1.00 86.94 327 ILE A C 1
ATOM 2697 O O . ILE A 1 327 ? 23.115 16.194 -25.088 1.00 86.94 327 ILE A O 1
ATOM 2701 N N . LYS A 1 328 ? 21.427 14.836 -24.505 1.00 87.44 328 LYS A N 1
ATOM 2702 C CA . LYS A 1 328 ? 22.290 13.764 -23.995 1.00 87.44 328 LYS A CA 1
ATOM 2703 C C . LYS A 1 328 ? 21.683 12.390 -24.252 1.00 87.44 328 LYS A C 1
ATOM 2705 O O . LYS A 1 328 ? 20.485 12.191 -24.075 1.00 87.44 328 LYS A O 1
ATOM 2710 N N . ARG A 1 329 ? 22.544 11.438 -24.612 1.00 88.00 329 ARG A N 1
ATOM 2711 C CA . ARG A 1 329 ? 22.249 10.001 -24.682 1.00 88.00 329 ARG A CA 1
ATOM 2712 C C . ARG A 1 329 ? 23.227 9.264 -23.784 1.00 88.00 329 ARG A C 1
ATOM 2714 O O . ARG A 1 329 ? 24.420 9.564 -23.830 1.00 88.00 329 ARG A O 1
ATOM 2721 N N . TYR A 1 330 ? 22.738 8.352 -22.961 1.00 88.06 330 TYR A N 1
ATOM 2722 C CA . TYR A 1 330 ? 23.576 7.565 -22.062 1.00 88.06 330 TYR A CA 1
ATOM 2723 C C . TYR A 1 330 ? 22.873 6.264 -21.670 1.00 88.06 330 TYR A C 1
ATOM 2725 O O . TYR A 1 330 ? 21.668 6.123 -21.868 1.00 88.06 330 TYR A O 1
ATOM 2733 N N . TYR A 1 331 ? 23.648 5.319 -21.146 1.00 86.94 331 TYR A N 1
ATOM 2734 C CA . TYR A 1 331 ? 23.132 4.090 -20.553 1.00 86.94 331 TYR A CA 1
ATOM 2735 C C . TYR A 1 331 ? 23.109 4.238 -19.038 1.00 86.94 331 TYR A C 1
ATOM 2737 O O . TYR A 1 331 ? 23.996 4.884 -18.476 1.00 86.94 331 TYR A O 1
ATOM 2745 N N . ASP A 1 332 ? 22.104 3.649 -18.408 1.00 85.75 332 ASP A N 1
ATOM 2746 C CA . ASP A 1 332 ? 21.940 3.643 -16.957 1.00 85.75 332 ASP A CA 1
ATOM 2747 C C . ASP A 1 332 ? 21.389 2.289 -16.502 1.00 85.75 332 ASP A C 1
ATOM 2749 O O . ASP A 1 332 ? 20.918 1.505 -17.330 1.00 85.75 332 ASP A O 1
ATOM 2753 N N . SER A 1 333 ? 21.436 2.000 -15.206 1.00 83.06 333 SER A N 1
ATOM 2754 C CA . SER A 1 333 ? 20.873 0.765 -14.667 1.00 83.06 333 SER A CA 1
ATOM 2755 C C . SER A 1 333 ? 20.381 0.918 -13.236 1.00 83.06 333 SER A C 1
ATOM 2757 O O . SER A 1 333 ? 21.121 1.412 -12.388 1.00 83.06 333 SER A O 1
ATOM 2759 N N . ASP A 1 334 ? 19.203 0.368 -12.947 1.00 81.06 334 ASP A N 1
ATOM 2760 C CA . ASP A 1 334 ? 18.647 0.290 -11.596 1.00 81.06 334 ASP A CA 1
ATOM 2761 C C . ASP A 1 334 ? 18.597 -1.167 -11.149 1.00 81.06 334 ASP A C 1
ATOM 2763 O O . ASP A 1 334 ? 18.029 -2.009 -11.841 1.00 81.06 334 ASP A O 1
ATOM 2767 N N . THR A 1 335 ? 19.152 -1.465 -9.974 1.00 81.44 335 THR A N 1
ATOM 2768 C CA . THR A 1 335 ? 19.040 -2.784 -9.336 1.00 81.44 335 THR A CA 1
ATOM 2769 C C . THR A 1 335 ? 18.191 -2.684 -8.085 1.00 81.44 335 THR A C 1
ATOM 2771 O O . THR A 1 335 ? 18.407 -1.813 -7.241 1.00 81.44 335 THR A O 1
ATOM 2774 N N . ILE A 1 336 ? 17.245 -3.605 -7.968 1.00 79.00 336 ILE A N 1
ATOM 2775 C CA . ILE A 1 336 ? 16.246 -3.638 -6.918 1.00 79.00 336 ILE A CA 1
ATOM 2776 C C . ILE A 1 336 ? 16.294 -4.989 -6.229 1.00 79.00 336 ILE A C 1
ATOM 2778 O O . ILE A 1 336 ? 16.003 -6.010 -6.849 1.00 79.00 336 ILE A O 1
ATOM 2782 N N . LEU A 1 337 ? 16.651 -4.982 -4.948 1.00 80.19 337 LEU A N 1
ATOM 2783 C CA . LEU A 1 337 ? 16.737 -6.192 -4.139 1.00 80.19 337 LEU A CA 1
ATOM 2784 C C . LEU A 1 337 ? 15.339 -6.606 -3.668 1.00 80.19 337 LEU A C 1
ATOM 2786 O O . LEU A 1 337 ? 14.570 -5.763 -3.196 1.00 80.19 337 LEU A O 1
ATOM 2790 N N . TYR A 1 338 ? 15.014 -7.899 -3.753 1.00 82.75 338 TYR A N 1
ATOM 2791 C CA . TYR A 1 338 ? 13.741 -8.396 -3.221 1.00 82.75 338 TYR A CA 1
ATOM 2792 C C . TYR A 1 338 ? 13.664 -8.205 -1.712 1.00 82.75 338 TYR A C 1
ATOM 2794 O O . TYR A 1 338 ? 12.609 -7.824 -1.228 1.00 82.75 338 TYR A O 1
ATOM 2802 N N . SER A 1 339 ? 14.769 -8.388 -0.983 1.00 78.88 339 SER A N 1
ATOM 2803 C CA . SER A 1 339 ? 14.814 -8.221 0.475 1.00 78.88 339 SER A CA 1
ATOM 2804 C C . SER A 1 339 ? 14.416 -6.816 0.917 1.00 78.88 339 SER A C 1
ATOM 2806 O O . SER A 1 339 ? 13.639 -6.667 1.854 1.00 78.88 339 SER A O 1
ATOM 2808 N N . ASP A 1 340 ? 14.904 -5.788 0.220 1.00 73.44 340 ASP A N 1
ATOM 2809 C CA . ASP A 1 340 ? 14.588 -4.392 0.532 1.00 73.44 340 ASP A CA 1
ATOM 2810 C C . ASP A 1 340 ? 13.097 -4.131 0.297 1.00 73.44 340 ASP A C 1
ATOM 2812 O O . ASP A 1 340 ? 12.419 -3.492 1.100 1.00 73.44 340 ASP A O 1
ATOM 2816 N N . PHE A 1 341 ? 12.569 -4.671 -0.802 1.00 71.69 341 PHE A N 1
ATOM 2817 C CA . PHE A 1 341 ? 11.166 -4.533 -1.160 1.00 71.69 341 PHE A CA 1
ATOM 2818 C C . PHE A 1 341 ? 10.226 -5.333 -0.249 1.00 71.69 341 PHE A C 1
ATOM 2820 O O . PHE A 1 341 ? 9.168 -4.848 0.145 1.00 71.69 341 PHE A O 1
ATOM 2827 N N . GLU A 1 342 ? 10.590 -6.559 0.107 1.00 72.06 342 GLU A N 1
ATOM 2828 C CA . GLU A 1 342 ? 9.847 -7.357 1.073 1.00 72.06 342 GLU A CA 1
ATOM 2829 C C . GLU A 1 342 ? 9.866 -6.669 2.427 1.00 72.06 342 GLU A C 1
ATOM 2831 O O . GLU A 1 342 ? 8.808 -6.513 3.019 1.00 72.06 342 GLU A O 1
ATOM 2836 N N . GLN A 1 343 ? 11.001 -6.118 2.857 1.00 66.62 343 GLN A N 1
ATOM 2837 C CA . GLN A 1 343 ? 11.067 -5.306 4.064 1.00 66.62 343 GLN A CA 1
ATOM 2838 C C . GLN A 1 343 ? 10.152 -4.070 3.977 1.00 66.62 343 GLN A C 1
ATOM 2840 O O . GLN A 1 343 ? 9.495 -3.740 4.962 1.00 66.62 343 GLN A O 1
ATOM 2845 N N . ILE A 1 344 ? 10.043 -3.408 2.815 1.00 64.19 344 ILE A N 1
ATOM 2846 C CA . ILE A 1 344 ? 9.074 -2.322 2.568 1.00 64.19 344 ILE A CA 1
ATOM 2847 C C . ILE A 1 344 ? 7.628 -2.800 2.782 1.00 64.19 344 ILE A C 1
ATOM 2849 O O . ILE A 1 344 ? 6.875 -2.170 3.522 1.00 64.19 344 ILE A O 1
ATOM 2853 N N . ILE A 1 345 ? 7.239 -3.910 2.151 1.00 64.19 345 ILE A N 1
ATOM 2854 C CA . ILE A 1 345 ? 5.863 -4.431 2.180 1.00 64.19 345 ILE A CA 1
ATOM 2855 C C . ILE A 1 345 ? 5.513 -5.101 3.514 1.00 64.19 345 ILE A C 1
ATOM 2857 O O . ILE A 1 345 ? 4.359 -5.067 3.944 1.00 64.19 345 ILE A O 1
ATOM 2861 N N . GLU A 1 346 ? 6.474 -5.737 4.175 1.00 63.91 346 GLU A N 1
ATOM 2862 C CA . GLU A 1 346 ? 6.304 -6.374 5.480 1.00 63.91 346 GLU A CA 1
ATOM 2863 C C . GLU A 1 346 ? 6.242 -5.345 6.603 1.00 63.91 346 GLU A C 1
ATOM 2865 O O . GLU A 1 346 ? 5.422 -5.481 7.514 1.00 63.91 346 GLU A O 1
ATOM 2870 N N . ASN A 1 347 ? 7.018 -4.265 6.495 1.00 56.78 347 ASN A N 1
ATOM 2871 C CA . ASN A 1 347 ? 6.928 -3.110 7.383 1.00 56.78 347 ASN A CA 1
ATOM 2872 C C . ASN A 1 347 ? 5.802 -2.160 6.966 1.00 56.78 347 ASN A C 1
ATOM 2874 O O . ASN A 1 347 ? 5.977 -0.955 7.100 1.00 56.78 347 ASN A O 1
ATOM 2878 N N . ASN A 1 348 ? 4.676 -2.692 6.463 1.00 48.66 348 ASN A N 1
ATOM 2879 C CA . ASN A 1 348 ? 3.455 -1.996 6.035 1.00 48.66 348 ASN A CA 1
ATOM 2880 C C . ASN A 1 348 ? 2.872 -1.117 7.163 1.00 48.66 348 ASN A C 1
ATOM 2882 O O . ASN A 1 348 ? 1.807 -1.366 7.737 1.00 48.66 348 ASN A O 1
ATOM 2886 N N . PHE A 1 349 ? 3.577 -0.048 7.499 1.00 43.09 349 PHE A N 1
ATOM 2887 C CA . PHE A 1 349 ? 3.066 1.041 8.280 1.00 43.09 349 PHE A CA 1
ATOM 2888 C C . PHE A 1 349 ? 2.068 1.732 7.359 1.00 43.09 349 PHE A C 1
ATOM 2890 O O . PHE A 1 349 ? 2.413 2.602 6.565 1.00 43.09 349 PHE A O 1
ATOM 2897 N N . ASN A 1 350 ? 0.787 1.395 7.522 1.00 39.53 350 ASN A N 1
ATOM 2898 C CA . ASN A 1 350 ? -0.357 2.220 7.109 1.00 39.53 350 ASN A CA 1
ATOM 2899 C C . ASN A 1 350 ? -0.361 3.599 7.823 1.00 39.53 350 ASN A C 1
ATOM 2901 O O . ASN A 1 350 ? -1.409 4.196 8.069 1.00 39.53 350 ASN A O 1
ATOM 2905 N N . THR A 1 351 ? 0.807 4.085 8.231 1.00 35.00 351 THR A N 1
ATOM 2906 C CA . THR A 1 351 ? 1.035 5.212 9.111 1.00 35.00 351 THR A CA 1
ATOM 2907 C C . THR A 1 351 ? 1.665 6.307 8.272 1.00 35.00 351 THR A C 1
ATOM 2909 O O . THR A 1 351 ? 2.876 6.378 8.099 1.00 35.00 351 THR A O 1
ATOM 2912 N N . ILE A 1 352 ? 0.803 7.144 7.709 1.00 34.22 352 ILE A N 1
ATOM 2913 C CA . ILE A 1 352 ? 1.193 8.345 6.984 1.00 34.22 352 ILE A CA 1
ATOM 2914 C C . ILE A 1 352 ? 1.656 9.375 8.019 1.00 34.22 352 ILE A C 1
ATOM 2916 O O . ILE A 1 352 ? 0.845 9.826 8.827 1.00 34.22 352 ILE A O 1
ATOM 2920 N N . PHE A 1 353 ? 2.936 9.744 8.003 1.00 31.77 353 PHE A N 1
ATOM 2921 C CA . PHE A 1 353 ? 3.429 10.920 8.719 1.00 31.77 353 PHE A CA 1
ATOM 2922 C C . PHE A 1 353 ? 3.619 12.053 7.713 1.00 31.77 353 PHE A C 1
ATOM 2924 O O . PHE A 1 353 ? 4.388 11.921 6.764 1.00 31.77 353 PHE A O 1
ATOM 2931 N N . ILE A 1 354 ? 2.920 13.168 7.919 1.00 30.67 354 ILE A N 1
ATOM 2932 C CA . ILE A 1 354 ? 3.188 14.425 7.218 1.00 30.67 354 ILE A CA 1
ATOM 2933 C C . ILE A 1 354 ? 3.588 15.430 8.286 1.00 30.67 354 ILE A C 1
ATOM 2935 O O . ILE A 1 354 ? 2.784 15.797 9.138 1.00 30.67 354 ILE A O 1
ATOM 2939 N N . VAL A 1 355 ? 4.844 15.869 8.258 1.00 29.22 355 VAL A N 1
ATOM 2940 C CA . VAL A 1 355 ? 5.300 16.956 9.125 1.00 29.22 355 VAL A CA 1
ATOM 2941 C C . VAL A 1 355 ? 5.114 18.268 8.376 1.00 29.22 355 VAL A C 1
ATOM 2943 O O . VAL A 1 355 ? 5.744 18.517 7.349 1.00 29.22 355 VAL A O 1
ATOM 2946 N N . LYS A 1 356 ? 4.256 19.137 8.910 1.00 31.80 356 LYS A N 1
ATOM 2947 C CA . LYS A 1 356 ? 4.104 20.510 8.431 1.00 31.80 356 LYS A CA 1
ATOM 2948 C C . LYS A 1 356 ? 5.279 21.361 8.922 1.00 31.80 356 LYS A C 1
ATOM 2950 O O . LYS A 1 356 ? 5.394 21.631 10.116 1.00 31.80 356 LYS A O 1
ATOM 2955 N N . SER A 1 357 ? 6.120 21.832 8.002 1.00 33.97 357 SER A N 1
ATOM 2956 C CA . SER A 1 357 ? 7.070 22.913 8.291 1.00 33.97 357 SER A CA 1
ATOM 2957 C C . SER A 1 357 ? 6.286 24.198 8.548 1.00 33.97 357 SER A C 1
ATOM 2959 O O . SER A 1 357 ? 5.533 24.650 7.684 1.00 33.97 357 SER A O 1
ATOM 2961 N N . LEU A 1 358 ? 6.411 24.767 9.749 1.00 35.19 358 LEU A N 1
ATOM 2962 C CA . LEU A 1 358 ? 5.718 26.010 10.091 1.00 35.19 358 LEU A CA 1
ATOM 2963 C C . LEU A 1 358 ? 6.607 27.258 10.103 1.00 35.19 358 LEU A C 1
ATOM 2965 O O . LEU A 1 358 ? 6.034 28.341 10.138 1.00 35.19 358 LEU A O 1
ATOM 2969 N N . PHE A 1 359 ? 7.943 27.184 10.020 1.00 32.88 359 PHE A N 1
ATOM 2970 C CA . PHE A 1 359 ? 8.771 28.397 10.130 1.00 32.88 359 PHE A CA 1
ATOM 2971 C C . PHE A 1 359 ? 10.102 28.340 9.341 1.00 32.88 359 PHE A C 1
ATOM 2973 O O . PHE A 1 359 ? 10.944 27.481 9.560 1.00 32.88 359 PHE A O 1
ATOM 2980 N N . SER A 1 360 ? 10.248 29.308 8.430 1.00 33.28 360 SER A N 1
ATOM 2981 C CA . SER A 1 360 ? 11.455 29.854 7.760 1.00 33.28 360 SER A CA 1
ATOM 2982 C C . SER A 1 360 ? 12.639 30.158 8.717 1.00 33.28 360 SER A C 1
ATOM 2984 O O . SER A 1 360 ? 12.384 30.289 9.915 1.00 33.28 360 SER A O 1
ATOM 2986 N N . PRO A 1 361 ? 13.888 30.468 8.274 1.00 37.50 361 PRO A N 1
ATOM 2987 C CA . PRO A 1 361 ? 14.675 30.059 7.099 1.00 37.50 361 PRO A CA 1
ATOM 2988 C C . PRO A 1 361 ? 16.099 29.568 7.485 1.00 37.50 361 PRO A C 1
ATOM 2990 O O . PRO A 1 361 ? 17.044 29.813 6.739 1.00 37.50 361 PRO A O 1
ATOM 2993 N N . VAL A 1 362 ? 16.310 28.966 8.661 1.00 33.59 362 VAL A N 1
ATOM 2994 C CA . VAL A 1 362 ? 17.638 28.433 9.022 1.00 33.59 362 VAL A CA 1
ATOM 2995 C C . VAL A 1 362 ? 17.488 27.099 9.743 1.00 33.59 362 VAL A C 1
ATOM 2997 O O . VAL A 1 362 ? 17.158 27.053 10.922 1.00 33.59 362 VAL A O 1
ATOM 3000 N N . ASP A 1 363 ? 17.700 26.061 8.942 1.00 41.66 363 ASP A N 1
ATOM 3001 C CA . ASP A 1 363 ? 18.264 24.744 9.223 1.00 41.66 363 ASP A CA 1
ATOM 3002 C C . ASP A 1 363 ? 17.721 23.863 10.360 1.00 41.66 363 ASP A C 1
ATOM 3004 O O . ASP A 1 363 ? 17.547 24.252 11.512 1.00 41.66 363 ASP A O 1
ATOM 3008 N N . TYR A 1 364 ? 17.603 22.589 9.973 1.00 29.39 364 TYR A N 1
ATOM 3009 C CA . TYR A 1 364 ? 17.261 21.391 10.739 1.00 29.39 364 TYR A CA 1
ATOM 3010 C C . TYR A 1 364 ? 15.768 21.129 10.971 1.00 29.39 364 TYR A C 1
ATOM 3012 O O . TYR A 1 364 ? 15.184 21.379 12.025 1.00 29.39 364 TYR A O 1
ATOM 3020 N N . VAL A 1 365 ? 15.184 20.505 9.945 1.00 29.66 365 VAL A N 1
ATOM 3021 C CA . VAL A 1 365 ? 13.945 19.725 10.013 1.00 29.66 365 VAL A CA 1
ATOM 3022 C C . VAL A 1 365 ? 14.334 18.267 10.300 1.00 29.66 365 VAL A C 1
ATOM 3024 O O . VAL A 1 365 ? 14.946 17.642 9.434 1.00 29.66 365 VAL A O 1
ATOM 3027 N N . PRO A 1 366 ? 14.029 17.696 11.479 1.00 25.12 366 PRO A N 1
ATOM 3028 C CA . PRO A 1 366 ? 14.214 16.268 11.696 1.00 25.12 366 PRO A CA 1
ATOM 3029 C C . PRO A 1 366 ? 13.094 15.504 10.977 1.00 25.12 366 PRO A C 1
ATOM 3031 O O . PRO A 1 366 ? 11.920 15.637 11.329 1.00 25.12 366 PRO A O 1
ATOM 3034 N N . PHE A 1 367 ? 13.451 14.702 9.973 1.00 33.84 367 PHE A N 1
ATOM 3035 C CA . PHE A 1 367 ? 12.549 13.727 9.360 1.00 33.84 367 PHE A CA 1
ATOM 3036 C C . PHE A 1 367 ? 12.817 12.358 9.977 1.00 33.84 367 PHE A C 1
ATOM 3038 O O . PHE A 1 367 ? 13.812 11.719 9.655 1.00 33.84 367 PHE A O 1
ATOM 3045 N N . ILE A 1 368 ? 11.921 11.882 10.836 1.00 26.11 368 ILE A N 1
ATOM 3046 C CA . ILE A 1 368 ? 11.954 10.485 11.272 1.00 26.11 368 ILE A CA 1
ATOM 3047 C C . ILE A 1 368 ? 11.022 9.706 10.356 1.00 26.11 368 ILE A C 1
ATOM 3049 O O . ILE A 1 368 ? 9.803 9.824 10.466 1.00 26.11 368 ILE A O 1
ATOM 3053 N N . PHE A 1 369 ? 11.599 8.907 9.462 1.00 34.72 369 PHE A N 1
ATOM 3054 C CA . PHE A 1 369 ? 10.871 7.881 8.720 1.00 34.72 369 PHE A CA 1
ATOM 3055 C C . PHE A 1 369 ? 11.539 6.531 8.964 1.00 34.72 369 PHE A C 1
ATOM 3057 O O . PHE A 1 369 ? 12.305 6.036 8.147 1.00 34.72 369 PHE A O 1
ATOM 3064 N N . GLY A 1 370 ? 11.212 5.919 10.101 1.00 27.06 370 GLY A N 1
ATOM 3065 C CA . GLY A 1 370 ? 11.409 4.488 10.316 1.00 27.06 370 GLY A CA 1
ATOM 3066 C C . GLY A 1 370 ? 10.243 3.712 9.705 1.00 27.06 370 GLY A C 1
ATOM 3067 O O . GLY A 1 370 ? 9.409 3.183 10.435 1.00 27.06 370 GLY A O 1
ATOM 3068 N N . GLY A 1 371 ? 10.123 3.716 8.378 1.00 31.25 371 GLY A N 1
ATOM 3069 C CA . GLY A 1 371 ? 9.074 2.976 7.677 1.00 31.25 371 GLY A CA 1
ATOM 3070 C C . GLY A 1 371 ? 8.827 3.474 6.258 1.00 31.25 371 GLY A C 1
ATOM 3071 O O . GLY A 1 371 ? 8.765 4.674 6.006 1.00 31.25 371 GLY A O 1
ATOM 3072 N N . ASN A 1 372 ? 8.655 2.532 5.337 1.00 35.38 372 ASN A N 1
ATOM 3073 C CA . ASN A 1 372 ? 8.313 2.809 3.950 1.00 35.38 372 ASN A CA 1
ATOM 3074 C C . ASN A 1 372 ? 6.792 2.991 3.839 1.00 35.38 372 ASN A C 1
ATOM 3076 O O . ASN A 1 372 ? 6.037 2.095 4.210 1.00 35.38 372 ASN A O 1
ATOM 3080 N N . ILE A 1 373 ? 6.330 4.149 3.363 1.00 37.75 373 ILE A N 1
ATOM 3081 C CA . ILE A 1 373 ? 4.896 4.470 3.263 1.00 37.75 373 ILE A CA 1
ATOM 3082 C C . ILE A 1 373 ? 4.475 4.413 1.799 1.00 37.75 373 ILE A C 1
ATOM 3084 O O . ILE A 1 373 ? 5.014 5.158 0.992 1.00 37.75 373 ILE A O 1
ATOM 3088 N N . LEU A 1 374 ? 3.463 3.599 1.487 1.00 37.25 374 LEU A N 1
ATOM 3089 C CA . LEU A 1 374 ? 2.771 3.569 0.195 1.00 37.25 374 LEU A CA 1
ATOM 3090 C C . LEU A 1 374 ? 1.612 4.587 0.195 1.00 37.25 374 LEU A C 1
ATOM 3092 O O . LEU A 1 374 ? 0.546 4.317 0.747 1.00 37.25 374 LEU A O 1
ATOM 3096 N N . LEU A 1 375 ? 1.798 5.759 -0.423 1.00 37.16 375 LEU A N 1
ATOM 3097 C CA . LEU A 1 375 ? 0.746 6.787 -0.542 1.00 37.16 375 LEU A CA 1
ATOM 3098 C C . LEU A 1 375 ? 0.012 6.711 -1.890 1.00 37.16 375 LEU A C 1
ATOM 3100 O O . LEU A 1 375 ? 0.684 6.847 -2.905 1.00 37.16 375 LEU A O 1
ATOM 3104 N N . PRO A 1 376 ? -1.329 6.595 -1.949 1.00 35.34 376 PRO A N 1
ATOM 3105 C CA . PRO A 1 376 ? -2.077 6.803 -3.192 1.00 35.34 376 PRO A CA 1
ATOM 3106 C C . PRO A 1 376 ? -2.030 8.288 -3.615 1.00 35.34 376 PRO A C 1
ATOM 3108 O O . PRO A 1 376 ? -2.421 9.144 -2.828 1.00 35.34 376 PRO A O 1
ATOM 3111 N N . SER A 1 377 ? -1.588 8.642 -4.834 1.00 38.59 377 SER A N 1
ATOM 3112 C CA . SER A 1 377 ? -1.288 10.051 -5.190 1.00 38.59 377 SER A CA 1
ATOM 3113 C C . SER A 1 377 ? -2.484 10.995 -5.369 1.00 38.59 377 SER A C 1
ATOM 3115 O O . SER A 1 377 ? -2.277 12.178 -5.656 1.00 38.59 377 SER A O 1
ATOM 3117 N N . THR A 1 378 ? -3.727 10.538 -5.215 1.00 34.31 378 THR A N 1
ATOM 3118 C CA . THR A 1 378 ? -4.904 11.420 -5.323 1.00 34.31 378 THR A CA 1
ATOM 3119 C C . THR A 1 378 ? -4.945 12.495 -4.229 1.00 34.31 378 THR A C 1
ATOM 3121 O O . THR A 1 378 ? -5.680 13.468 -4.360 1.00 34.31 378 THR A O 1
ATOM 3124 N N . THR A 1 379 ? -4.166 12.339 -3.156 1.00 35.59 379 THR A N 1
ATOM 3125 C CA . THR A 1 379 ? -4.123 13.220 -1.975 1.00 35.59 379 THR A CA 1
ATOM 3126 C C . THR A 1 379 ? -3.283 14.482 -2.125 1.00 35.59 379 THR A C 1
ATOM 3128 O O . THR A 1 379 ? -3.516 15.426 -1.378 1.00 35.59 379 THR A O 1
ATOM 3131 N N . ILE A 1 380 ? -2.320 14.533 -3.050 1.00 39.25 380 ILE A N 1
ATOM 3132 C CA . ILE A 1 380 ? -1.326 15.626 -3.077 1.00 39.25 380 ILE A CA 1
ATOM 3133 C C . ILE A 1 380 ? -1.647 16.677 -4.157 1.00 39.25 380 ILE A C 1
ATOM 3135 O O . ILE A 1 380 ? -1.282 17.842 -4.016 1.00 39.25 380 ILE A O 1
ATOM 3139 N N . HIS A 1 381 ? -2.427 16.325 -5.188 1.00 34.22 381 HIS A N 1
ATOM 3140 C CA . HIS A 1 381 ? -2.751 17.238 -6.292 1.00 34.22 381 HIS A CA 1
ATOM 3141 C C . HIS A 1 381 ? -4.254 17.302 -6.598 1.00 34.22 381 HIS A C 1
ATOM 3143 O O . HIS A 1 381 ? -4.761 16.524 -7.398 1.00 34.22 381 HIS A O 1
ATOM 3149 N N . LEU A 1 382 ? -4.952 18.267 -5.980 1.00 38.72 382 LEU A N 1
ATOM 3150 C CA . LEU A 1 382 ? -6.201 18.920 -6.437 1.00 38.72 382 LEU A CA 1
ATOM 3151 C C . LEU A 1 382 ? -7.246 18.044 -7.183 1.00 38.72 382 LEU A C 1
ATOM 3153 O O . LEU A 1 382 ? -7.917 18.523 -8.098 1.00 38.72 382 LEU A O 1
ATOM 3157 N N . GLY A 1 383 ? -7.417 16.774 -6.803 1.00 35.97 383 GLY A N 1
ATOM 3158 C CA . GLY A 1 383 ? -8.503 15.913 -7.284 1.00 35.97 383 GLY A CA 1
ATOM 3159 C C . GLY A 1 383 ? -8.422 15.438 -8.743 1.00 35.97 383 GLY A C 1
ATOM 3160 O O . GLY A 1 383 ? -9.459 15.072 -9.298 1.00 35.97 383 GLY A O 1
ATOM 3161 N N . LYS A 1 384 ? -7.243 15.412 -9.384 1.00 40.16 384 LYS A N 1
ATOM 3162 C CA . LYS A 1 384 ? -7.073 14.769 -10.704 1.00 40.16 384 LYS A CA 1
ATOM 3163 C C . LYS A 1 384 ? -5.986 13.690 -10.654 1.00 40.16 384 LYS A C 1
ATOM 3165 O O . LYS A 1 384 ? -4.915 13.965 -10.117 1.00 40.16 384 LYS A O 1
ATOM 3170 N N . PRO A 1 385 ? -6.217 12.487 -11.215 1.00 40.62 385 PRO A N 1
ATOM 3171 C CA . PRO A 1 385 ? -5.137 11.527 -11.405 1.00 40.62 385 PRO A CA 1
ATOM 3172 C C . PRO A 1 385 ? -4.063 12.172 -12.292 1.00 40.62 385 PRO A C 1
ATOM 3174 O O . PRO A 1 385 ? -4.381 12.718 -13.349 1.00 40.62 385 PRO A O 1
ATOM 3177 N N . LEU A 1 386 ? -2.800 12.136 -11.849 1.00 45.50 386 LEU A N 1
ATOM 3178 C CA . LEU A 1 386 ? -1.654 12.665 -12.608 1.00 45.50 386 LEU A CA 1
ATOM 3179 C C . LEU A 1 386 ? -1.511 11.988 -13.977 1.00 45.50 386 LEU A C 1
ATOM 3181 O O . LEU A 1 386 ? -0.994 12.583 -14.920 1.00 45.50 386 LEU A O 1
ATOM 3185 N N . ILE A 1 387 ? -1.990 10.749 -14.081 1.00 47.81 387 ILE A N 1
ATOM 3186 C CA . ILE A 1 387 ? -1.938 9.935 -15.282 1.00 47.81 387 ILE A CA 1
ATOM 3187 C C . ILE A 1 387 ? -3.342 9.399 -15.598 1.00 47.81 387 ILE A C 1
ATOM 3189 O O . ILE A 1 387 ? -3.926 8.640 -14.827 1.00 47.81 387 ILE A O 1
ATOM 3193 N N . GLU A 1 388 ? -3.872 9.765 -16.765 1.00 42.31 388 GLU A N 1
ATOM 3194 C CA . GLU A 1 388 ? -5.133 9.234 -17.288 1.00 42.31 388 GLU A CA 1
ATOM 3195 C C . GLU A 1 388 ? -5.026 7.725 -17.589 1.00 42.31 388 GLU A C 1
ATOM 3197 O O . GLU A 1 388 ? -4.037 7.257 -18.158 1.00 42.31 388 GLU A O 1
ATOM 3202 N N . GLY A 1 389 ? -6.058 6.962 -17.209 1.00 43.44 389 GLY A N 1
ATOM 3203 C CA . GLY A 1 389 ? -6.124 5.508 -17.406 1.00 43.44 389 GLY A CA 1
ATOM 3204 C C . GLY A 1 389 ? -5.486 4.675 -16.293 1.00 43.44 389 GLY A C 1
ATOM 3205 O O . GLY A 1 389 ? -5.307 3.470 -16.481 1.00 43.44 389 GLY A O 1
ATOM 3206 N N . ILE A 1 390 ? -5.132 5.301 -15.165 1.00 44.12 390 ILE A N 1
ATOM 3207 C CA . ILE A 1 390 ? -4.555 4.625 -14.007 1.00 44.12 390 ILE A CA 1
ATOM 3208 C C . ILE A 1 390 ? -5.345 4.965 -12.751 1.00 44.12 390 ILE A C 1
ATOM 3210 O O . ILE A 1 390 ? -5.510 6.132 -12.404 1.00 44.12 390 ILE A O 1
ATOM 3214 N N . ASP A 1 391 ? -5.806 3.915 -12.074 1.00 35.19 391 ASP A N 1
ATOM 3215 C CA . ASP A 1 391 ? -6.684 4.039 -10.914 1.00 35.19 391 ASP A CA 1
ATOM 3216 C C . ASP A 1 391 ? -5.926 4.479 -9.646 1.00 35.19 391 ASP A C 1
ATOM 3218 O O . ASP A 1 391 ? -6.504 5.169 -8.808 1.00 35.19 391 ASP A O 1
ATOM 3222 N N . TYR A 1 392 ? -4.637 4.122 -9.508 1.00 39.44 392 TYR A N 1
ATOM 3223 C CA . TYR A 1 392 ? -3.809 4.432 -8.332 1.00 39.44 392 TYR A CA 1
ATOM 3224 C C . TYR A 1 392 ? -2.320 4.577 -8.673 1.00 39.44 392 TYR A C 1
ATOM 3226 O O . TYR A 1 392 ? -1.797 3.895 -9.552 1.00 39.44 392 TYR A O 1
ATOM 3234 N N . SER A 1 393 ? -1.642 5.432 -7.918 1.00 39.62 393 SER A N 1
ATOM 3235 C CA . SER A 1 393 ? -0.221 5.779 -8.020 1.00 39.62 393 SER A CA 1
ATOM 3236 C C . SER A 1 393 ? 0.395 5.753 -6.627 1.00 39.62 393 SER A C 1
ATOM 3238 O O . SER A 1 393 ? -0.215 6.288 -5.704 1.00 39.62 393 SER A O 1
ATOM 3240 N N . TYR A 1 394 ? 1.562 5.139 -6.453 1.00 40.84 394 TYR A N 1
ATOM 3241 C CA . TYR A 1 394 ? 2.168 4.899 -5.144 1.00 40.84 394 TYR A CA 1
ATOM 3242 C C . TYR A 1 394 ? 3.546 5.546 -5.004 1.00 40.84 394 TYR A C 1
ATOM 3244 O O . TYR A 1 394 ? 4.380 5.446 -5.901 1.00 40.84 394 TYR A O 1
ATOM 3252 N N . TRP A 1 395 ? 3.798 6.157 -3.846 1.00 39.97 395 TRP A N 1
ATOM 3253 C CA . TRP A 1 395 ? 5.105 6.704 -3.471 1.00 39.97 395 TRP A CA 1
ATOM 3254 C C . TRP A 1 395 ? 5.855 5.724 -2.568 1.00 39.97 395 TRP A C 1
ATOM 3256 O O . TRP A 1 395 ? 5.220 5.093 -1.731 1.00 39.97 395 TRP A O 1
ATOM 3266 N N . ILE A 1 396 ? 7.179 5.613 -2.714 1.00 38.09 396 ILE A N 1
ATOM 3267 C CA . ILE A 1 396 ? 8.059 4.926 -1.756 1.00 38.09 396 ILE A CA 1
ATOM 3268 C C . ILE A 1 396 ? 9.194 5.890 -1.415 1.00 38.09 396 ILE A C 1
ATOM 3270 O O . ILE A 1 396 ? 10.026 6.203 -2.265 1.00 38.09 396 ILE A O 1
ATOM 3274 N N . HIS A 1 397 ? 9.211 6.370 -0.172 1.00 40.31 397 HIS A N 1
ATOM 3275 C CA . HIS A 1 397 ? 10.276 7.223 0.353 1.00 40.31 397 HIS A CA 1
ATOM 3276 C C . HIS A 1 397 ? 11.243 6.373 1.176 1.00 40.31 397 HIS A C 1
ATOM 3278 O O . HIS A 1 397 ? 10.816 5.755 2.149 1.00 40.31 397 HIS A O 1
ATOM 3284 N N . ASN A 1 398 ? 12.520 6.334 0.792 1.00 35.50 398 ASN A N 1
ATOM 3285 C CA . ASN A 1 398 ? 13.550 5.573 1.496 1.00 35.50 398 ASN A CA 1
ATOM 3286 C C . ASN A 1 398 ? 14.560 6.543 2.124 1.00 35.50 398 ASN A C 1
ATOM 3288 O O . ASN A 1 398 ? 15.407 7.097 1.427 1.00 35.50 398 ASN A O 1
ATOM 3292 N N . ASN A 1 399 ? 14.451 6.764 3.434 1.00 39.78 399 ASN A N 1
ATOM 3293 C CA . ASN A 1 399 ? 15.503 7.405 4.219 1.00 39.78 399 ASN A CA 1
ATOM 3294 C C . ASN A 1 399 ? 16.270 6.296 4.941 1.00 39.78 399 ASN A C 1
ATOM 3296 O O . ASN A 1 399 ? 15.734 5.676 5.856 1.00 39.78 399 ASN A O 1
ATOM 3300 N N . GLY A 1 400 ? 17.521 6.050 4.558 1.00 33.62 400 GLY A N 1
ATOM 3301 C CA . GLY A 1 400 ? 18.407 5.243 5.390 1.00 33.62 400 GLY A CA 1
ATOM 3302 C C . GLY A 1 400 ? 18.948 6.079 6.541 1.00 33.62 400 GLY A C 1
ATOM 3303 O O . GLY A 1 400 ? 19.578 7.105 6.306 1.00 33.62 400 GLY A O 1
ATOM 3304 N N . GLU A 1 401 ? 18.724 5.644 7.777 1.00 39.72 401 GLU A N 1
ATOM 3305 C CA . GLU A 1 401 ? 19.442 6.168 8.939 1.00 39.72 401 GLU A CA 1
ATOM 3306 C C . GLU A 1 401 ? 20.759 5.392 9.114 1.00 39.72 401 GLU A C 1
ATOM 3308 O O . GLU A 1 401 ? 20.768 4.161 9.100 1.00 39.72 401 GLU A O 1
ATOM 3313 N N . GLN A 1 402 ? 21.875 6.096 9.326 1.00 35.91 402 GLN A N 1
ATOM 3314 C CA . GLN A 1 402 ? 23.047 5.515 9.984 1.00 35.91 402 GLN A CA 1
ATOM 3315 C C . GLN A 1 402 ? 23.053 5.973 11.442 1.00 35.91 402 GLN A C 1
ATOM 3317 O O . GLN A 1 402 ? 23.141 7.165 11.732 1.00 35.91 402 GLN A O 1
ATOM 3322 N N . ILE A 1 403 ? 22.953 5.020 12.370 1.00 36.16 403 ILE A N 1
ATOM 3323 C CA . ILE A 1 403 ? 23.068 5.279 13.807 1.00 36.16 403 ILE A CA 1
ATOM 3324 C C . ILE A 1 403 ? 24.547 5.521 14.117 1.00 36.16 403 ILE A C 1
ATOM 3326 O O . ILE A 1 403 ? 25.366 4.610 13.996 1.00 36.16 403 ILE A O 1
ATOM 3330 N N . TYR A 1 404 ? 24.892 6.739 14.533 1.00 36.72 404 TYR A N 1
ATOM 3331 C CA . TYR A 1 404 ? 26.206 7.030 15.098 1.00 36.72 404 TYR A CA 1
ATOM 3332 C C . TYR A 1 404 ? 26.132 6.963 16.619 1.00 36.72 404 TYR A C 1
ATOM 3334 O O . TYR A 1 404 ? 25.347 7.663 17.257 1.00 36.72 404 TYR A O 1
ATOM 3342 N N . TYR A 1 405 ? 27.005 6.156 17.212 1.00 35.81 405 TYR A N 1
ATOM 3343 C CA . TYR A 1 405 ? 27.284 6.224 18.640 1.00 35.81 405 TYR A CA 1
ATOM 3344 C C . TYR A 1 405 ? 28.281 7.365 18.868 1.00 35.81 405 TYR A C 1
ATOM 3346 O O . TYR A 1 405 ? 29.487 7.191 18.695 1.00 35.81 405 TYR A O 1
ATOM 3354 N N . SER A 1 406 ? 27.780 8.562 19.189 1.00 39.44 406 SER A N 1
ATOM 3355 C CA . SER A 1 406 ? 28.625 9.650 19.689 1.00 39.44 406 SER A CA 1
ATOM 3356 C C . SER A 1 406 ? 28.798 9.448 21.198 1.00 39.44 406 SER A C 1
ATOM 3358 O O . SER A 1 406 ? 27.981 9.918 21.988 1.00 39.44 406 SER A O 1
ATOM 3360 N N . ASP A 1 407 ? 29.832 8.699 21.572 1.00 44.25 407 ASP A N 1
ATOM 3361 C CA . ASP A 1 407 ? 30.102 8.200 22.925 1.00 44.25 407 ASP A CA 1
ATOM 3362 C C . ASP A 1 407 ? 29.065 7.181 23.443 1.00 44.25 407 ASP A C 1
ATOM 3364 O O . ASP A 1 407 ? 27.859 7.318 23.242 1.00 44.25 407 ASP A O 1
ATOM 3368 N N . ASP A 1 408 ? 29.547 6.150 24.146 1.00 45.34 408 ASP A N 1
ATOM 3369 C CA . ASP A 1 408 ? 28.845 4.922 24.584 1.00 45.34 408 ASP A CA 1
ATOM 3370 C C . ASP A 1 408 ? 27.579 5.111 25.464 1.00 45.34 408 ASP A C 1
ATOM 3372 O O . ASP A 1 408 ? 27.100 4.168 26.095 1.00 45.34 408 ASP A O 1
ATOM 3376 N N . SER A 1 409 ? 27.019 6.317 25.565 1.00 41.28 409 SER A N 1
ATOM 3377 C CA . SER A 1 409 ? 25.884 6.628 26.441 1.00 41.28 409 SER A CA 1
ATOM 3378 C C . SER A 1 409 ? 24.778 7.482 25.821 1.00 41.28 409 SER A C 1
ATOM 3380 O O . SER A 1 409 ? 23.708 7.569 26.423 1.00 41.28 409 SER A O 1
ATOM 3382 N N . ILE A 1 410 ? 24.974 8.071 24.634 1.00 39.66 410 ILE A N 1
ATOM 3383 C CA . ILE A 1 410 ? 23.960 8.927 24.007 1.00 39.66 410 ILE A CA 1
ATOM 3384 C C . ILE A 1 410 ? 23.696 8.427 22.592 1.00 39.66 410 ILE A C 1
ATOM 3386 O O . ILE A 1 410 ? 24.533 8.513 21.698 1.00 39.66 410 ILE A O 1
ATOM 3390 N N . CYS A 1 411 ? 22.492 7.900 22.393 1.00 36.16 411 CYS A N 1
ATOM 3391 C CA . CYS A 1 411 ? 22.010 7.523 21.076 1.00 36.16 411 CYS A CA 1
ATOM 3392 C C . CYS A 1 411 ? 21.634 8.802 20.321 1.00 36.16 411 CYS A C 1
ATOM 3394 O O . CYS A 1 411 ? 20.517 9.302 20.458 1.00 36.16 411 CYS A O 1
ATOM 3396 N N . GLN A 1 412 ? 22.574 9.368 19.566 1.00 36.22 412 GLN A N 1
ATOM 3397 C CA . GLN A 1 412 ? 22.273 10.458 18.646 1.00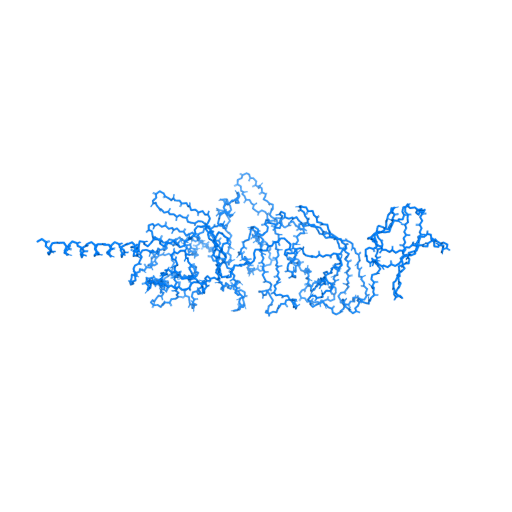 36.22 412 GLN A CA 1
ATOM 3398 C C . GLN A 1 412 ? 21.865 9.860 17.300 1.00 36.22 412 GLN A C 1
ATOM 3400 O O . GLN A 1 412 ? 22.675 9.249 16.606 1.00 36.22 412 GLN A O 1
ATOM 3405 N N . ILE A 1 413 ? 20.602 10.049 16.906 1.00 33.00 413 ILE A N 1
ATOM 3406 C CA . ILE A 1 413 ? 20.228 9.874 15.501 1.00 33.00 413 ILE A CA 1
ATOM 3407 C C . ILE A 1 413 ? 20.796 11.078 14.751 1.00 33.00 413 ILE A C 1
ATOM 3409 O O . ILE A 1 413 ? 20.201 12.155 14.716 1.00 33.00 413 ILE A O 1
ATOM 3413 N N . GLY A 1 414 ? 21.986 10.901 14.188 1.00 29.70 414 GLY A N 1
ATOM 3414 C CA . GLY A 1 414 ? 22.484 11.776 13.143 1.00 29.70 414 GLY A CA 1
ATOM 3415 C C . GLY A 1 414 ? 21.755 11.433 11.852 1.00 29.70 414 GLY A C 1
ATOM 3416 O O . GLY A 1 414 ? 21.946 10.354 11.300 1.00 29.70 414 GLY A O 1
ATOM 3417 N N . MET A 1 415 ? 20.923 12.343 11.354 1.00 28.61 415 MET A N 1
ATOM 3418 C CA . MET A 1 415 ? 20.445 12.245 9.982 1.00 28.61 415 MET A CA 1
ATOM 3419 C C . MET A 1 415 ? 21.608 12.575 9.051 1.00 28.61 415 MET A C 1
ATOM 3421 O O . MET A 1 415 ? 21.879 13.741 8.777 1.00 28.61 415 MET A O 1
ATOM 3425 N N . ILE A 1 416 ? 22.300 11.555 8.558 1.00 28.91 416 ILE A N 1
ATOM 3426 C CA . ILE A 1 416 ? 22.998 11.702 7.290 1.00 28.91 416 ILE A CA 1
ATOM 3427 C C . ILE A 1 416 ? 21.942 11.421 6.234 1.00 28.91 416 ILE A C 1
ATOM 3429 O O . ILE A 1 416 ? 21.580 10.271 6.000 1.00 28.91 416 ILE A O 1
ATOM 3433 N N . THR A 1 417 ? 21.423 12.471 5.596 1.00 29.92 417 THR A N 1
ATOM 3434 C CA . THR A 1 417 ? 20.933 12.296 4.233 1.00 29.92 417 THR A CA 1
ATOM 3435 C C . THR A 1 417 ? 22.158 11.898 3.441 1.00 29.92 417 THR A C 1
ATOM 3437 O O . THR A 1 417 ? 22.963 12.747 3.054 1.00 29.92 417 THR A O 1
ATOM 3440 N N . ASP A 1 418 ? 22.375 10.597 3.285 1.00 28.92 418 ASP A N 1
ATOM 3441 C CA . ASP A 1 418 ? 23.368 10.158 2.336 1.00 28.92 418 ASP A CA 1
ATOM 3442 C C . ASP A 1 418 ? 22.784 10.556 0.988 1.00 28.92 418 ASP A C 1
ATOM 3444 O O . ASP A 1 418 ? 21.928 9.870 0.426 1.00 28.92 418 ASP A O 1
ATOM 3448 N N . HIS A 1 419 ? 23.221 11.711 0.483 1.00 31.81 419 HIS A N 1
ATOM 3449 C CA . HIS A 1 419 ? 22.918 12.191 -0.858 1.00 31.81 419 HIS A CA 1
ATOM 3450 C C . HIS A 1 419 ? 23.357 11.174 -1.931 1.00 31.81 419 HIS A C 1
ATOM 3452 O O . HIS A 1 419 ? 23.262 11.490 -3.108 1.00 31.81 419 HIS A O 1
ATOM 3458 N N . ASN A 1 420 ? 23.839 9.978 -1.555 1.00 28.11 420 ASN A N 1
ATOM 3459 C CA . ASN A 1 420 ? 24.275 8.883 -2.408 1.00 28.11 420 ASN A CA 1
ATOM 3460 C C . ASN A 1 420 ? 23.426 7.594 -2.317 1.00 28.11 420 ASN A C 1
ATOM 3462 O O . ASN A 1 420 ? 23.681 6.683 -3.103 1.00 28.11 420 ASN A O 1
ATOM 3466 N N . MET A 1 421 ? 22.375 7.496 -1.487 1.00 28.12 421 MET A N 1
ATOM 3467 C CA . MET A 1 421 ? 21.470 6.324 -1.508 1.00 28.12 421 MET A CA 1
ATOM 3468 C C . MET A 1 421 ? 20.249 6.531 -2.423 1.00 28.12 421 MET A C 1
ATOM 3470 O O . MET A 1 421 ? 19.117 6.722 -1.989 1.00 28.12 421 MET A O 1
ATOM 3474 N N . TRP A 1 422 ? 20.502 6.484 -3.732 1.00 32.94 422 TRP A N 1
ATOM 3475 C CA . TRP A 1 422 ? 19.535 6.692 -4.819 1.00 32.94 422 TRP A CA 1
ATOM 3476 C C . TRP A 1 422 ? 18.831 5.390 -5.225 1.00 32.94 422 TRP A C 1
ATOM 3478 O O . TRP A 1 422 ? 19.116 4.840 -6.287 1.00 32.94 422 TRP A O 1
ATOM 3488 N N . ARG A 1 423 ? 17.921 4.853 -4.408 1.00 33.88 423 ARG A N 1
ATOM 3489 C CA . ARG A 1 423 ? 17.099 3.698 -4.825 1.00 33.88 423 ARG A CA 1
ATOM 3490 C C . ARG A 1 423 ? 15.628 3.928 -4.511 1.00 33.88 423 ARG A C 1
ATOM 3492 O O . ARG A 1 423 ? 15.104 3.465 -3.503 1.00 33.88 423 ARG A O 1
ATOM 3499 N N . SER A 1 424 ? 14.968 4.681 -5.388 1.00 36.06 424 SER A N 1
ATOM 3500 C CA . SER A 1 424 ? 13.509 4.788 -5.422 1.00 36.06 424 SER A CA 1
ATOM 3501 C C . SER A 1 424 ? 12.941 3.549 -6.112 1.00 36.06 424 SER A C 1
ATOM 3503 O O . SER A 1 424 ? 13.241 3.270 -7.273 1.00 36.06 424 SER A O 1
ATOM 3505 N N . TYR A 1 425 ? 12.134 2.790 -5.380 1.00 35.25 425 TYR A N 1
ATOM 3506 C CA . TYR A 1 425 ? 11.532 1.553 -5.855 1.00 35.25 425 TYR A CA 1
ATOM 3507 C C . TYR A 1 425 ? 10.225 1.860 -6.610 1.00 35.25 425 TYR A C 1
ATOM 3509 O O . TYR A 1 425 ? 9.241 2.295 -6.023 1.00 35.25 425 TYR A O 1
ATOM 3517 N N . TYR A 1 426 ? 10.222 1.652 -7.930 1.00 49.25 426 TYR A N 1
ATOM 3518 C CA . TYR A 1 426 ? 9.062 1.808 -8.824 1.00 49.25 426 TYR A CA 1
ATOM 3519 C C . TYR A 1 426 ? 8.694 0.439 -9.363 1.00 49.25 426 TYR A C 1
ATOM 3521 O O . TYR A 1 426 ? 9.627 -0.200 -9.855 1.00 49.25 426 TYR A O 1
ATOM 3529 N N . PRO A 1 427 ? 7.415 0.006 -9.443 1.00 47.41 427 PRO A N 1
ATOM 3530 C CA . PRO A 1 427 ? 6.268 0.787 -9.942 1.00 47.41 427 PRO A CA 1
ATOM 3531 C C . PRO A 1 427 ? 4.843 0.310 -9.517 1.00 47.41 427 PRO A C 1
ATOM 3533 O O . PRO A 1 427 ? 4.387 -0.752 -9.899 1.00 47.41 427 PRO A O 1
ATOM 3536 N N . ILE A 1 428 ? 4.012 1.165 -8.929 1.00 35.56 428 ILE A N 1
ATOM 3537 C CA . ILE A 1 428 ? 2.630 1.299 -9.425 1.00 35.56 428 ILE A CA 1
ATOM 3538 C C . ILE A 1 428 ? 2.476 2.799 -9.616 1.00 35.56 428 ILE A C 1
ATOM 3540 O O . ILE A 1 428 ? 2.059 3.530 -8.733 1.00 35.56 428 ILE A O 1
ATOM 3544 N N . ILE A 1 429 ? 2.978 3.203 -10.779 1.00 43.19 429 ILE A N 1
ATOM 3545 C CA . ILE A 1 429 ? 2.613 4.373 -11.567 1.00 43.19 429 ILE A CA 1
ATOM 3546 C C . ILE A 1 429 ? 2.862 5.716 -10.880 1.00 43.19 429 ILE A C 1
ATOM 3548 O O . ILE A 1 429 ? 2.108 6.133 -10.022 1.00 43.19 429 ILE A O 1
ATOM 3552 N N . GLY A 1 430 ? 3.876 6.419 -11.388 1.00 39.84 430 GLY A N 1
ATOM 3553 C CA . GLY A 1 430 ? 4.076 7.858 -11.253 1.00 39.84 430 GLY A CA 1
ATOM 3554 C C . GLY A 1 430 ? 4.153 8.388 -9.827 1.00 39.84 430 GLY A C 1
ATOM 3555 O O . GLY A 1 430 ? 3.118 8.692 -9.246 1.00 39.84 430 GLY A O 1
ATOM 3556 N N . ASN A 1 431 ? 5.370 8.614 -9.324 1.00 35.41 431 ASN A N 1
ATOM 3557 C CA . ASN A 1 431 ? 5.731 9.959 -8.876 1.00 35.41 431 ASN A CA 1
ATOM 3558 C C . ASN A 1 431 ? 7.208 10.156 -8.499 1.00 35.41 431 ASN A C 1
ATOM 3560 O O . ASN A 1 431 ? 7.859 9.267 -7.965 1.00 35.41 431 ASN A O 1
ATOM 3564 N N . ASP A 1 432 ? 7.635 11.375 -8.837 1.00 37.97 432 ASP A N 1
ATOM 3565 C CA . ASP A 1 432 ? 8.596 12.302 -8.228 1.00 37.97 432 ASP A CA 1
ATOM 3566 C C . ASP A 1 432 ? 9.835 11.801 -7.467 1.00 37.97 432 ASP A C 1
ATOM 3568 O O . ASP A 1 432 ? 9.787 11.160 -6.419 1.00 37.97 432 ASP A O 1
ATOM 3572 N N . TYR A 1 433 ? 10.970 12.327 -7.920 1.00 31.38 433 TYR A N 1
ATOM 3573 C CA . TYR A 1 433 ? 12.137 12.597 -7.093 1.00 31.38 433 TYR A CA 1
ATOM 3574 C C . TYR A 1 433 ? 11.923 13.934 -6.359 1.00 31.38 433 TYR A C 1
ATOM 3576 O O . TYR A 1 433 ? 12.148 14.977 -6.958 1.00 31.38 433 TYR A O 1
ATOM 3584 N N . ILE A 1 434 ? 11.505 13.962 -5.088 1.00 33.34 434 ILE A N 1
ATOM 3585 C CA . ILE A 1 434 ? 11.580 15.202 -4.285 1.00 33.34 434 ILE A CA 1
ATOM 3586 C C . ILE A 1 434 ? 12.916 15.201 -3.547 1.00 33.34 434 ILE A C 1
ATOM 3588 O O . ILE A 1 434 ? 13.018 14.789 -2.394 1.00 33.34 434 ILE A O 1
ATOM 3592 N N . SER A 1 435 ? 13.955 15.694 -4.216 1.00 33.22 435 SER A N 1
ATOM 3593 C CA . SER A 1 435 ? 15.015 16.366 -3.475 1.00 33.22 435 SER A CA 1
ATOM 3594 C C . SER A 1 435 ? 14.439 17.691 -2.977 1.00 33.22 435 SER A C 1
ATOM 3596 O O . SER A 1 435 ? 13.905 18.474 -3.762 1.00 33.22 435 SER A O 1
ATOM 3598 N N . LEU A 1 436 ? 14.559 17.963 -1.675 1.00 36.91 436 LEU A N 1
ATOM 3599 C CA . LEU A 1 436 ? 14.283 19.289 -1.107 1.00 36.91 436 LEU A CA 1
ATOM 3600 C C . LEU A 1 436 ? 15.218 20.380 -1.674 1.00 36.91 436 LEU A C 1
ATOM 3602 O O . LEU A 1 436 ? 15.002 21.561 -1.415 1.00 36.91 436 LEU A O 1
ATOM 3606 N N . GLU A 1 437 ? 16.182 20.015 -2.524 1.00 39.09 437 GLU A N 1
ATOM 3607 C CA . GLU A 1 437 ? 16.857 20.921 -3.449 1.00 39.09 437 GLU A CA 1
ATOM 3608 C C . GLU A 1 437 ? 16.202 20.876 -4.845 1.00 39.09 437 GLU A C 1
ATOM 3610 O O . GLU A 1 437 ? 16.714 20.250 -5.767 1.00 39.09 437 GLU A O 1
ATOM 3615 N N . LEU A 1 438 ? 15.050 21.548 -4.966 1.00 44.28 438 LEU A N 1
ATOM 3616 C CA . LEU A 1 438 ? 14.443 22.231 -6.133 1.00 44.28 438 LEU A CA 1
ATOM 3617 C C . LEU A 1 438 ? 14.357 21.567 -7.530 1.00 44.28 438 LEU A C 1
ATOM 3619 O O . LEU A 1 438 ? 13.640 22.106 -8.364 1.00 44.28 438 LEU A O 1
ATOM 3623 N N . ASN A 1 439 ? 14.979 20.427 -7.816 1.00 52.84 439 ASN A N 1
ATOM 3624 C CA . ASN A 1 439 ? 14.918 19.758 -9.119 1.00 52.84 439 ASN A CA 1
ATOM 3625 C C . ASN A 1 439 ? 14.200 18.419 -8.983 1.00 52.84 439 ASN A C 1
ATOM 3627 O O . ASN A 1 439 ? 14.841 17.379 -8.800 1.00 52.84 439 ASN A O 1
ATOM 3631 N N . SER A 1 440 ? 12.869 18.449 -9.055 1.00 61.94 440 SER A N 1
ATOM 3632 C CA . SER A 1 440 ? 12.090 17.220 -9.074 1.00 61.94 440 SER A CA 1
ATOM 3633 C C . SER A 1 440 ? 11.934 16.692 -10.492 1.00 61.94 440 SER A C 1
ATOM 3635 O O . SER A 1 440 ? 11.542 17.399 -11.417 1.00 61.94 440 SER A O 1
ATOM 3637 N N . THR A 1 441 ? 12.297 15.423 -10.677 1.00 66.62 441 THR A N 1
ATOM 3638 C CA . THR A 1 441 ? 12.053 14.697 -11.923 1.00 66.62 441 THR A CA 1
ATOM 3639 C C . THR A 1 441 ? 10.802 13.844 -11.744 1.00 66.62 441 THR A C 1
ATOM 3641 O O . THR A 1 441 ? 10.789 12.912 -10.942 1.00 66.62 441 THR A O 1
ATOM 3644 N N . LEU A 1 442 ? 9.757 14.173 -12.499 1.00 72.50 442 LEU A N 1
ATOM 3645 C CA . LEU A 1 442 ? 8.426 13.586 -12.433 1.00 72.50 442 LEU A CA 1
ATOM 3646 C C . LEU A 1 442 ? 8.208 12.622 -13.598 1.00 72.50 442 LEU A C 1
ATOM 3648 O O . LEU A 1 442 ? 8.407 12.998 -14.751 1.00 72.50 442 LEU A O 1
ATOM 3652 N N . VAL A 1 443 ? 7.729 11.405 -13.331 1.00 77.06 443 VAL A N 1
ATOM 3653 C CA . VAL A 1 443 ? 7.213 10.529 -14.397 1.00 77.06 443 VAL A CA 1
ATOM 3654 C C . VAL A 1 443 ? 5.881 11.089 -14.894 1.00 77.06 443 VAL A C 1
ATOM 3656 O O . VAL A 1 443 ? 4.894 11.073 -14.164 1.00 77.06 443 VAL A O 1
ATOM 3659 N N . VAL A 1 444 ? 5.831 11.545 -16.144 1.00 80.25 444 VAL A N 1
ATOM 3660 C CA . VAL A 1 444 ? 4.612 12.103 -16.765 1.00 80.25 444 VAL A CA 1
ATOM 3661 C C . VAL A 1 444 ? 3.852 11.092 -17.621 1.00 80.25 444 VAL A C 1
ATOM 3663 O O . VAL A 1 444 ? 2.682 11.286 -17.949 1.00 80.25 444 VAL A O 1
ATOM 3666 N N . GLY A 1 445 ? 4.502 9.983 -17.966 1.00 81.75 445 GLY A N 1
ATOM 3667 C CA . GLY A 1 445 ? 3.869 8.879 -18.667 1.00 81.75 445 GLY A CA 1
ATOM 3668 C C . GLY A 1 445 ? 4.817 7.717 -18.900 1.00 81.75 445 GLY A C 1
ATOM 3669 O O . GLY A 1 445 ? 6.001 7.767 -18.567 1.00 81.75 445 GLY A O 1
ATOM 3670 N N . PHE A 1 446 ? 4.291 6.650 -19.482 1.00 84.00 446 PHE A N 1
ATOM 3671 C CA . PHE A 1 446 ? 5.061 5.481 -19.874 1.00 84.00 446 PHE A CA 1
ATOM 3672 C C . PHE A 1 446 ? 4.389 4.749 -21.032 1.00 84.00 446 PHE A C 1
ATOM 3674 O O . PHE A 1 446 ? 3.188 4.872 -21.271 1.00 84.00 446 PHE A O 1
ATOM 3681 N N . LYS A 1 447 ? 5.184 3.969 -21.754 1.00 86.00 447 LYS A N 1
ATOM 3682 C CA . LYS A 1 447 ? 4.730 3.014 -22.756 1.00 86.00 447 LYS A CA 1
ATOM 3683 C C . LYS A 1 447 ? 5.025 1.621 -22.217 1.00 86.00 447 LYS A C 1
ATOM 3685 O O . LYS A 1 447 ? 6.192 1.286 -22.059 1.00 86.00 447 LYS A O 1
ATOM 3690 N N . MET A 1 448 ? 3.983 0.850 -21.927 1.00 85.50 448 MET A N 1
ATOM 3691 C CA . MET A 1 448 ? 4.084 -0.514 -21.406 1.00 85.50 448 MET A CA 1
ATOM 3692 C C . MET A 1 448 ? 3.325 -1.464 -22.324 1.00 85.50 448 MET A C 1
ATOM 3694 O O . MET A 1 448 ? 2.168 -1.199 -22.658 1.00 85.50 448 MET A O 1
ATOM 3698 N N . ASP A 1 449 ? 3.986 -2.531 -22.777 1.00 82.25 449 ASP A N 1
ATOM 3699 C CA . ASP A 1 449 ? 3.437 -3.497 -23.742 1.00 82.25 449 ASP A CA 1
ATOM 3700 C C . ASP A 1 449 ? 2.848 -2.800 -24.995 1.00 82.25 449 ASP A C 1
ATOM 3702 O O . ASP A 1 449 ? 1.795 -3.154 -25.527 1.00 82.25 449 ASP A O 1
ATOM 3706 N N . GLY A 1 450 ? 3.509 -1.730 -25.451 1.00 83.06 450 GLY A N 1
ATOM 3707 C CA . GLY A 1 450 ? 3.080 -0.930 -26.602 1.00 83.06 450 GLY A CA 1
ATOM 3708 C C . GLY A 1 450 ? 1.944 0.067 -26.334 1.00 83.06 450 GLY A C 1
ATOM 3709 O O . GLY A 1 450 ? 1.700 0.927 -27.183 1.00 83.06 450 GLY A O 1
ATOM 3710 N N . LYS A 1 451 ? 1.291 0.015 -25.168 1.00 84.94 451 LYS A N 1
ATOM 3711 C CA . LYS A 1 451 ? 0.227 0.942 -24.771 1.00 84.94 451 LYS A CA 1
ATOM 3712 C C . LYS A 1 451 ? 0.797 2.126 -23.991 1.00 84.94 451 LYS A C 1
ATOM 3714 O O . LYS A 1 451 ? 1.618 1.955 -23.097 1.00 84.94 451 LYS A O 1
ATOM 3719 N N . ILE A 1 452 ? 0.345 3.330 -24.333 1.00 82.69 452 ILE A N 1
ATOM 3720 C CA . ILE A 1 452 ? 0.712 4.566 -23.637 1.00 82.69 452 ILE A CA 1
ATOM 3721 C C . ILE A 1 452 ? -0.224 4.793 -22.451 1.00 82.69 452 ILE A C 1
ATOM 3723 O O . ILE A 1 452 ? -1.442 4.654 -22.572 1.00 82.69 452 ILE A O 1
ATOM 3727 N N . TYR A 1 453 ? 0.370 5.189 -21.333 1.00 79.50 453 TYR A N 1
ATOM 3728 C CA . TYR A 1 453 ? -0.303 5.636 -20.130 1.00 79.50 453 TYR A CA 1
ATOM 3729 C C . TYR A 1 453 ? 0.285 6.982 -19.703 1.00 79.50 453 TYR A C 1
ATOM 3731 O O . TYR A 1 453 ? 1.499 7.179 -19.756 1.00 79.50 453 TYR A O 1
ATOM 3739 N N . GLY A 1 454 ? -0.562 7.902 -19.253 1.00 78.62 454 GLY A N 1
ATOM 3740 C CA . GLY A 1 454 ? -0.132 9.245 -18.854 1.00 78.62 454 GLY A CA 1
ATOM 3741 C C . GLY A 1 454 ? -0.230 10.264 -19.966 1.00 78.62 454 GLY A C 1
ATOM 3742 O O . GLY A 1 454 ? -0.429 9.938 -21.136 1.00 78.62 454 GLY A O 1
ATOM 3743 N N . ASN A 1 455 ? -0.112 11.527 -19.570 1.00 77.31 455 ASN A N 1
ATOM 3744 C CA . ASN A 1 455 ? -0.100 12.635 -20.504 1.00 77.31 455 ASN A CA 1
ATOM 3745 C C . ASN A 1 455 ? 1.341 12.854 -20.961 1.00 77.31 455 ASN A C 1
ATOM 3747 O O . ASN A 1 455 ? 2.033 13.747 -20.478 1.00 77.31 455 ASN A O 1
ATOM 3751 N N . ILE A 1 456 ? 1.804 11.979 -21.854 1.00 76.81 456 ILE A N 1
ATOM 3752 C CA . ILE A 1 456 ? 3.099 12.151 -22.502 1.00 76.81 456 ILE A CA 1
ATOM 3753 C C . ILE A 1 456 ? 3.011 13.438 -23.337 1.00 76.81 456 ILE A C 1
ATOM 3755 O O . ILE A 1 456 ? 2.157 13.493 -24.230 1.00 76.81 456 ILE A O 1
ATOM 3759 N N . PRO A 1 457 ? 3.861 14.455 -23.080 1.00 72.50 457 PRO A N 1
ATOM 3760 C CA . PRO A 1 457 ? 3.907 15.661 -23.899 1.00 72.50 457 PRO A CA 1
ATOM 3761 C C . PRO A 1 457 ? 3.936 15.280 -25.379 1.00 72.50 457 PRO A C 1
ATOM 3763 O O . PRO A 1 457 ? 4.693 14.387 -25.775 1.00 72.50 457 PRO A O 1
ATOM 3766 N N . LYS A 1 458 ? 3.076 15.903 -26.195 1.00 71.56 458 LYS A N 1
ATOM 3767 C CA . LYS A 1 458 ? 2.933 15.547 -27.616 1.00 71.56 458 LYS A CA 1
ATOM 3768 C C . LYS A 1 458 ? 4.280 15.569 -28.314 1.00 71.56 458 LYS A C 1
ATOM 3770 O O . LYS A 1 458 ? 4.530 14.706 -29.138 1.00 71.56 458 LYS A O 1
ATOM 3775 N N . GLU A 1 459 ? 5.149 16.465 -27.887 1.00 68.56 459 GLU A N 1
ATOM 3776 C CA . GLU A 1 459 ? 6.559 16.623 -28.200 1.00 68.56 459 GLU A CA 1
ATOM 3777 C C . GLU A 1 459 ? 7.342 15.292 -28.210 1.00 68.56 459 GLU A C 1
ATOM 3779 O O . GLU A 1 459 ? 8.074 15.024 -29.162 1.00 68.56 459 GLU A O 1
ATOM 3784 N N . PHE A 1 460 ? 7.120 14.389 -27.250 1.00 67.06 460 PHE A N 1
ATOM 3785 C CA . PHE A 1 460 ? 7.714 13.042 -27.249 1.00 67.06 460 PHE A CA 1
ATOM 3786 C C . PHE A 1 460 ? 7.087 12.087 -28.268 1.00 67.06 460 PHE A C 1
ATOM 3788 O O . PHE A 1 460 ? 7.722 11.127 -28.686 1.00 67.06 460 PHE A O 1
ATOM 3795 N N . THR A 1 461 ? 5.832 12.302 -28.648 1.00 65.88 461 THR A N 1
ATOM 3796 C CA . THR A 1 461 ? 5.105 11.429 -29.588 1.00 65.88 461 THR A CA 1
ATOM 3797 C C . THR A 1 461 ? 5.133 11.941 -31.031 1.00 65.88 461 THR A C 1
ATOM 3799 O O . THR A 1 461 ? 4.930 11.163 -31.954 1.00 65.88 461 THR A O 1
ATOM 3802 N N . SER A 1 462 ? 5.398 13.236 -31.234 1.00 58.72 462 SER A N 1
ATOM 3803 C CA . SER A 1 462 ? 5.438 13.918 -32.531 1.00 58.72 462 SER A CA 1
ATOM 3804 C C . SER A 1 462 ? 6.852 14.328 -32.946 1.00 58.72 462 SER A C 1
ATOM 3806 O O . SER A 1 462 ? 7.125 14.457 -34.137 1.00 58.72 462 SER A O 1
ATOM 3808 N N . GLY A 1 463 ? 7.739 14.573 -31.972 1.00 48.25 463 GLY A N 1
ATOM 3809 C CA . GLY A 1 463 ? 9.154 14.914 -32.160 1.00 48.25 463 GLY A CA 1
ATOM 3810 C C . GLY A 1 463 ? 10.068 13.691 -32.201 1.00 48.25 463 GLY A C 1
ATOM 3811 O O . GLY A 1 463 ? 11.106 13.725 -32.866 1.00 48.25 463 GLY A O 1
ATOM 3812 N N . VAL A 1 464 ? 9.613 12.560 -31.652 1.00 47.81 464 VAL A N 1
ATOM 3813 C CA . VAL A 1 464 ? 10.013 11.250 -32.168 1.00 47.81 464 VAL A CA 1
ATOM 3814 C C . VAL A 1 464 ? 9.338 11.116 -33.533 1.00 47.81 464 VAL A C 1
ATOM 3816 O O . VAL A 1 464 ? 8.386 10.367 -33.717 1.00 47.81 464 VAL A O 1
ATOM 3819 N N . ARG A 1 465 ? 9.855 11.844 -34.540 1.00 45.47 465 ARG A N 1
ATOM 3820 C CA . ARG A 1 465 ? 9.915 11.251 -35.881 1.00 45.47 465 ARG A CA 1
ATOM 3821 C C . ARG A 1 465 ? 10.398 9.840 -35.649 1.00 45.47 465 ARG A C 1
ATOM 3823 O O . ARG A 1 465 ? 11.306 9.686 -34.836 1.00 45.47 465 ARG A O 1
ATOM 3830 N N . ASP A 1 466 ? 9.824 8.879 -36.346 1.00 43.91 466 ASP A N 1
ATOM 3831 C CA . ASP A 1 466 ? 10.338 7.528 -36.481 1.00 43.91 466 ASP A CA 1
ATOM 3832 C C . ASP A 1 466 ? 11.852 7.532 -36.814 1.00 43.91 466 ASP A C 1
ATOM 3834 O O . ASP A 1 466 ? 12.287 7.200 -37.908 1.00 43.91 466 ASP A O 1
ATOM 3838 N N . TYR A 1 467 ? 12.693 7.808 -35.819 1.00 44.06 467 TYR A N 1
ATOM 3839 C CA . TYR A 1 467 ? 13.812 6.981 -35.440 1.00 44.06 467 TYR A CA 1
ATOM 3840 C C . TYR A 1 467 ? 13.169 5.678 -34.932 1.00 44.06 467 TYR A C 1
ATOM 3842 O O . TYR A 1 467 ? 13.304 5.300 -33.771 1.00 44.06 467 TYR A O 1
ATOM 3850 N N . GLU A 1 468 ? 12.380 5.028 -35.807 1.00 44.78 468 GLU A N 1
ATOM 3851 C CA . GLU A 1 468 ? 12.151 3.595 -35.803 1.00 44.78 468 GLU A CA 1
ATOM 3852 C C . GLU A 1 468 ? 13.552 3.032 -35.618 1.00 44.78 468 GLU A C 1
ATOM 3854 O O . GLU A 1 468 ? 14.375 3.136 -36.524 1.00 44.78 468 GLU A O 1
ATOM 3859 N N . SER A 1 469 ? 13.842 2.592 -34.394 1.00 47.81 469 SER A N 1
ATOM 3860 C CA . SER A 1 469 ? 14.914 1.672 -34.063 1.00 47.81 469 SER A CA 1
ATOM 3861 C C . SER A 1 469 ? 16.093 1.730 -35.044 1.00 47.81 469 SER A C 1
ATOM 3863 O O . SER A 1 469 ? 16.179 0.903 -35.956 1.00 47.81 469 SER A O 1
ATOM 3865 N N . SER A 1 470 ? 17.082 2.595 -34.810 1.00 49.59 470 SER A N 1
ATOM 3866 C CA . SER A 1 470 ? 18.432 2.059 -34.988 1.00 49.59 470 SER A CA 1
ATOM 3867 C C . SER A 1 470 ? 18.529 0.978 -33.917 1.00 49.59 470 SER A C 1
ATOM 3869 O O . SER A 1 470 ? 18.866 1.272 -32.770 1.00 49.59 470 SER A O 1
ATOM 3871 N N . ALA A 1 471 ? 17.995 -0.213 -34.207 1.00 54.88 471 ALA A N 1
ATOM 3872 C CA . ALA A 1 471 ? 17.995 -1.318 -33.279 1.00 54.88 471 ALA A CA 1
ATOM 3873 C C . ALA A 1 471 ? 19.464 -1.691 -33.204 1.00 54.88 471 ALA A C 1
ATOM 3875 O O . ALA A 1 471 ? 20.012 -2.320 -34.112 1.00 54.88 471 ALA A O 1
ATOM 3876 N N . TYR A 1 472 ? 20.099 -1.121 -32.181 1.00 71.06 472 TYR A N 1
ATOM 3877 C CA . TYR A 1 472 ? 21.522 -1.182 -31.970 1.00 71.06 472 TYR A CA 1
ATOM 3878 C C . TYR A 1 472 ? 21.876 -2.658 -31.908 1.00 71.06 472 TYR A C 1
ATOM 3880 O O . TYR A 1 472 ? 21.451 -3.367 -31.002 1.00 71.06 472 TYR A O 1
ATOM 3888 N N . ILE A 1 473 ? 22.604 -3.137 -32.909 1.00 85.94 473 ILE A N 1
ATOM 3889 C CA . ILE A 1 473 ? 23.233 -4.447 -32.833 1.00 85.94 473 ILE A CA 1
ATOM 3890 C C . ILE A 1 473 ? 24.277 -4.379 -31.714 1.00 85.94 473 ILE A C 1
ATOM 3892 O O . ILE A 1 473 ? 25.134 -3.493 -31.713 1.00 85.94 473 ILE A O 1
ATOM 3896 N N . PHE A 1 474 ? 24.180 -5.274 -30.734 1.00 85.44 474 PHE A N 1
ATOM 3897 C CA . PHE A 1 474 ? 25.100 -5.332 -29.596 1.00 85.44 474 PHE A CA 1
ATOM 3898 C C . PHE A 1 474 ? 25.527 -6.778 -29.320 1.00 85.44 474 PHE A C 1
ATOM 3900 O O . PHE A 1 474 ? 24.721 -7.675 -29.510 1.00 85.44 474 PHE A O 1
ATOM 3907 N N . PRO A 1 475 ? 26.745 -7.053 -28.840 1.00 88.31 475 PRO A N 1
ATOM 3908 C CA . PRO A 1 475 ? 27.838 -6.105 -28.674 1.00 88.31 475 PRO A CA 1
ATOM 3909 C C . PRO A 1 475 ? 28.359 -5.596 -30.029 1.00 88.31 475 PRO A C 1
ATOM 3911 O O . PRO A 1 475 ? 28.219 -6.254 -31.056 1.00 88.31 475 PRO A O 1
ATOM 3914 N N . ASN A 1 476 ? 28.916 -4.387 -30.039 1.00 89.06 476 ASN A N 1
ATOM 3915 C CA . ASN A 1 476 ? 29.574 -3.787 -31.196 1.00 89.06 476 ASN A CA 1
ATOM 3916 C C . ASN A 1 476 ? 30.689 -2.858 -30.676 1.00 89.06 476 ASN A C 1
ATOM 3918 O O . ASN A 1 476 ? 30.376 -1.745 -30.244 1.00 89.06 476 ASN A O 1
ATOM 3922 N N . PRO A 1 477 ? 31.959 -3.303 -30.644 1.00 94.44 477 PRO A N 1
ATOM 3923 C CA . PRO A 1 477 ? 32.500 -4.446 -31.386 1.00 94.44 477 PRO A CA 1
ATOM 3924 C C . PRO A 1 477 ? 31.997 -5.825 -30.921 1.00 94.44 477 PRO A C 1
ATOM 3926 O O . PRO A 1 477 ? 31.752 -6.044 -29.739 1.00 94.44 477 PRO A O 1
ATOM 3929 N N . ALA A 1 478 ? 31.804 -6.745 -31.866 1.00 96.06 478 ALA A N 1
ATOM 3930 C CA . ALA A 1 478 ? 31.296 -8.094 -31.642 1.00 96.06 478 ALA A CA 1
ATOM 3931 C C . ALA A 1 478 ? 32.428 -9.120 -31.715 1.00 96.06 478 ALA A C 1
ATOM 3933 O O . ALA A 1 478 ? 33.275 -9.036 -32.602 1.00 96.06 478 ALA A O 1
ATOM 3934 N N . ARG A 1 479 ? 32.416 -10.131 -30.838 1.00 96.12 479 ARG A N 1
ATOM 3935 C CA . ARG A 1 479 ? 33.380 -11.244 -30.883 1.00 96.12 479 ARG A CA 1
ATOM 3936 C C . ARG A 1 479 ? 32.780 -12.506 -31.493 1.00 96.12 479 ARG A C 1
ATOM 3938 O O . ARG A 1 479 ? 33.307 -13.008 -32.480 1.00 96.12 479 ARG A O 1
ATOM 3945 N N . ASP A 1 480 ? 31.676 -12.984 -30.926 1.00 96.81 480 ASP A N 1
ATOM 3946 C CA . ASP A 1 480 ? 31.084 -14.277 -31.293 1.00 96.81 480 ASP A CA 1
ATOM 3947 C C . ASP A 1 480 ? 29.678 -14.140 -31.887 1.00 96.81 480 ASP A C 1
ATOM 3949 O O . ASP A 1 480 ? 29.312 -14.866 -32.809 1.00 96.81 480 ASP A O 1
ATOM 3953 N N . PHE A 1 481 ? 28.886 -13.189 -31.395 1.00 96.62 481 PHE A N 1
ATOM 3954 C CA . PHE A 1 481 ? 27.520 -12.951 -31.847 1.00 96.62 481 PHE A CA 1
ATOM 3955 C C . PHE A 1 481 ? 27.154 -11.468 -31.765 1.00 96.62 481 PHE A C 1
ATOM 3957 O O . PHE A 1 481 ? 27.820 -10.692 -31.079 1.00 96.62 481 PHE A O 1
ATOM 3964 N N . ILE A 1 482 ? 26.068 -11.107 -32.445 1.00 96.12 482 ILE A N 1
ATOM 3965 C CA . ILE A 1 482 ? 25.327 -9.860 -32.245 1.00 96.12 482 ILE A CA 1
ATOM 3966 C C . ILE A 1 482 ? 23.875 -10.184 -31.889 1.00 96.12 482 ILE A C 1
ATOM 3968 O O . ILE A 1 482 ? 23.268 -11.073 -32.486 1.00 96.12 482 ILE A O 1
ATOM 3972 N N . ASN A 1 483 ? 23.320 -9.460 -30.929 1.00 91.38 483 ASN A N 1
ATOM 3973 C CA . ASN A 1 483 ? 21.920 -9.481 -30.553 1.00 91.38 483 ASN A CA 1
ATOM 3974 C C . ASN A 1 483 ? 21.110 -8.702 -31.590 1.00 91.38 483 ASN A C 1
ATOM 3976 O O . ASN A 1 483 ? 21.436 -7.577 -31.975 1.00 91.38 483 ASN A O 1
ATOM 3980 N N . THR A 1 484 ? 20.060 -9.357 -32.058 1.00 92.88 484 THR A N 1
ATOM 3981 C CA . THR A 1 484 ? 19.147 -8.914 -33.105 1.00 92.88 484 THR A CA 1
ATOM 3982 C C . THR A 1 484 ? 17.696 -9.212 -32.735 1.00 92.88 484 THR A C 1
ATOM 3984 O O . THR A 1 484 ? 16.861 -9.372 -33.621 1.00 92.88 484 THR A O 1
ATOM 3987 N N . ALA A 1 485 ? 17.371 -9.269 -31.436 1.00 85.19 485 ALA A N 1
ATOM 3988 C CA . ALA A 1 485 ? 16.029 -9.593 -30.945 1.00 85.19 485 ALA A CA 1
ATOM 3989 C C . ALA A 1 485 ? 14.936 -8.701 -31.569 1.00 85.19 485 ALA A C 1
ATOM 3991 O O . ALA A 1 485 ? 13.868 -9.185 -31.942 1.00 85.19 485 ALA A O 1
ATOM 3992 N N . ALA A 1 486 ? 15.237 -7.416 -31.793 1.00 83.81 486 ALA A N 1
ATOM 3993 C CA . ALA A 1 486 ? 14.339 -6.470 -32.463 1.00 83.81 486 ALA A CA 1
ATOM 3994 C C . ALA A 1 486 ? 13.991 -6.849 -33.920 1.00 83.81 486 ALA A C 1
ATOM 3996 O O . ALA A 1 486 ? 12.988 -6.386 -34.462 1.00 83.81 486 ALA A O 1
ATOM 3997 N N . TYR A 1 487 ? 14.800 -7.701 -34.552 1.00 91.50 487 TYR A N 1
ATOM 3998 C CA . TYR A 1 487 ? 14.653 -8.147 -35.934 1.00 91.50 487 TYR A CA 1
ATOM 3999 C C . TYR A 1 487 ? 14.219 -9.620 -36.036 1.00 91.50 487 TYR A C 1
ATOM 4001 O O . TYR A 1 487 ? 14.392 -10.241 -37.085 1.00 91.50 487 TYR A O 1
ATOM 4009 N N . PHE A 1 488 ? 13.637 -10.206 -34.984 1.00 91.00 488 PHE A N 1
ATOM 4010 C CA . PHE A 1 488 ? 13.156 -11.590 -35.028 1.00 91.00 488 PHE A CA 1
ATOM 4011 C C . PHE A 1 488 ? 12.158 -11.813 -36.183 1.00 91.00 488 PHE A C 1
ATOM 4013 O O . PHE A 1 488 ? 11.203 -11.057 -36.391 1.00 91.00 488 PHE A O 1
ATOM 4020 N N . GLY A 1 489 ? 12.398 -12.850 -36.984 1.00 91.88 489 GLY A N 1
ATOM 4021 C CA . GLY A 1 489 ? 11.647 -13.162 -38.199 1.00 91.88 489 GLY A CA 1
ATOM 4022 C C . GLY A 1 489 ? 11.954 -12.269 -39.410 1.00 91.88 489 GLY A C 1
ATOM 4023 O O . GLY A 1 489 ? 11.246 -12.368 -40.415 1.00 91.88 489 GLY A O 1
ATOM 4024 N N . TRP A 1 490 ? 12.958 -11.387 -39.344 1.00 96.75 490 TRP A N 1
ATOM 4025 C CA . TRP A 1 490 ? 13.476 -10.642 -40.500 1.00 96.75 490 TRP A CA 1
ATOM 4026 C C . TRP A 1 490 ? 14.575 -11.433 -41.214 1.00 96.75 490 TRP A C 1
ATOM 4028 O O . TRP A 1 490 ? 15.159 -12.365 -40.663 1.00 96.75 490 TRP A O 1
ATOM 4038 N N . GLN A 1 491 ? 14.883 -11.054 -42.454 1.00 98.00 491 GLN A N 1
ATOM 4039 C CA . GLN A 1 491 ? 16.072 -11.534 -43.156 1.00 98.00 491 GLN A CA 1
ATOM 4040 C C . GLN A 1 491 ? 17.242 -10.578 -42.926 1.00 98.00 491 GLN A C 1
ATOM 4042 O O . GLN A 1 491 ? 17.041 -9.373 -42.765 1.00 98.00 491 GLN A O 1
ATOM 4047 N N . TYR A 1 492 ? 18.465 -11.106 -42.948 1.00 98.25 492 TYR A N 1
ATOM 4048 C CA . TYR A 1 492 ? 19.679 -10.309 -42.816 1.00 98.25 492 TYR A CA 1
ATOM 4049 C C . TYR A 1 492 ? 20.724 -10.631 -43.887 1.00 98.25 492 TYR A C 1
ATOM 4051 O O . TYR A 1 492 ? 20.788 -11.745 -44.415 1.00 98.25 492 TYR A O 1
ATOM 4059 N N . GLN A 1 493 ? 21.562 -9.641 -44.191 1.00 98.50 493 GLN A N 1
ATOM 4060 C CA . GLN A 1 493 ? 22.743 -9.744 -45.049 1.00 98.50 493 GLN A CA 1
ATOM 4061 C C . GLN A 1 493 ? 23.890 -8.934 -44.433 1.00 98.50 493 GLN A C 1
ATOM 4063 O O . GLN A 1 493 ? 23.715 -7.752 -44.158 1.00 98.50 493 GLN A O 1
ATOM 4068 N N . ILE A 1 494 ? 25.057 -9.544 -44.246 1.00 98.38 494 ILE A N 1
ATOM 4069 C CA . ILE A 1 494 ? 26.286 -8.900 -43.770 1.00 98.38 494 ILE A CA 1
ATOM 4070 C C . ILE A 1 494 ? 27.220 -8.706 -44.965 1.00 98.38 494 ILE A C 1
ATOM 4072 O O . ILE A 1 494 ? 27.469 -9.648 -45.722 1.00 98.38 494 ILE A O 1
ATOM 4076 N N . TYR A 1 495 ? 27.730 -7.490 -45.121 1.00 98.50 495 TYR A N 1
ATOM 4077 C CA . TYR A 1 495 ? 28.623 -7.065 -46.190 1.00 98.50 495 TYR A CA 1
ATOM 4078 C C . TYR A 1 495 ? 29.962 -6.602 -45.619 1.00 98.50 495 TYR A C 1
ATOM 4080 O O . TYR A 1 495 ? 29.980 -5.886 -44.616 1.00 98.50 495 TYR A O 1
ATOM 4088 N N . ASP A 1 496 ? 31.067 -6.988 -46.254 1.00 98.19 496 ASP A N 1
ATOM 4089 C CA . ASP A 1 496 ? 32.400 -6.466 -45.932 1.00 98.19 496 ASP A CA 1
ATOM 4090 C C . ASP A 1 496 ? 32.604 -5.022 -46.447 1.00 98.19 496 ASP A C 1
ATOM 4092 O O . ASP A 1 496 ? 31.726 -4.430 -47.082 1.00 98.19 496 ASP A O 1
ATOM 4096 N N . LEU A 1 497 ? 33.781 -4.441 -46.188 1.00 96.62 497 LEU A N 1
ATOM 4097 C CA . LEU A 1 497 ? 34.152 -3.093 -46.650 1.00 96.62 497 LEU A CA 1
ATOM 4098 C C . LEU A 1 497 ? 34.169 -2.929 -48.179 1.00 96.62 497 LEU A C 1
ATOM 4100 O O . LEU A 1 497 ? 34.089 -1.801 -48.665 1.00 96.62 497 LEU A O 1
ATOM 4104 N N . LEU A 1 498 ? 34.292 -4.024 -48.933 1.00 97.62 498 LEU A N 1
ATOM 4105 C CA . LEU A 1 498 ? 34.282 -4.022 -50.397 1.00 97.62 498 LEU A CA 1
ATOM 4106 C C . LEU A 1 498 ? 32.866 -4.213 -50.965 1.00 97.62 498 LEU A C 1
ATOM 4108 O O . LEU A 1 498 ? 32.688 -4.196 -52.182 1.00 97.62 498 LEU A O 1
ATOM 4112 N N . GLY A 1 499 ? 31.856 -4.374 -50.104 1.00 97.19 499 GLY A N 1
ATOM 4113 C CA . GLY A 1 499 ? 30.470 -4.613 -50.497 1.00 97.19 499 GLY A CA 1
ATOM 4114 C C . GLY A 1 499 ? 30.169 -6.070 -50.856 1.00 97.19 499 GLY A C 1
ATOM 4115 O O . GLY A 1 499 ? 29.118 -6.344 -51.437 1.00 97.19 499 GLY A O 1
ATOM 4116 N N . SER A 1 500 ? 31.046 -7.018 -50.515 1.00 97.75 500 SER A N 1
ATOM 4117 C CA . SER A 1 500 ? 30.797 -8.448 -50.726 1.00 97.75 500 SER A CA 1
ATOM 4118 C C . SER A 1 500 ? 29.902 -8.991 -49.617 1.00 97.75 500 SER A C 1
ATOM 4120 O O . SER A 1 500 ? 30.195 -8.810 -48.437 1.00 97.75 500 SER A O 1
ATOM 4122 N N . CYS A 1 501 ? 28.812 -9.680 -49.971 1.00 98.19 501 CYS A N 1
ATOM 4123 C CA . CYS A 1 501 ? 27.945 -10.333 -48.986 1.00 98.19 501 CYS A CA 1
ATOM 4124 C C . CYS A 1 501 ? 28.640 -11.581 -48.419 1.00 98.19 501 CYS A C 1
ATOM 4126 O O . CYS A 1 501 ? 28.751 -12.595 -49.109 1.00 98.19 501 CYS A O 1
ATOM 4128 N N . VAL A 1 502 ? 29.100 -11.497 -47.171 1.00 98.31 502 VAL A N 1
ATOM 4129 C CA . VAL A 1 502 ? 29.870 -12.551 -46.486 1.00 98.31 502 VAL A CA 1
ATOM 4130 C C . VAL A 1 502 ? 28.993 -13.507 -45.678 1.00 98.31 502 VAL A C 1
ATOM 4132 O O . VAL A 1 502 ? 29.377 -14.649 -45.449 1.00 98.31 502 VAL A O 1
ATOM 4135 N N . GLN A 1 503 ? 27.799 -13.070 -45.268 1.00 98.38 503 GLN A N 1
ATOM 4136 C CA . GLN A 1 503 ? 26.854 -13.884 -44.502 1.00 98.38 503 GLN A CA 1
ATOM 4137 C C . GLN A 1 503 ? 25.419 -13.409 -44.751 1.00 98.38 503 GLN A C 1
ATOM 4139 O O . GLN A 1 503 ? 25.180 -12.220 -44.946 1.00 98.38 503 GLN A O 1
ATOM 4144 N N . LYS A 1 504 ? 24.446 -14.324 -44.756 1.00 98.44 504 LYS A N 1
ATOM 4145 C CA . LYS A 1 504 ? 23.015 -14.005 -44.874 1.00 98.44 504 LYS A CA 1
ATOM 4146 C C . LYS A 1 504 ? 22.161 -15.104 -44.252 1.00 98.44 504 LYS A C 1
ATOM 4148 O O . LYS A 1 504 ? 22.574 -16.262 -44.254 1.00 98.44 504 LYS A O 1
ATOM 4153 N N . GLY A 1 505 ? 20.962 -14.765 -43.795 1.00 97.75 505 GLY A N 1
ATOM 4154 C CA . GLY A 1 505 ? 20.040 -15.741 -43.217 1.00 97.75 505 GLY A CA 1
ATOM 4155 C C . GLY A 1 505 ? 18.691 -15.151 -42.818 1.00 97.75 505 GLY A C 1
ATOM 4156 O O . GLY A 1 505 ? 18.419 -13.973 -43.046 1.00 97.75 505 GLY A O 1
ATOM 4157 N N . LEU A 1 506 ? 17.847 -16.000 -42.237 1.00 97.38 506 LEU A N 1
ATOM 4158 C CA . LEU A 1 506 ? 16.659 -15.602 -41.483 1.00 97.38 506 LEU A CA 1
ATOM 4159 C C . LEU A 1 506 ? 17.062 -15.451 -40.009 1.00 97.38 506 LEU A C 1
ATOM 4161 O O . LEU A 1 506 ? 17.884 -16.226 -39.528 1.00 97.38 506 LEU A O 1
ATOM 4165 N N . ILE A 1 507 ? 16.505 -14.467 -39.310 1.00 97.19 507 ILE A N 1
ATOM 4166 C CA . ILE A 1 507 ? 16.699 -14.282 -37.869 1.00 97.19 507 ILE A CA 1
ATOM 4167 C C . ILE A 1 507 ? 15.639 -15.112 -37.147 1.00 97.19 507 ILE A C 1
ATOM 4169 O O . ILE A 1 507 ? 14.512 -14.663 -36.952 1.00 97.19 507 ILE A O 1
ATOM 4173 N N . ASP A 1 508 ? 15.983 -16.349 -36.812 1.00 95.69 508 ASP A N 1
ATOM 4174 C CA . ASP A 1 508 ? 15.134 -17.311 -36.097 1.00 95.69 508 ASP A CA 1
ATOM 4175 C C . ASP A 1 508 ? 15.547 -17.504 -34.627 1.00 95.69 508 ASP A C 1
ATOM 4177 O O . ASP A 1 508 ? 14.961 -18.314 -33.910 1.00 95.69 508 ASP A O 1
ATOM 4181 N N . SER A 1 509 ? 16.519 -16.719 -34.159 1.00 94.50 509 SER A N 1
ATOM 4182 C CA . SER A 1 509 ? 16.918 -16.603 -32.758 1.00 94.50 509 SER A CA 1
ATOM 4183 C C . SER A 1 509 ? 17.232 -15.144 -32.419 1.00 94.50 509 SER A C 1
ATOM 4185 O O . SER A 1 509 ? 17.356 -14.308 -33.313 1.00 94.50 509 SER A O 1
ATOM 4187 N N . GLU A 1 510 ? 17.382 -14.819 -31.135 1.00 90.88 510 GLU A N 1
ATOM 4188 C CA . GLU A 1 510 ? 17.745 -13.463 -30.702 1.00 90.88 510 GLU A CA 1
ATOM 4189 C C . GLU A 1 510 ? 19.158 -13.047 -31.139 1.00 90.88 510 GLU A C 1
ATOM 4191 O O . GLU A 1 510 ? 19.470 -11.861 -31.103 1.00 90.88 510 GLU A O 1
ATOM 4196 N N . ASN A 1 511 ? 20.006 -13.979 -31.592 1.00 96.06 511 ASN A N 1
ATOM 4197 C CA . ASN A 1 511 ? 21.407 -13.723 -31.912 1.00 96.06 511 ASN A CA 1
ATOM 4198 C C . ASN A 1 511 ? 21.784 -14.173 -33.332 1.00 96.06 511 ASN A C 1
ATOM 4200 O O . ASN A 1 511 ? 21.389 -15.239 -33.799 1.00 96.06 511 ASN A O 1
ATOM 4204 N N . ILE A 1 512 ? 22.649 -13.403 -33.991 1.00 97.44 512 ILE A N 1
ATOM 4205 C CA . ILE A 1 512 ? 23.360 -13.827 -35.201 1.00 97.44 512 ILE A CA 1
ATOM 4206 C C . ILE A 1 512 ? 24.793 -14.169 -34.808 1.00 97.44 512 ILE A C 1
ATOM 4208 O O . ILE A 1 512 ? 25.520 -13.316 -34.303 1.00 97.44 512 ILE A O 1
ATOM 4212 N N . ASN A 1 513 ? 25.216 -15.409 -35.060 1.00 97.75 513 ASN A N 1
ATOM 4213 C CA . ASN A 1 513 ? 26.606 -15.823 -34.877 1.00 97.75 513 ASN A CA 1
ATOM 4214 C C . ASN A 1 513 ? 27.493 -15.156 -35.941 1.00 97.75 513 ASN A C 1
ATOM 4216 O O . ASN A 1 513 ? 27.245 -15.310 -37.137 1.00 97.75 513 ASN A O 1
ATOM 4220 N N . VAL A 1 514 ? 28.516 -14.429 -35.497 1.00 98.12 514 VAL A N 1
ATOM 4221 C CA . VAL A 1 514 ? 29.506 -13.735 -36.336 1.00 98.12 514 VAL A CA 1
ATOM 4222 C C . VAL A 1 514 ? 30.936 -14.202 -36.049 1.00 98.12 514 VAL A C 1
ATOM 4224 O O . VAL A 1 514 ? 31.886 -13.617 -36.563 1.00 98.12 514 VAL A O 1
ATOM 4227 N N . ALA A 1 515 ? 31.117 -15.264 -35.258 1.00 97.88 515 ALA A N 1
ATOM 4228 C CA . ALA A 1 515 ? 32.423 -15.754 -34.812 1.00 97.88 515 ALA A CA 1
ATOM 4229 C C . ALA A 1 515 ? 33.356 -16.136 -35.973 1.00 97.88 515 ALA A C 1
ATOM 4231 O O . ALA A 1 515 ? 34.571 -15.992 -35.867 1.00 97.88 515 ALA A O 1
ATOM 4232 N N . SER A 1 516 ? 32.798 -16.602 -37.096 1.00 97.81 516 SER A N 1
ATOM 4233 C CA . SER A 1 516 ? 33.562 -16.982 -38.290 1.00 97.81 516 SER A CA 1
ATOM 4234 C C . SER A 1 516 ? 33.986 -15.803 -39.170 1.00 97.81 516 SER A C 1
ATOM 4236 O O . SER A 1 516 ? 34.732 -16.009 -40.127 1.00 97.81 516 SER A O 1
ATOM 4238 N N . LEU A 1 517 ? 33.490 -14.589 -38.908 1.00 98.00 517 LEU A N 1
ATOM 4239 C CA . LEU A 1 517 ? 33.874 -13.407 -39.676 1.00 98.00 517 LEU A CA 1
ATOM 4240 C C . LEU A 1 517 ? 35.276 -12.931 -39.253 1.00 98.00 517 LEU A C 1
ATOM 4242 O O . LEU A 1 517 ? 35.558 -12.863 -38.054 1.00 98.00 517 LEU A O 1
ATOM 4246 N N . PRO A 1 518 ? 36.157 -12.565 -40.203 1.00 97.94 518 PRO A N 1
ATOM 4247 C CA . PRO A 1 518 ? 37.424 -11.909 -39.885 1.00 97.94 518 PRO A CA 1
ATOM 4248 C C . PRO A 1 518 ? 37.230 -10.581 -39.136 1.00 97.94 518 PRO A C 1
ATOM 4250 O O . PRO A 1 518 ? 36.239 -9.882 -39.357 1.00 97.94 518 PRO A O 1
ATOM 4253 N N . THR A 1 519 ? 38.201 -10.190 -38.309 1.00 97.94 519 THR A N 1
ATOM 4254 C CA . THR A 1 519 ? 38.261 -8.865 -37.668 1.00 97.94 519 THR A CA 1
ATOM 4255 C C . THR A 1 519 ? 38.137 -7.750 -38.712 1.00 97.94 519 THR A C 1
ATOM 4257 O O . THR A 1 519 ? 38.839 -7.764 -39.727 1.00 97.94 519 THR A O 1
ATOM 4260 N N . GLY A 1 520 ? 37.254 -6.776 -38.486 1.00 97.62 520 GLY A N 1
ATOM 4261 C CA . GLY A 1 520 ? 37.024 -5.690 -39.442 1.00 97.62 520 GLY A CA 1
ATOM 4262 C C . GLY A 1 520 ? 35.673 -4.992 -39.303 1.00 97.62 520 GLY A C 1
ATOM 4263 O O . GLY A 1 520 ? 34.894 -5.276 -38.398 1.00 97.62 520 GLY A O 1
ATOM 4264 N N . PHE A 1 521 ? 35.396 -4.061 -40.215 1.00 97.69 521 PHE A N 1
ATOM 4265 C CA . PHE A 1 521 ? 34.114 -3.359 -40.291 1.00 97.69 521 PHE A CA 1
ATOM 4266 C C . PHE A 1 521 ? 33.188 -4.009 -41.317 1.00 97.69 521 PHE A C 1
ATOM 4268 O O . PHE A 1 521 ? 33.612 -4.371 -42.414 1.00 97.69 521 PHE A O 1
ATOM 4275 N N . TYR A 1 522 ? 31.909 -4.073 -40.975 1.00 98.06 522 TYR A N 1
ATOM 4276 C CA . TYR A 1 522 ? 30.856 -4.658 -41.787 1.00 98.06 522 TYR A CA 1
ATOM 4277 C C . TYR A 1 522 ? 29.629 -3.753 -41.821 1.00 98.06 522 TYR A C 1
ATOM 4279 O O . TYR A 1 522 ? 29.379 -2.964 -40.907 1.00 98.06 522 TYR A O 1
ATOM 4287 N N . THR A 1 523 ? 28.836 -3.908 -42.874 1.00 97.69 523 THR A N 1
ATOM 4288 C CA . THR A 1 523 ? 27.492 -3.337 -42.977 1.00 97.69 523 THR A CA 1
ATOM 4289 C C . THR A 1 523 ? 26.475 -4.467 -42.906 1.00 97.69 523 THR A C 1
ATOM 4291 O O . THR A 1 523 ? 26.579 -5.430 -43.660 1.00 97.69 523 THR A O 1
ATOM 4294 N N . ILE A 1 524 ? 25.488 -4.365 -42.023 1.00 97.75 524 ILE A N 1
ATOM 4295 C CA . ILE A 1 524 ? 24.425 -5.359 -41.871 1.00 97.75 524 ILE A CA 1
ATOM 4296 C C . ILE A 1 524 ? 23.118 -4.755 -42.348 1.00 97.75 524 ILE A C 1
ATOM 4298 O O . ILE A 1 524 ? 22.721 -3.684 -41.907 1.00 97.75 524 ILE A O 1
ATOM 4302 N N . ARG A 1 525 ? 22.445 -5.448 -43.258 1.00 97.31 525 ARG A N 1
ATOM 4303 C CA . ARG A 1 525 ? 21.139 -5.076 -43.784 1.00 97.31 525 ARG A CA 1
ATOM 4304 C C . ARG A 1 525 ? 20.088 -6.034 -43.246 1.00 97.31 525 ARG A C 1
ATOM 4306 O O . ARG A 1 525 ? 20.119 -7.209 -43.601 1.00 97.31 525 ARG A O 1
ATOM 4313 N N . PHE A 1 526 ? 19.142 -5.517 -42.473 1.00 96.38 526 PHE A N 1
ATOM 4314 C CA . PHE A 1 526 ? 17.935 -6.212 -42.028 1.00 96.38 526 PHE A CA 1
ATOM 4315 C C . PHE A 1 526 ? 16.772 -5.838 -42.943 1.00 96.38 526 PHE A C 1
ATOM 4317 O O . PHE A 1 526 ? 16.622 -4.668 -43.287 1.00 96.38 526 PHE A O 1
ATOM 4324 N N . PHE A 1 527 ? 15.945 -6.793 -43.367 1.00 96.38 527 PHE A N 1
ATOM 4325 C CA . PHE A 1 527 ? 14.793 -6.490 -44.219 1.00 96.38 527 PHE A CA 1
ATOM 4326 C C . PHE A 1 527 ? 13.625 -7.470 -44.049 1.00 96.38 527 PHE A C 1
ATOM 4328 O O . PHE A 1 527 ? 13.818 -8.671 -43.841 1.00 96.38 527 PHE A O 1
ATOM 4335 N N . LYS A 1 528 ? 12.400 -6.941 -44.159 1.00 95.94 528 LYS A N 1
ATOM 4336 C CA . LYS A 1 528 ? 11.129 -7.682 -44.113 1.00 95.94 528 LYS A CA 1
ATOM 4337 C C . LYS A 1 528 ? 10.027 -6.857 -44.783 1.00 95.94 528 LYS A C 1
ATOM 4339 O O . LYS A 1 528 ? 9.915 -5.667 -44.522 1.00 95.94 528 LYS A O 1
ATOM 4344 N N . GLU A 1 529 ? 9.226 -7.477 -45.655 1.00 94.38 529 GLU A N 1
ATOM 4345 C CA . GLU A 1 529 ? 8.006 -6.867 -46.232 1.00 94.38 529 GLU A CA 1
ATOM 4346 C C . GLU A 1 529 ? 8.214 -5.464 -46.850 1.00 94.38 529 GLU A C 1
ATOM 4348 O O . GLU A 1 529 ? 7.397 -4.561 -46.703 1.00 94.38 529 GLU A O 1
ATOM 4353 N N . GLY A 1 530 ? 9.339 -5.261 -47.544 1.00 91.69 530 GLY A N 1
ATOM 4354 C CA . GLY A 1 530 ? 9.670 -3.982 -48.187 1.00 91.69 530 GLY A CA 1
ATOM 4355 C C . GLY A 1 530 ? 10.283 -2.926 -47.258 1.00 91.69 530 GLY A C 1
ATOM 4356 O O . GLY A 1 530 ? 10.774 -1.914 -47.757 1.00 91.69 530 GLY A O 1
ATOM 4357 N N . LYS A 1 531 ? 10.340 -3.169 -45.942 1.00 91.50 531 LYS A N 1
ATOM 4358 C CA . LYS A 1 531 ? 11.136 -2.375 -44.996 1.00 91.50 531 LYS A CA 1
ATOM 4359 C C . LYS A 1 531 ? 12.586 -2.861 -44.969 1.00 91.50 531 LYS A C 1
ATOM 4361 O O . LYS A 1 531 ? 12.845 -4.062 -45.081 1.00 91.50 531 LYS A O 1
ATOM 4366 N N . GLN A 1 532 ? 13.529 -1.931 -44.805 1.00 94.50 532 GLN A N 1
ATOM 4367 C CA . GLN A 1 532 ? 14.948 -2.241 -44.624 1.00 94.50 532 GLN A CA 1
ATOM 4368 C C . GLN A 1 532 ? 15.608 -1.319 -43.595 1.00 94.50 532 GLN A C 1
ATOM 4370 O O . GLN A 1 532 ? 15.317 -0.125 -43.568 1.00 94.50 532 GLN A O 1
ATOM 4375 N N . VAL A 1 533 ? 16.535 -1.873 -42.816 1.00 91.94 533 VAL A N 1
ATOM 4376 C CA . VAL A 1 533 ? 17.400 -1.157 -41.868 1.00 91.94 533 VAL A CA 1
ATOM 4377 C C . VAL A 1 533 ? 18.849 -1.533 -42.163 1.00 91.94 533 VAL A C 1
ATOM 4379 O O . VAL A 1 533 ? 19.137 -2.687 -42.490 1.00 91.94 533 VAL A O 1
ATOM 4382 N N . ILE A 1 534 ? 19.756 -0.558 -42.111 1.00 93.75 534 ILE A N 1
ATOM 4383 C CA . ILE A 1 534 ? 21.181 -0.755 -42.388 1.00 93.75 534 ILE A CA 1
ATOM 4384 C C . ILE A 1 534 ? 21.985 -0.280 -41.181 1.00 93.75 534 ILE A C 1
ATOM 4386 O O . ILE A 1 534 ? 21.925 0.892 -40.828 1.00 93.75 534 ILE A O 1
ATOM 4390 N N . GLU A 1 535 ? 22.773 -1.183 -40.608 1.00 94.19 535 GLU A N 1
ATOM 4391 C CA . GLU A 1 535 ? 23.608 -0.955 -39.430 1.00 94.19 535 GLU A CA 1
ATOM 4392 C C . GLU A 1 535 ? 25.090 -1.197 -39.740 1.00 94.19 535 GLU A C 1
ATOM 4394 O O . GLU A 1 535 ? 25.441 -1.917 -40.678 1.00 94.19 535 GLU A O 1
ATOM 4399 N N . LYS A 1 536 ? 25.983 -0.606 -38.940 1.00 94.62 536 LYS A N 1
ATOM 4400 C CA . LYS A 1 536 ? 27.433 -0.846 -39.021 1.00 94.62 536 LYS A CA 1
ATOM 4401 C C . LYS A 1 536 ? 27.889 -1.705 -37.851 1.00 94.62 536 LYS A C 1
ATOM 4403 O O . LYS A 1 536 ? 27.590 -1.377 -36.709 1.00 94.62 536 LYS A O 1
ATOM 4408 N N . MET A 1 537 ? 28.671 -2.745 -38.123 1.00 95.25 537 MET A N 1
ATOM 4409 C CA . MET A 1 537 ? 29.243 -3.649 -37.120 1.00 95.25 537 MET A CA 1
ATOM 4410 C C . MET A 1 537 ? 30.772 -3.634 -37.200 1.00 95.25 537 MET A C 1
ATOM 4412 O O . MET A 1 537 ? 31.330 -3.641 -38.293 1.00 95.25 537 MET A O 1
ATOM 4416 N N . MET A 1 538 ? 31.454 -3.667 -36.062 1.00 96.81 538 MET A N 1
ATOM 4417 C CA . MET A 1 538 ? 32.873 -3.991 -35.949 1.00 96.81 538 MET A CA 1
ATOM 4418 C C . MET A 1 538 ? 33.010 -5.409 -35.381 1.00 96.81 538 MET A C 1
ATOM 4420 O O . MET A 1 538 ? 32.358 -5.737 -34.396 1.00 96.81 538 MET A O 1
ATOM 4424 N N . LYS A 1 539 ? 33.835 -6.252 -36.001 1.00 97.56 539 LYS A N 1
ATOM 4425 C CA . LYS A 1 539 ? 34.222 -7.585 -35.518 1.00 97.56 539 LYS A CA 1
ATOM 4426 C C . LYS A 1 539 ? 35.614 -7.504 -34.896 1.00 97.56 539 LYS A C 1
ATOM 4428 O O . LYS A 1 539 ? 36.506 -6.969 -35.557 1.00 97.56 539 LYS A O 1
ATOM 4433 N N . GLU A 1 540 ? 35.787 -8.055 -33.693 1.00 93.50 540 GLU A N 1
ATOM 4434 C CA . GLU A 1 540 ? 37.087 -8.203 -33.003 1.00 93.50 540 GLU A CA 1
ATOM 4435 C C . GLU A 1 540 ? 37.830 -9.476 -33.385 1.00 93.50 540 GLU A C 1
ATOM 4437 O O . GLU A 1 540 ? 37.177 -10.544 -33.484 1.00 93.50 540 GLU A O 1
#

Secondary structure (DSSP, 8-state):
-HHHHHHHHHHHHHHHHHHHHHHHS--------SS-TTEEEEEEE---SSSSS-S-PPPEEEEEEEEEEEE-TTS-EEEEEHHHHHHHTSTTHHHHHHH------S--TT-STT--EEEETTEEEEEEEEEEEEEEEETTEEEEEEEEEEEEEEEETTPPTT-EEEE---TTS-SGGGG---EEEEEEEEEEEEETTTEEEEEEEEEEEETTEEEEEEEEETTTEEEEE--GGGGG--SS-----EEEEEEEETTEEEE-PPP---HHHH----TT-EEEEEEESSS--BTBEEEEEEEEEEEE-SSEEEEEEEEEEEESS-TTSEEEEEEEEEEEEHHHHHHHHHT-----------S-SSS-------S---EEGGGTTTTS-SSTT-S--EE----PPP-EESSTT-EE------TT-------SS------SSS-EEEEEEEEETTEEEE---HHHHHSS---------BSSSBSSEEE-GGGTT-EEEEE-TTS-EEEEEE--SSEEE-TTSPSEEEEEEEEETTEEEEEEEEE-